Protein AF-A0A7V9AIC2-F1 (afdb_monomer_lite)

Radius of gyration: 67.37 Å; chains: 1; bounding box: 143×63×191 Å

Secondary structure (DSSP, 8-state):
--BTTB-HHHHHHHHHHHHHHHHHHHHHHHHHHH--SS-EEETTEEEEPPPHHHHHHHHHHHHHHHHIIIIIS-HHHHHHHHTSHHHHHHHHHHHHHHHHHHHHSEEEEHHHHS-HHHHHHHHHHHHHHHHHHHHHHHHHHTSHHHHHHHHHHHHHHHHHTTTSBGGGTS-HHHHHHHHHHHHHHHHHHHT-HHHHHHHHHHHHHHHHHHHH--SBGGGTS-HHHHHHHHHHHHHHHHHHHHHHHHHHTSHHHHHHHHHHHHHHHHHHHHSTTSGGGTGGGS---HHHHHHHHHHHHHHHHHHHHHHHH-HHHHHHHHHHHHHHHHHHHHSBHHHHH-S--HHHHHHHHHHHHHHHHHHHHSHHHHHHHHHHHHHHHHHHHTSBHHHHHHHT-HHHHHHHHHHHHHHHHHHHHSHHHHHHHHHHHTTHHHHHHHSEEEEGGGTS-TTHHHHHHHHHHHHHHHHHHHHHHHHHHTS-HHHHHHHHHHTS-HHHHHHHHHHHHHHHHHHHHHHHHHHHHHHHHHHHHHH-HHHHHHHHHHHHHHHHHHHHTT-

Foldseek 3Di:
DADQNHDPCLLVVLLVCLLCCLLVVLVVVLVLQQDDLCFDDDPPDTDHHGHVCSVCLLVVLLVVLCCCDPPVDALVVVLVVLPDPVVLVVLLVVVLVVLVCQLQDFFFFLPVVDDPVVLVVVLVVLLVVLVVVLVVVLVLLPDPVNLVVLLVVLVVCLVVQQFPFCCVVCDPVNLVVVLVVLLVVLVVLLPDPVVLVVLLVVLVVVLVCQLPFQAFLLVVDPPVVLVVVLVCLVPCLLVVLLVVLVQLPPPVNVVVVLVVVVVVVVVVVVPDDPVVVVCPPPPDPPVNVVVVNVVCNVCVSVVVSVLSNPPVNSVVVSVVVSVVVVVNRRGRSNVVCDPQDPVNSVVVSVVVSVVVSVVSPDPVVSCVVSVVVSVVSVVRSRDGNNVVLVVVPPVSSVCSSVVSSVVVSCVCSDPVVSVVSCVVSSPCSVVSSRDGPTRSNVVDDPCVSVVCSVPPSVVVSVCCSPVVSVVVNPDSSSVVSSVVSVPDDSVVNVVVVCVVCVVVSVVSSVVSSLVSSQVSLCVVCVVPVVSSVVSNVVSVVVVVVVVVVVD

Structure (mmCIF, N/CA/C/O backbone):
data_AF-A0A7V9AIC2-F1
#
_entry.id   AF-A0A7V9AIC2-F1
#
loop_
_atom_site.group_PDB
_atom_site.id
_atom_site.type_symbol
_atom_site.label_atom_id
_atom_site.label_alt_id
_atom_site.label_comp_id
_atom_site.label_asym_id
_atom_site.label_entity_id
_atom_site.label_seq_id
_atom_site.pdbx_PDB_ins_code
_atom_site.Cartn_x
_atom_site.Cartn_y
_atom_site.Cartn_z
_atom_site.occupancy
_atom_site.B_iso_or_equiv
_atom_site.auth_seq_id
_atom_site.auth_comp_id
_atom_site.auth_asym_id
_atom_site.auth_atom_id
_atom_site.pdbx_PDB_model_num
ATOM 1 N N . MET A 1 1 ? -81.807 -30.010 77.841 1.00 53.38 1 MET A N 1
ATOM 2 C CA . MET A 1 1 ? -80.937 -31.155 78.174 1.00 53.38 1 MET A CA 1
ATOM 3 C C . MET A 1 1 ? -79.631 -30.578 78.680 1.00 53.38 1 MET A C 1
ATOM 5 O O . MET A 1 1 ? -78.949 -29.919 77.906 1.00 53.38 1 MET A O 1
ATOM 9 N N . GLU A 1 2 ? -79.351 -30.728 79.970 1.00 59.41 2 GLU A N 1
ATOM 10 C CA . GLU A 1 2 ? -78.064 -30.356 80.567 1.00 59.41 2 GLU A CA 1
ATOM 11 C C . GLU A 1 2 ? -77.112 -31.546 80.431 1.00 59.41 2 GLU A C 1
ATOM 13 O O . GLU A 1 2 ? -77.493 -32.683 80.714 1.00 59.41 2 GLU A O 1
ATOM 18 N N . PHE A 1 3 ? -75.891 -31.301 79.962 1.00 62.97 3 PHE A N 1
ATOM 19 C CA . PHE A 1 3 ? -74.851 -32.321 79.841 1.00 62.97 3 PHE A CA 1
ATOM 20 C C . PHE A 1 3 ? -73.756 -31.992 80.855 1.00 62.97 3 PHE A C 1
ATOM 22 O O . PHE A 1 3 ? -73.145 -30.925 80.787 1.00 62.97 3 PHE A O 1
ATOM 29 N N . LEU A 1 4 ? -73.547 -32.892 81.826 1.00 68.19 4 LEU A N 1
ATOM 30 C CA . LEU A 1 4 ? -72.635 -32.697 82.966 1.00 68.19 4 LEU A CA 1
ATOM 31 C C . LEU A 1 4 ? -72.935 -31.429 83.799 1.00 68.19 4 LEU A C 1
ATOM 33 O O . LEU A 1 4 ? -72.017 -30.756 84.264 1.00 68.19 4 LEU A O 1
ATOM 37 N N . GLY A 1 5 ? -74.223 -31.113 83.992 1.00 67.69 5 GLY A N 1
ATOM 38 C CA . GLY A 1 5 ? -74.679 -29.994 84.832 1.00 67.69 5 GLY A CA 1
ATOM 39 C C . GLY A 1 5 ? -74.531 -28.608 84.201 1.00 67.69 5 GLY A C 1
ATOM 40 O O . GLY A 1 5 ? -74.652 -27.615 84.907 1.00 67.69 5 GLY A O 1
ATOM 41 N N . LEU A 1 6 ? -74.256 -28.544 82.895 1.00 74.62 6 LEU A N 1
ATOM 42 C CA . LEU A 1 6 ? -74.146 -27.306 82.129 1.00 74.62 6 LEU A CA 1
ATOM 43 C C . LEU A 1 6 ? -75.031 -27.365 80.877 1.00 74.62 6 LEU A C 1
ATOM 45 O O . LEU A 1 6 ? -75.223 -28.417 80.251 1.00 74.62 6 LEU A O 1
ATOM 49 N N . THR A 1 7 ? -75.553 -26.212 80.486 1.00 83.75 7 THR A N 1
ATOM 50 C CA . THR A 1 7 ? -76.258 -25.991 79.224 1.00 83.75 7 THR A CA 1
ATOM 51 C C . THR A 1 7 ? -75.273 -25.958 78.044 1.00 83.75 7 THR A C 1
ATOM 53 O O . THR A 1 7 ? -74.095 -25.641 78.222 1.00 83.75 7 THR A O 1
ATOM 56 N N . PRO A 1 8 ? -75.718 -26.224 76.799 1.00 79.69 8 PRO A N 1
ATOM 57 C CA . PRO A 1 8 ? -74.849 -26.140 75.617 1.00 79.69 8 PRO A CA 1
ATOM 58 C C . PRO A 1 8 ? -74.135 -24.787 75.463 1.00 79.69 8 PRO A C 1
ATOM 60 O O . PRO A 1 8 ? -73.030 -24.720 74.929 1.00 79.69 8 PRO A O 1
ATOM 63 N N . TRP A 1 9 ? -74.754 -23.708 75.948 1.00 81.19 9 TRP A N 1
ATOM 64 C CA . TRP A 1 9 ? -74.192 -22.361 75.896 1.00 81.19 9 TRP A CA 1
ATOM 65 C C . TRP A 1 9 ? -73.057 -22.162 76.905 1.00 81.19 9 TRP A C 1
ATOM 67 O O . TRP A 1 9 ? -72.049 -21.551 76.566 1.00 81.19 9 TRP A O 1
ATOM 77 N N . GLU A 1 10 ? -73.167 -22.744 78.099 1.00 82.69 10 GLU A N 1
ATOM 78 C CA . GLU A 1 10 ? -72.119 -22.696 79.130 1.00 82.69 10 GLU A CA 1
ATOM 79 C C . GLU A 1 10 ? -70.863 -23.483 78.735 1.00 82.69 10 GLU A C 1
ATOM 81 O O . GLU A 1 10 ? -69.764 -23.122 79.145 1.00 82.69 10 GLU A O 1
ATOM 86 N N . TRP A 1 11 ? -70.998 -24.502 77.880 1.00 80.75 11 TRP A N 1
ATOM 87 C CA . TRP A 1 11 ? -69.864 -25.215 77.279 1.00 80.75 11 TRP A CA 1
ATOM 88 C C . TRP A 1 11 ? -69.168 -24.416 76.174 1.00 80.75 11 TRP A C 1
ATOM 90 O O . TRP A 1 11 ? -67.940 -24.370 76.101 1.00 80.75 11 TRP A O 1
ATOM 100 N N . LEU A 1 12 ? -69.951 -23.811 75.279 1.00 83.50 12 LEU A N 1
ATOM 101 C CA . LEU A 1 12 ? -69.424 -23.167 74.077 1.00 83.50 12 LEU A CA 1
ATOM 102 C C . LEU A 1 12 ? -68.879 -21.764 74.346 1.00 83.50 12 LEU A C 1
ATOM 104 O O . LEU A 1 12 ? -67.887 -21.377 73.731 1.00 83.50 12 LEU A O 1
ATOM 108 N N . LEU A 1 13 ? -69.493 -21.012 75.263 1.00 87.38 13 LEU A N 1
ATOM 109 C CA . LEU A 1 13 ? -69.124 -19.625 75.545 1.00 87.38 13 LEU A CA 1
ATOM 110 C C . LEU A 1 13 ? -67.642 -19.465 75.911 1.00 87.38 13 LEU A C 1
ATOM 112 O O . LEU A 1 13 ? -66.967 -18.706 75.218 1.00 87.38 13 LEU A O 1
ATOM 116 N N . PRO A 1 14 ? -67.086 -20.156 76.928 1.00 86.31 14 PRO A N 1
ATOM 117 C CA . PRO A 1 14 ? -65.698 -19.933 77.334 1.00 86.31 14 PRO A CA 1
ATOM 118 C C . PRO A 1 14 ? -64.695 -20.344 76.253 1.00 86.31 14 PRO A C 1
ATOM 120 O O . PRO A 1 14 ? -63.669 -19.690 76.081 1.00 86.31 14 PRO A O 1
ATOM 123 N N . LEU A 1 15 ? -65.007 -21.393 75.485 1.00 85.50 15 LEU A N 1
ATOM 124 C CA . LEU A 1 15 ? -64.161 -21.873 74.395 1.00 85.50 15 LEU A CA 1
ATOM 125 C C . LEU A 1 15 ? -64.154 -20.898 73.212 1.00 85.50 15 LEU A C 1
ATOM 127 O O . LEU A 1 15 ? -63.088 -20.546 72.709 1.00 85.50 15 LEU A O 1
ATOM 131 N N . ILE A 1 16 ? -65.331 -20.429 72.789 1.00 88.94 16 ILE A N 1
ATOM 132 C CA . ILE A 1 16 ? -65.465 -19.452 71.703 1.00 88.94 16 ILE A CA 1
ATOM 133 C C . 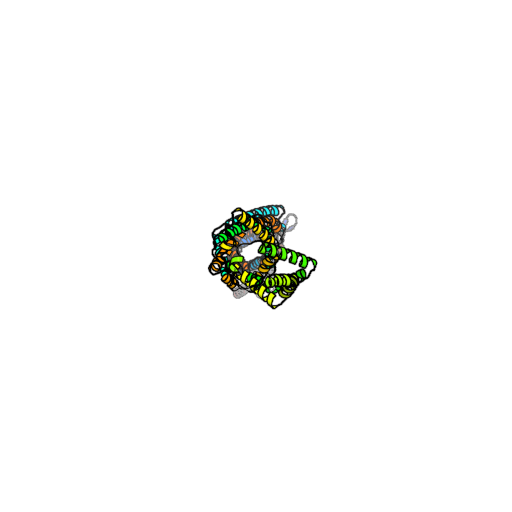ILE A 1 16 ? -64.842 -18.123 72.120 1.00 88.94 16 ILE A C 1
ATOM 135 O O . ILE A 1 16 ? -64.067 -17.558 71.353 1.00 88.94 16 ILE A O 1
ATOM 139 N N . ILE A 1 17 ? -65.121 -17.644 73.336 1.00 89.88 17 ILE A N 1
ATOM 140 C CA . ILE A 1 17 ? -64.520 -16.417 73.872 1.00 89.88 17 ILE A CA 1
ATOM 141 C C . ILE A 1 17 ? -63.000 -16.564 73.919 1.00 89.88 17 ILE A C 1
ATOM 143 O O . ILE A 1 17 ? -62.303 -15.665 73.461 1.00 89.88 17 ILE A O 1
ATOM 147 N N . GLY A 1 18 ? -62.482 -17.699 74.394 1.00 88.62 18 GLY A N 1
ATOM 148 C CA . GLY A 1 18 ? -61.050 -17.985 74.420 1.00 88.62 18 GLY A CA 1
ATOM 149 C C . GLY A 1 18 ? -60.415 -17.957 73.029 1.00 88.62 18 GLY A C 1
ATOM 150 O O . GLY A 1 18 ? -59.428 -17.254 72.822 1.00 88.62 18 GLY A O 1
ATOM 151 N N . ILE A 1 19 ? -61.000 -18.655 72.050 1.00 90.31 19 ILE A N 1
ATOM 152 C CA . ILE A 1 19 ? -60.512 -18.688 70.659 1.00 90.31 19 ILE A CA 1
ATOM 153 C C . ILE A 1 19 ? -60.572 -17.302 70.014 1.00 90.31 19 ILE A C 1
ATOM 155 O O . ILE A 1 19 ? -59.593 -16.869 69.410 1.00 90.31 19 ILE A O 1
ATOM 159 N N . VAL A 1 20 ? -61.700 -16.598 70.135 1.00 93.19 20 VAL A N 1
ATOM 160 C CA . VAL A 1 20 ? -61.897 -15.268 69.537 1.00 93.19 20 VAL A CA 1
ATOM 161 C C . VAL A 1 20 ? -60.973 -14.246 70.190 1.00 93.19 20 VAL A C 1
ATOM 163 O O . VAL A 1 20 ? -60.347 -13.462 69.478 1.00 93.19 20 VAL A O 1
ATOM 166 N N . ALA A 1 21 ? -60.819 -14.282 71.515 1.00 90.62 21 ALA A N 1
ATOM 167 C CA . ALA A 1 21 ? -59.861 -13.440 72.221 1.00 90.62 21 ALA A CA 1
ATOM 168 C C . ALA A 1 21 ? -58.423 -13.764 71.795 1.00 90.62 21 ALA A C 1
ATOM 170 O O . ALA A 1 21 ? -57.652 -12.843 71.536 1.00 90.62 21 ALA A O 1
ATOM 171 N N . GLY A 1 22 ? -58.067 -15.043 71.653 1.00 88.75 22 GLY A N 1
ATOM 172 C CA . GLY A 1 22 ? -56.741 -15.482 71.214 1.00 88.75 22 GLY A CA 1
ATOM 173 C C . GLY A 1 22 ? -56.404 -15.069 69.778 1.00 88.75 22 GLY A C 1
ATOM 174 O O . GLY A 1 22 ? -55.356 -14.468 69.537 1.00 88.75 22 GLY A O 1
ATOM 175 N N . LEU A 1 23 ? -57.308 -15.328 68.827 1.00 91.75 23 LEU A N 1
ATOM 176 C CA . LEU A 1 23 ? -57.158 -14.924 67.423 1.00 91.75 23 LEU A CA 1
ATOM 177 C C . LEU A 1 23 ? -57.168 -13.400 67.279 1.00 91.75 23 LEU A C 1
ATOM 179 O O . LEU A 1 23 ? -56.310 -12.845 66.597 1.00 91.75 23 LEU A O 1
ATOM 183 N N . GLY A 1 24 ? -58.113 -12.723 67.935 1.00 93.69 24 GLY A N 1
ATOM 184 C CA . GLY A 1 24 ? -58.273 -11.273 67.869 1.00 93.69 24 GLY A CA 1
ATOM 185 C C . GLY A 1 24 ? -57.082 -10.532 68.469 1.00 93.69 24 GLY A C 1
ATOM 186 O O . GLY A 1 24 ? -56.522 -9.651 67.821 1.00 93.69 24 GLY A O 1
ATOM 187 N N . THR A 1 25 ? -56.638 -10.928 69.665 1.00 91.38 25 THR A N 1
ATOM 188 C CA . THR A 1 25 ? -55.510 -10.272 70.345 1.00 91.38 25 THR A CA 1
ATOM 189 C C . THR A 1 25 ? -54.209 -10.462 69.569 1.00 91.38 25 THR A C 1
ATOM 191 O O . THR A 1 25 ? -53.485 -9.488 69.367 1.00 91.38 25 THR A O 1
ATOM 194 N N . ASN A 1 26 ? -53.926 -11.668 69.053 1.00 93.12 26 ASN A N 1
ATOM 195 C CA . ASN A 1 26 ? -52.730 -11.875 68.229 1.00 93.12 26 ASN A CA 1
ATOM 196 C C . ASN A 1 26 ? -52.828 -11.200 66.856 1.00 93.12 26 ASN A C 1
ATOM 198 O O . ASN A 1 26 ? -51.820 -10.691 66.374 1.00 93.12 26 ASN A O 1
ATOM 202 N N . ALA A 1 27 ? -54.006 -11.142 66.229 1.00 91.75 27 ALA A N 1
ATOM 203 C CA . ALA A 1 27 ? -54.175 -10.409 64.974 1.00 91.75 27 ALA A CA 1
ATOM 204 C C . ALA A 1 27 ? -53.899 -8.909 65.160 1.00 91.75 27 ALA A C 1
ATOM 206 O O . ALA A 1 27 ? -53.188 -8.313 64.351 1.00 91.75 27 ALA A O 1
ATOM 207 N N . VAL A 1 28 ? -54.386 -8.320 66.258 1.00 91.12 28 VAL A N 1
ATOM 208 C CA . VAL A 1 28 ? -54.081 -6.928 66.623 1.00 91.12 28 VAL A CA 1
ATOM 209 C C . VAL A 1 28 ? -52.595 -6.758 66.929 1.00 91.12 28 VAL A C 1
ATOM 211 O O . VAL A 1 28 ? -51.990 -5.812 66.436 1.00 91.12 28 VAL A O 1
ATOM 214 N N . ALA A 1 29 ? -51.975 -7.683 67.667 1.00 90.88 29 ALA A N 1
ATOM 215 C CA . ALA A 1 29 ? -50.543 -7.624 67.962 1.00 90.88 29 ALA A CA 1
ATOM 216 C C . ALA A 1 29 ? -49.686 -7.642 66.685 1.00 90.88 29 ALA A C 1
ATOM 218 O O . ALA A 1 29 ? -48.734 -6.873 66.571 1.00 90.88 29 ALA A O 1
ATOM 219 N N . ILE A 1 30 ? -50.047 -8.469 65.699 1.00 91.38 30 ILE A N 1
ATOM 220 C CA . ILE A 1 30 ? -49.354 -8.510 64.408 1.00 91.38 30 ILE A CA 1
ATOM 221 C C . ILE A 1 30 ? -49.624 -7.251 63.598 1.00 91.38 30 ILE A C 1
ATOM 223 O O . ILE A 1 30 ? -48.686 -6.687 63.041 1.00 91.38 30 ILE A O 1
ATOM 227 N N . TRP A 1 31 ? -50.862 -6.761 63.571 1.00 90.69 31 TRP A N 1
ATOM 228 C CA . TRP A 1 31 ? -51.173 -5.478 62.941 1.00 90.69 31 TRP A CA 1
ATOM 229 C C . TRP A 1 31 ? -50.332 -4.342 63.548 1.00 90.69 31 TRP A C 1
ATOM 231 O O . TRP A 1 31 ? -49.753 -3.540 62.813 1.00 90.69 31 TRP A O 1
ATOM 241 N N . MET A 1 32 ? -50.153 -4.349 64.873 1.00 90.88 32 MET A N 1
ATOM 242 C CA . MET A 1 32 ? -49.327 -3.392 65.614 1.00 90.88 32 MET A CA 1
ATOM 243 C C . MET A 1 32 ? -47.818 -3.498 65.331 1.00 90.88 32 MET A C 1
ATOM 245 O O . MET A 1 32 ? -47.067 -2.578 65.653 1.00 90.88 32 MET A O 1
ATOM 249 N N . LEU A 1 33 ? -47.327 -4.592 64.737 1.00 90.44 33 LEU A N 1
ATOM 250 C CA . LEU A 1 33 ? -45.930 -4.658 64.290 1.00 90.44 33 LEU A CA 1
ATOM 251 C C . LEU A 1 33 ? -45.689 -3.740 63.090 1.00 90.44 33 LEU A C 1
ATOM 253 O O . LEU A 1 33 ? -44.608 -3.163 62.974 1.00 90.44 33 LEU A O 1
ATOM 257 N N . PHE A 1 34 ? -46.688 -3.589 62.223 1.00 90.75 34 PHE A N 1
ATOM 258 C CA . PHE A 1 34 ? -46.579 -2.832 60.979 1.00 90.75 34 PHE A CA 1
ATOM 259 C C . PHE A 1 34 ? -47.186 -1.431 61.077 1.00 90.75 34 PHE A C 1
ATOM 261 O O . PHE A 1 34 ? -46.678 -0.493 60.472 1.00 90.75 34 PHE A O 1
ATOM 268 N N . HIS A 1 35 ? -48.233 -1.271 61.880 1.00 88.75 35 HIS A N 1
ATOM 269 C CA . HIS A 1 35 ? -48.974 -0.026 62.046 1.00 88.75 35 HIS A CA 1
ATOM 270 C C . HIS A 1 35 ? -48.985 0.401 63.522 1.00 88.75 35 HIS A C 1
ATOM 272 O O . HIS A 1 35 ? -48.878 -0.445 64.403 1.00 88.75 35 HIS A O 1
ATOM 278 N N . PRO A 1 36 ? -49.156 1.693 63.846 1.00 88.12 36 PRO A N 1
ATOM 279 C CA . PRO A 1 36 ? -49.188 2.850 62.954 1.00 88.12 36 PRO A CA 1
ATOM 280 C C . PRO A 1 36 ? -47.778 3.295 62.517 1.00 88.12 36 PRO A C 1
ATOM 282 O O . PRO A 1 36 ? -46.812 3.189 63.275 1.00 88.12 36 PRO A O 1
ATOM 285 N N . TYR A 1 37 ? -47.664 3.863 61.309 1.00 84.88 37 TYR A N 1
ATOM 286 C CA . TYR A 1 37 ? -46.400 4.381 60.748 1.00 84.88 37 TYR A CA 1
ATOM 287 C C . TYR A 1 37 ? -45.809 5.559 61.517 1.00 84.88 37 TYR A C 1
ATOM 289 O O . TYR A 1 37 ? -44.623 5.857 61.411 1.00 84.88 37 TYR A O 1
ATOM 297 N N . ARG A 1 38 ? -46.645 6.268 62.274 1.00 84.94 38 ARG A N 1
ATOM 298 C CA . ARG A 1 38 ? -46.235 7.346 63.165 1.00 84.94 38 ARG A CA 1
ATOM 299 C C . ARG A 1 38 ? -46.880 7.123 64.527 1.00 84.94 38 ARG A C 1
ATOM 301 O O . ARG A 1 38 ? -48.008 6.636 64.587 1.00 84.94 38 ARG A O 1
ATOM 308 N N . PRO A 1 39 ? -46.185 7.475 65.618 1.00 86.38 39 PRO A N 1
ATOM 309 C CA . PRO A 1 39 ? -46.757 7.385 66.954 1.00 86.38 39 PRO A CA 1
ATOM 310 C C . PRO A 1 39 ? -48.025 8.239 67.056 1.00 86.38 39 PRO A C 1
ATOM 312 O O . PRO A 1 39 ? -48.027 9.397 66.634 1.00 86.38 39 PRO A O 1
ATOM 315 N N . VAL A 1 40 ? -49.085 7.673 67.634 1.00 88.31 40 VAL A N 1
ATOM 316 C CA . VAL A 1 40 ? -50.375 8.356 67.801 1.00 88.31 40 VAL A CA 1
ATOM 317 C C . VAL A 1 40 ? -50.467 8.920 69.218 1.00 88.31 40 VAL A C 1
ATOM 319 O O . VAL A 1 40 ? -50.231 8.212 70.204 1.00 88.31 40 VAL A O 1
ATOM 322 N N . TYR A 1 41 ? -50.811 10.202 69.318 1.00 87.25 41 TYR A N 1
ATOM 323 C CA . TYR A 1 41 ? -50.930 10.945 70.573 1.00 87.25 41 TYR A CA 1
ATOM 324 C C . TYR A 1 41 ? -52.387 11.334 70.824 1.00 87.25 41 TYR A C 1
ATOM 326 O O . TYR A 1 41 ? -53.090 11.720 69.892 1.00 87.25 41 TYR A O 1
ATOM 334 N N . ALA A 1 42 ? -52.818 11.275 72.083 1.00 83.50 42 ALA A N 1
ATOM 335 C CA . ALA A 1 42 ? -54.072 11.868 72.538 1.00 83.50 42 ALA A CA 1
ATOM 336 C C . ALA A 1 42 ? -53.738 12.886 73.634 1.00 83.50 42 ALA A C 1
ATOM 338 O O . ALA A 1 42 ? -53.484 12.533 74.787 1.00 83.50 42 ALA A O 1
ATOM 339 N N . GLY A 1 43 ? -53.660 14.163 73.250 1.00 83.19 43 GLY A N 1
ATOM 340 C CA . GLY A 1 43 ? -53.151 15.219 74.128 1.00 83.19 43 GLY A CA 1
ATOM 341 C C . GLY A 1 43 ? -51.661 15.015 74.470 1.00 83.19 43 GLY A C 1
ATOM 342 O O . GLY A 1 43 ? -50.887 14.674 73.574 1.00 83.19 43 GLY A O 1
ATOM 343 N N . PRO A 1 44 ? -51.224 15.204 75.733 1.00 85.19 44 PRO A N 1
ATOM 344 C CA . PRO A 1 44 ? -49.821 15.028 76.124 1.00 85.19 44 PRO A CA 1
ATOM 345 C C . PRO A 1 44 ? -49.395 13.554 76.246 1.00 85.19 44 PRO A C 1
ATOM 347 O O . PRO A 1 44 ? -48.211 13.271 76.424 1.00 85.19 44 PRO A O 1
ATOM 350 N N . VAL A 1 45 ? -50.336 12.605 76.165 1.00 82.94 45 VAL A N 1
ATOM 351 C CA . VAL A 1 45 ? -50.072 11.177 76.379 1.00 82.94 45 VAL A CA 1
ATOM 352 C C . VAL A 1 45 ? -49.990 10.440 75.041 1.00 82.94 45 VAL A C 1
ATOM 354 O O . VAL A 1 45 ? -50.848 10.573 74.165 1.00 82.94 45 VAL A O 1
ATOM 357 N N . ARG A 1 46 ? -48.938 9.633 74.876 1.00 84.50 46 ARG A N 1
ATOM 358 C CA . ARG A 1 46 ? -48.767 8.736 73.726 1.00 84.50 46 ARG A CA 1
ATOM 359 C C . ARG A 1 46 ? -49.649 7.498 73.917 1.00 84.50 46 ARG A C 1
ATOM 361 O O . ARG A 1 46 ? -49.413 6.740 74.852 1.00 84.50 46 ARG A O 1
ATOM 368 N N . VAL A 1 47 ? -50.621 7.289 73.025 1.00 85.38 47 VAL A N 1
ATOM 369 C CA . VAL A 1 47 ? -51.606 6.191 73.129 1.00 85.38 47 VAL A CA 1
ATOM 370 C C . VAL A 1 47 ? -51.130 4.938 72.407 1.00 85.38 47 VAL A C 1
ATOM 372 O O . VAL A 1 47 ? -51.220 3.844 72.952 1.00 85.38 47 VAL A O 1
ATOM 375 N N . LEU A 1 48 ? -50.583 5.094 71.199 1.00 85.25 48 LEU A N 1
ATOM 376 C CA . LEU A 1 48 ? -50.026 3.984 70.429 1.00 85.25 48 LEU A CA 1
ATOM 377 C C . LEU A 1 48 ? -48.581 4.304 70.037 1.00 85.25 48 LEU A C 1
ATOM 379 O O . LEU A 1 48 ? -48.332 5.327 69.381 1.00 85.25 48 LEU A O 1
ATOM 383 N N . PRO A 1 49 ? -47.606 3.466 70.436 1.00 85.31 49 PRO A N 1
ATOM 384 C CA . PRO A 1 49 ? -46.260 3.569 69.904 1.00 85.31 49 PRO A CA 1
ATOM 385 C C . PRO A 1 49 ? -46.275 3.270 68.399 1.00 85.31 49 PRO A C 1
ATOM 387 O O . PRO A 1 49 ? -47.180 2.624 67.882 1.00 85.31 49 PRO A O 1
ATOM 390 N N . MET A 1 50 ? -45.256 3.761 67.697 1.00 86.88 50 MET A N 1
ATOM 391 C CA . MET A 1 50 ? -45.016 3.391 66.303 1.00 86.88 50 MET A CA 1
ATOM 392 C C . MET A 1 50 ? -44.831 1.877 66.187 1.00 86.88 50 MET A C 1
ATOM 394 O O . MET A 1 50 ? -44.223 1.274 67.080 1.00 86.88 50 MET A O 1
ATOM 398 N N . GLY A 1 51 ? -45.311 1.297 65.087 1.00 89.44 51 GLY A N 1
ATOM 399 C CA . GLY A 1 51 ? -45.124 -0.122 64.812 1.00 89.44 51 GLY A CA 1
ATOM 400 C C . GLY A 1 51 ? -43.648 -0.527 64.875 1.00 89.44 51 GLY A C 1
ATOM 401 O O . GLY A 1 51 ? -42.753 0.247 64.517 1.00 89.44 51 GLY A O 1
ATOM 402 N N . ALA A 1 52 ? -43.384 -1.741 65.358 1.00 89.06 52 ALA A N 1
ATOM 403 C CA . ALA A 1 52 ? -42.024 -2.228 65.583 1.00 89.06 52 ALA A CA 1
ATOM 404 C C . ALA A 1 52 ? -41.187 -2.297 64.293 1.00 89.06 52 ALA A C 1
ATOM 406 O O . ALA A 1 52 ? -39.997 -1.990 64.324 1.00 89.06 52 ALA A O 1
ATOM 407 N N . ILE A 1 53 ? -41.801 -2.663 63.162 1.00 89.38 53 ILE A N 1
ATOM 408 C CA . ILE A 1 53 ? -41.113 -2.806 61.875 1.00 89.38 53 ILE A CA 1
ATOM 409 C C . ILE A 1 53 ? -40.760 -1.448 61.268 1.00 89.38 53 ILE A C 1
ATOM 411 O O . ILE A 1 53 ? -39.569 -1.241 61.037 1.00 89.38 53 ILE A O 1
ATOM 415 N N . PRO A 1 54 ? -41.699 -0.492 61.092 1.00 87.12 54 PRO A N 1
ATOM 416 C CA . PRO A 1 54 ? -41.365 0.858 60.639 1.00 87.12 54 PRO A CA 1
ATOM 417 C C . PRO A 1 54 ? -40.241 1.512 61.448 1.00 87.12 54 PRO A C 1
ATOM 419 O O . PRO A 1 54 ? -39.398 2.208 60.889 1.00 87.12 54 PRO A O 1
ATOM 422 N N . LYS A 1 55 ? -40.215 1.278 62.767 1.00 88.50 55 LYS A N 1
ATOM 423 C CA . LYS A 1 55 ? -39.206 1.837 63.674 1.00 88.50 55 LYS A CA 1
ATOM 424 C C . LYS A 1 55 ? -37.796 1.280 63.430 1.00 88.50 55 LYS A C 1
ATOM 426 O O . LYS A 1 55 ? -36.824 1.997 63.643 1.00 88.50 55 LYS A O 1
ATOM 431 N N . GLU A 1 56 ? -37.673 0.025 63.003 1.00 89.94 56 GLU A N 1
ATOM 432 C CA . GLU A 1 56 ? -36.385 -0.663 62.818 1.00 89.94 56 GLU A CA 1
ATOM 433 C C . GLU A 1 56 ? -35.954 -0.764 61.341 1.00 89.94 56 GLU A C 1
ATOM 435 O O . GLU A 1 56 ? -34.954 -1.424 61.055 1.00 89.94 56 GLU A O 1
ATOM 440 N N . ILE A 1 57 ? -36.651 -0.106 60.400 1.00 87.25 57 ILE A N 1
ATOM 441 C CA . ILE A 1 57 ? -36.343 -0.162 58.954 1.00 87.25 57 ILE A CA 1
ATOM 442 C C . ILE A 1 57 ? -34.869 0.134 58.670 1.00 87.25 57 ILE A C 1
ATOM 444 O O . ILE A 1 57 ? -34.242 -0.616 57.928 1.00 87.25 57 ILE A O 1
ATOM 448 N N . ASP A 1 58 ? -34.282 1.158 59.292 1.00 88.44 58 ASP A N 1
ATOM 449 C CA . ASP A 1 58 ? -32.870 1.505 59.078 1.00 88.44 58 ASP A CA 1
ATOM 450 C C . ASP A 1 58 ? -31.922 0.370 59.472 1.00 88.44 58 ASP A C 1
ATOM 452 O O . ASP A 1 58 ? -30.942 0.073 58.784 1.00 88.44 58 ASP A O 1
ATOM 456 N N . ARG A 1 59 ? -32.224 -0.296 60.588 1.00 90.06 59 ARG A N 1
ATOM 457 C CA . ARG A 1 59 ? -31.428 -1.415 61.089 1.00 90.06 59 ARG A CA 1
ATOM 458 C C . ARG A 1 59 ? -31.609 -2.652 60.218 1.00 90.06 59 ARG A C 1
ATOM 460 O O . ARG A 1 59 ? -30.637 -3.371 59.985 1.00 90.06 59 ARG A O 1
ATOM 467 N N . ILE A 1 60 ? -32.829 -2.894 59.744 1.00 90.12 60 ILE A N 1
ATOM 468 C CA . ILE A 1 60 ? -33.146 -3.969 58.801 1.00 90.12 60 ILE A CA 1
ATOM 469 C C . ILE A 1 60 ? -32.406 -3.725 57.482 1.00 90.12 60 ILE A C 1
ATOM 471 O O . ILE A 1 60 ? -31.710 -4.620 57.015 1.00 90.12 60 ILE A O 1
ATOM 475 N N . ALA A 1 61 ? -32.463 -2.508 56.937 1.00 89.56 61 ALA A N 1
ATOM 476 C CA . ALA A 1 61 ? -31.767 -2.114 55.715 1.00 89.56 61 ALA A CA 1
ATOM 477 C C . ALA A 1 61 ? -30.253 -2.318 55.828 1.00 89.56 61 ALA A C 1
ATOM 479 O O . ALA A 1 61 ? -29.648 -2.915 54.939 1.00 89.56 61 ALA A O 1
ATOM 480 N N . LYS A 1 62 ? -29.653 -1.909 56.952 1.00 91.75 62 LYS A N 1
ATOM 481 C CA . LYS A 1 62 ? -28.231 -2.138 57.228 1.00 91.75 62 LYS A CA 1
ATOM 482 C C . LYS A 1 62 ? -27.884 -3.627 57.279 1.00 91.75 62 LYS A C 1
ATOM 484 O O . LYS A 1 62 ? -26.923 -4.048 56.646 1.00 91.75 62 LYS A O 1
ATOM 489 N N . ARG A 1 63 ? -28.666 -4.436 58.005 1.00 90.62 63 ARG A N 1
ATOM 490 C CA . ARG A 1 63 ? -28.424 -5.886 58.118 1.00 90.62 63 ARG A CA 1
ATOM 491 C C . ARG A 1 63 ? -28.584 -6.601 56.783 1.00 90.62 63 ARG A C 1
ATOM 493 O O . ARG A 1 63 ? -27.725 -7.395 56.429 1.00 90.62 63 ARG A O 1
ATOM 500 N N . ILE A 1 64 ? -29.638 -6.289 56.031 1.00 89.06 64 ILE A N 1
ATOM 501 C CA . ILE A 1 64 ? -29.847 -6.833 54.685 1.00 89.06 64 ILE A CA 1
ATOM 502 C C . ILE A 1 64 ? -28.688 -6.424 53.774 1.00 89.06 64 ILE A C 1
ATOM 504 O O . ILE A 1 64 ? -28.148 -7.274 53.075 1.00 89.06 64 ILE A O 1
ATOM 508 N N . GLY A 1 65 ? -28.260 -5.160 53.814 1.00 88.94 65 GLY A N 1
ATOM 509 C CA . GLY A 1 65 ? -27.103 -4.689 53.056 1.00 88.94 65 GLY A CA 1
ATOM 510 C C . GLY A 1 65 ? -25.823 -5.446 53.407 1.00 88.94 65 GLY A C 1
ATOM 511 O O . GLY A 1 65 ? -25.130 -5.927 52.513 1.00 88.94 65 GLY A O 1
ATOM 512 N N . GLU A 1 66 ? -25.526 -5.617 54.696 1.00 89.12 66 GLU A N 1
ATOM 513 C CA . GLU A 1 66 ? -24.371 -6.390 55.165 1.00 89.12 66 GLU A CA 1
ATOM 514 C C . GLU A 1 66 ? -24.429 -7.854 54.709 1.00 89.12 66 GLU A C 1
ATOM 516 O O . GLU A 1 66 ? -23.430 -8.350 54.194 1.00 89.12 66 GLU A O 1
ATOM 521 N N . THR A 1 67 ? -25.577 -8.527 54.835 1.00 89.94 67 THR A N 1
ATOM 522 C CA . THR A 1 67 ? -25.750 -9.919 54.387 1.00 89.94 67 THR A CA 1
ATOM 523 C C . THR A 1 67 ? -25.624 -10.041 52.868 1.00 89.94 67 THR A C 1
ATOM 525 O O . THR A 1 67 ? -24.880 -10.885 52.382 1.00 89.94 67 THR A O 1
ATOM 528 N N . VAL A 1 68 ? -26.273 -9.169 52.089 1.00 87.31 68 VAL A N 1
ATOM 529 C CA . VAL A 1 68 ? -26.180 -9.197 50.619 1.00 87.31 68 VAL A CA 1
ATOM 530 C C . VAL A 1 68 ? -24.748 -8.923 50.156 1.00 87.31 68 VAL A C 1
ATOM 532 O O . VAL A 1 68 ? -24.225 -9.638 49.306 1.00 87.31 68 VAL A O 1
ATOM 535 N N . GLY A 1 69 ? -24.099 -7.910 50.732 1.00 82.38 69 GLY A N 1
ATOM 536 C CA . GLY A 1 69 ? -22.753 -7.500 50.340 1.00 82.38 69 GLY A CA 1
ATOM 537 C C . GLY A 1 69 ? -21.641 -8.444 50.801 1.00 82.38 69 GLY A C 1
ATOM 538 O O . GLY A 1 69 ? -20.590 -8.460 50.171 1.00 82.38 69 GLY A O 1
ATOM 539 N N . LYS A 1 70 ? -21.838 -9.209 51.885 1.00 82.06 70 LYS A N 1
ATOM 540 C CA . LYS A 1 70 ? -20.821 -10.140 52.410 1.00 82.06 70 LYS A CA 1
ATOM 541 C C . LYS A 1 70 ? -21.065 -11.600 52.056 1.00 82.06 70 LYS A C 1
ATOM 543 O O . LYS A 1 70 ? -20.095 -12.342 51.984 1.00 82.06 70 LYS A O 1
ATOM 548 N N . GLU A 1 71 ? -22.316 -12.019 51.888 1.00 82.88 71 GLU A N 1
ATOM 549 C CA . GLU A 1 71 ? -22.660 -13.440 51.741 1.00 82.88 71 GLU A CA 1
ATOM 550 C C . GLU A 1 71 ? -23.267 -13.790 50.379 1.00 82.88 71 GLU A C 1
ATOM 552 O O . GLU A 1 71 ? -23.153 -14.937 49.962 1.00 82.88 71 GLU A O 1
ATOM 557 N N . LEU A 1 72 ? -23.899 -12.841 49.672 1.00 83.62 72 LEU A N 1
ATOM 558 C CA . LEU A 1 72 ? -24.589 -13.131 48.401 1.00 83.62 72 LEU A CA 1
ATOM 559 C C . LEU A 1 72 ? -23.856 -12.621 47.155 1.00 83.62 72 LEU A C 1
ATOM 561 O O . LEU A 1 72 ? -24.028 -13.182 46.075 1.00 83.62 72 LEU A O 1
ATOM 565 N N . LEU A 1 73 ? -23.078 -11.545 47.275 1.00 82.06 73 LEU A N 1
ATOM 566 C CA . LEU A 1 73 ? -22.331 -10.939 46.169 1.00 82.06 73 LEU A CA 1
ATOM 567 C C . LEU A 1 73 ? -20.867 -10.748 46.561 1.00 82.06 73 LEU A C 1
ATOM 569 O O . LEU A 1 73 ? -20.388 -9.622 46.704 1.00 82.06 73 LEU A O 1
ATOM 573 N N . THR A 1 74 ? -20.163 -11.862 46.754 1.00 81.38 74 THR A N 1
ATOM 574 C CA . THR A 1 74 ? -18.740 -11.831 47.097 1.00 81.38 74 THR A CA 1
ATOM 575 C C . THR A 1 74 ? -17.869 -11.559 45.862 1.00 81.38 74 THR A C 1
ATOM 577 O O . THR A 1 74 ? -18.242 -11.924 44.738 1.00 81.38 74 THR A O 1
ATOM 580 N N . PRO A 1 75 ? -16.686 -10.939 46.027 1.00 80.69 75 PRO A N 1
ATOM 581 C CA . PRO A 1 75 ? -15.707 -10.816 44.948 1.00 80.69 75 PRO A CA 1
ATOM 582 C C . PRO A 1 75 ? -15.361 -12.161 44.294 1.00 80.69 75 PRO A C 1
ATOM 584 O O . PRO A 1 75 ? -15.153 -12.226 43.081 1.00 80.69 75 PRO A O 1
ATOM 587 N N . GLU A 1 76 ? -15.339 -13.239 45.079 1.00 83.38 76 GLU A N 1
ATOM 588 C CA . GLU A 1 76 ? -15.051 -14.600 44.637 1.00 83.38 76 GLU A CA 1
ATOM 589 C C . GLU A 1 76 ? -16.145 -15.151 43.714 1.00 83.38 76 GLU A C 1
ATOM 591 O O . GLU A 1 76 ? -15.829 -15.759 42.686 1.00 83.38 76 GLU A O 1
ATOM 596 N N . ASP A 1 77 ? -17.422 -14.913 44.029 1.00 84.94 77 ASP A N 1
ATOM 597 C CA . ASP A 1 77 ? -18.551 -15.340 43.192 1.00 84.94 77 ASP A CA 1
ATOM 598 C C . ASP A 1 77 ? -18.567 -14.598 41.849 1.00 84.94 77 ASP A C 1
ATOM 600 O O . ASP A 1 77 ? -18.826 -15.189 40.792 1.00 84.94 77 ASP A O 1
ATOM 604 N N . ILE A 1 78 ? -18.208 -13.312 41.866 1.00 84.81 78 ILE A N 1
ATOM 605 C CA . ILE A 1 78 ? -18.083 -12.486 40.659 1.00 84.81 78 ILE A CA 1
ATOM 606 C C . ILE A 1 78 ? -16.897 -12.956 39.816 1.00 84.81 78 ILE A C 1
ATOM 608 O O . ILE A 1 78 ? -17.051 -13.173 38.614 1.00 84.81 78 ILE A O 1
ATOM 612 N N . ALA A 1 79 ? -15.737 -13.202 40.432 1.00 85.06 79 ALA A N 1
ATOM 613 C CA . ALA A 1 79 ? -14.567 -13.748 39.745 1.00 85.06 79 ALA A CA 1
ATOM 614 C C . ALA A 1 79 ? -14.861 -15.114 39.107 1.00 85.06 79 ALA A C 1
ATOM 616 O O . ALA A 1 79 ? -14.486 -15.360 37.957 1.00 85.06 79 ALA A O 1
ATOM 617 N N . ARG A 1 80 ? -15.578 -15.990 39.822 1.00 87.38 80 ARG A N 1
ATOM 618 C CA . ARG A 1 80 ? -15.986 -17.311 39.327 1.00 87.38 80 ARG A CA 1
ATOM 619 C C . ARG A 1 80 ? -16.932 -17.194 38.136 1.00 87.38 80 ARG A C 1
ATOM 621 O O . ARG A 1 80 ? -16.747 -17.892 37.141 1.00 87.38 80 ARG A O 1
ATOM 628 N N . THR A 1 81 ? -17.898 -16.280 38.207 1.00 87.56 81 THR A N 1
ATOM 629 C CA . THR A 1 81 ? -18.848 -16.021 37.115 1.00 87.56 81 THR A CA 1
ATOM 630 C C . THR A 1 81 ? -18.142 -15.466 35.876 1.00 87.56 81 THR A C 1
ATOM 632 O O . THR A 1 81 ? -18.356 -15.971 34.772 1.00 87.56 81 THR A O 1
ATOM 635 N N . LEU A 1 82 ? -17.236 -14.498 36.053 1.00 86.62 82 LEU A N 1
ATOM 636 C CA . LEU A 1 82 ? -16.407 -13.934 34.978 1.00 86.62 82 LEU A CA 1
ATOM 637 C C . LEU A 1 82 ? -15.414 -14.950 34.397 1.00 86.62 82 LEU A C 1
ATOM 639 O O . LEU A 1 82 ? -14.991 -14.810 33.257 1.00 86.62 82 LEU A O 1
ATOM 643 N N . SER A 1 83 ? -15.056 -15.988 35.152 1.00 85.06 83 SER A N 1
ATOM 644 C CA . SER A 1 83 ? -14.189 -17.077 34.683 1.00 85.06 83 SER A CA 1
ATOM 645 C C . SER A 1 83 ? -14.947 -18.222 34.005 1.00 85.06 83 SER A C 1
ATOM 647 O O . SER A 1 83 ? -14.325 -19.171 33.531 1.00 85.06 83 SER A O 1
ATOM 649 N N . SER A 1 84 ? -16.280 -18.158 33.942 1.00 89.69 84 SER A N 1
ATOM 650 C CA . SER A 1 84 ? -17.087 -19.200 33.307 1.00 89.69 84 SER A CA 1
ATOM 651 C C . SER A 1 84 ? -16.921 -19.208 31.782 1.00 89.69 84 SER A C 1
ATOM 653 O O . SER A 1 84 ? -16.874 -18.160 31.134 1.00 89.69 84 SER A O 1
ATOM 655 N N . ALA A 1 85 ? -16.911 -20.405 31.186 1.00 88.56 85 ALA A N 1
ATOM 656 C CA . ALA A 1 85 ? -16.838 -20.565 29.731 1.00 88.56 85 ALA A CA 1
ATOM 657 C C . ALA A 1 85 ? -18.017 -19.887 29.008 1.00 88.56 85 ALA A C 1
ATOM 659 O O . ALA A 1 85 ? -17.847 -19.314 27.935 1.00 88.56 85 ALA A O 1
ATOM 660 N N . SER A 1 86 ? -19.203 -19.881 29.625 1.00 89.88 86 SER A N 1
ATOM 661 C CA . SER A 1 86 ? -20.383 -19.189 29.098 1.00 89.88 86 SER A CA 1
ATOM 662 C C . SER A 1 86 ? -20.221 -17.670 29.039 1.00 89.88 86 SER A C 1
ATOM 664 O O . SER A 1 86 ? -20.721 -17.045 28.106 1.00 89.88 86 SER A O 1
ATOM 666 N N . PHE A 1 87 ? -19.548 -17.059 30.024 1.00 90.62 87 PHE A N 1
ATOM 667 C CA . PHE A 1 87 ? -19.291 -15.618 30.001 1.00 90.62 87 PHE A CA 1
ATOM 668 C C . PHE A 1 87 ? -18.247 -15.275 28.936 1.00 90.62 87 PHE A C 1
ATOM 670 O O . PHE A 1 87 ? -18.442 -14.313 28.198 1.00 90.62 87 PHE A O 1
ATOM 677 N N . ARG A 1 88 ? -17.213 -16.117 28.791 1.00 90.81 88 ARG A N 1
ATOM 678 C CA . ARG A 1 88 ? -16.205 -15.979 27.732 1.00 90.81 88 ARG A CA 1
ATOM 679 C C . ARG A 1 88 ? -16.829 -15.999 26.342 1.00 90.81 88 ARG A C 1
ATOM 681 O O . ARG A 1 88 ? -16.610 -15.074 25.578 1.00 90.81 88 ARG A O 1
ATOM 688 N N . GLY A 1 89 ? -17.678 -16.987 26.053 1.00 91.00 89 GLY A N 1
ATOM 689 C CA . GLY A 1 89 ? -18.339 -17.080 24.747 1.00 91.00 89 GLY A CA 1
ATOM 690 C C . GLY A 1 89 ? -19.163 -15.834 24.399 1.00 91.00 89 GLY A C 1
ATOM 691 O O . GLY A 1 89 ? -19.062 -15.324 23.289 1.00 91.00 89 GLY A O 1
ATOM 692 N N . ARG A 1 90 ? -19.920 -15.288 25.365 1.00 92.25 90 ARG A N 1
ATOM 693 C CA . ARG A 1 90 ? -20.675 -14.034 25.169 1.00 92.25 90 ARG A CA 1
ATOM 694 C C . ARG A 1 90 ? -19.764 -12.822 24.990 1.00 92.25 90 ARG A C 1
ATOM 696 O O . ARG A 1 90 ? -20.084 -11.930 24.215 1.00 92.25 90 ARG A O 1
ATOM 703 N N . PHE A 1 91 ? -18.661 -12.767 25.731 1.00 92.25 91 PHE A N 1
ATOM 704 C CA . PHE A 1 91 ? -17.676 -11.700 25.605 1.00 92.25 91 PHE A CA 1
ATOM 705 C C . PHE A 1 91 ? -17.035 -11.694 24.213 1.00 92.25 91 PHE A C 1
ATOM 707 O O . PHE A 1 91 ? -17.009 -10.649 23.564 1.00 92.25 91 PHE A O 1
ATOM 714 N N . ASP A 1 92 ? -16.603 -12.863 23.739 1.00 92.25 92 ASP A N 1
ATOM 715 C CA . ASP A 1 92 ? -16.000 -13.034 22.417 1.00 92.25 92 ASP A CA 1
ATOM 716 C C . ASP A 1 92 ? -17.001 -12.666 21.305 1.00 92.25 92 ASP A C 1
ATOM 718 O O . ASP A 1 92 ? -16.639 -11.991 20.346 1.00 92.25 92 ASP A O 1
ATOM 722 N N . GLU A 1 93 ? -18.282 -13.025 21.449 1.00 91.94 93 GLU A N 1
ATOM 723 C CA . GLU A 1 93 ? -19.341 -12.654 20.497 1.00 91.94 93 GLU A CA 1
ATOM 724 C C . GLU A 1 93 ? -19.566 -11.133 20.428 1.00 91.94 93 GLU A C 1
ATOM 726 O O . GLU A 1 93 ? -19.644 -10.559 19.338 1.00 91.94 93 GLU A O 1
ATOM 731 N N . VAL A 1 94 ? -19.606 -10.457 21.583 1.00 92.19 94 VAL A N 1
ATOM 732 C CA . VAL A 1 94 ? -19.726 -8.990 21.650 1.00 92.19 94 VAL A CA 1
ATOM 733 C C . VAL A 1 94 ? -18.502 -8.313 21.033 1.00 92.19 94 VAL A C 1
ATOM 735 O O . VAL A 1 94 ? -18.657 -7.362 20.262 1.00 92.19 94 VAL A O 1
ATOM 738 N N . LEU A 1 95 ? -17.293 -8.797 21.333 1.00 91.50 95 LEU A N 1
ATOM 739 C CA . LEU A 1 95 ? -16.068 -8.259 20.745 1.00 91.50 95 LEU A CA 1
ATOM 740 C C . LEU A 1 95 ? -16.004 -8.487 19.238 1.00 91.50 95 LEU A C 1
ATOM 742 O O . LEU A 1 95 ? -15.606 -7.572 18.522 1.00 91.50 95 LEU A O 1
ATOM 746 N N . ARG A 1 96 ? -16.425 -9.655 18.747 1.00 92.31 96 ARG A N 1
ATOM 747 C CA . ARG A 1 96 ? -16.493 -9.945 17.310 1.00 92.31 96 ARG A CA 1
ATOM 748 C C . ARG A 1 96 ? -17.423 -8.972 16.607 1.00 92.31 96 ARG A C 1
ATOM 750 O O . ARG A 1 96 ? -17.016 -8.351 15.631 1.00 92.31 96 ARG A O 1
ATOM 757 N N . GLY A 1 97 ? -18.625 -8.762 17.142 1.00 88.44 97 GLY A N 1
ATOM 758 C CA . GLY A 1 97 ? -19.556 -7.767 16.607 1.00 88.44 97 GLY A CA 1
ATOM 759 C C . GLY A 1 97 ? -18.973 -6.349 16.609 1.00 88.44 97 GLY A C 1
ATOM 760 O O . GLY A 1 97 ? -19.090 -5.634 15.615 1.00 88.44 97 GLY A O 1
ATOM 761 N N . ALA A 1 98 ? -18.298 -5.951 17.692 1.00 86.38 98 ALA A N 1
ATOM 762 C CA . ALA A 1 98 ? -17.657 -4.640 17.796 1.00 86.38 98 ALA A CA 1
ATOM 763 C C . ALA A 1 98 ? -16.477 -4.474 16.823 1.00 86.38 98 ALA A C 1
ATOM 765 O O . ALA A 1 98 ? -16.339 -3.416 16.210 1.00 86.38 98 ALA A O 1
ATOM 766 N N . LEU A 1 99 ? -15.651 -5.510 16.657 1.00 87.69 99 LEU A N 1
ATOM 767 C CA . LEU A 1 99 ? -14.531 -5.535 15.719 1.00 87.69 99 LEU A CA 1
ATOM 768 C C . LEU A 1 99 ? -15.036 -5.444 14.277 1.00 87.69 99 LEU A C 1
ATOM 770 O O . LEU A 1 99 ? -14.557 -4.605 13.520 1.00 87.69 99 LEU A O 1
ATOM 774 N N . GLN A 1 100 ? -16.050 -6.236 13.925 1.00 85.19 100 GLN A N 1
ATOM 775 C CA . GLN A 1 100 ? -16.686 -6.203 12.608 1.00 85.19 100 GLN A CA 1
ATOM 776 C C . GLN A 1 100 ? -17.265 -4.812 12.314 1.00 85.19 100 GLN A C 1
ATOM 778 O O . GLN A 1 100 ? -16.947 -4.201 11.298 1.00 85.19 100 GLN A O 1
ATOM 783 N N . ALA A 1 101 ? -18.031 -4.257 13.258 1.00 84.62 101 ALA A N 1
ATOM 784 C CA . ALA A 1 101 ? -18.606 -2.924 13.129 1.00 84.62 101 ALA A CA 1
ATOM 785 C C . ALA A 1 101 ? -17.533 -1.828 13.014 1.00 84.62 101 ALA A C 1
ATOM 787 O O . ALA A 1 101 ? -17.734 -0.852 12.296 1.00 84.62 101 ALA A O 1
ATOM 788 N N . ALA A 1 102 ? -16.394 -1.972 13.698 1.00 80.19 102 ALA A N 1
ATOM 789 C CA . ALA A 1 102 ? -15.273 -1.042 13.586 1.00 80.19 102 ALA A CA 1
ATOM 790 C C . ALA A 1 102 ? -14.567 -1.135 12.223 1.00 80.19 102 ALA A C 1
ATOM 792 O O . ALA A 1 102 ? -14.161 -0.107 11.684 1.00 80.19 102 ALA A O 1
ATOM 793 N N . ILE A 1 103 ? -14.449 -2.340 11.659 1.00 81.81 103 ILE A N 1
ATOM 794 C CA . ILE A 1 103 ? -13.867 -2.582 10.331 1.00 81.81 103 ILE A CA 1
ATOM 795 C C . ILE A 1 103 ? -14.774 -2.026 9.220 1.00 81.81 103 ILE A C 1
ATOM 797 O O . ILE A 1 103 ? -14.283 -1.419 8.263 1.00 81.81 103 ILE A O 1
ATOM 801 N N . ASP A 1 104 ? -16.088 -2.197 9.366 1.00 80.31 104 ASP A N 1
ATOM 802 C CA . ASP A 1 104 ? -17.087 -1.783 8.374 1.00 80.31 104 ASP A CA 1
ATOM 803 C C . ASP A 1 104 ? -17.453 -0.294 8.460 1.00 80.31 104 ASP A C 1
ATOM 805 O O . ASP A 1 104 ? -18.083 0.252 7.548 1.00 80.31 104 ASP A O 1
ATOM 809 N N . ARG A 1 105 ? -17.053 0.386 9.541 1.00 78.06 105 ARG A N 1
ATOM 810 C CA . ARG A 1 105 ? -17.324 1.808 9.742 1.00 78.06 105 ARG A CA 1
ATOM 811 C C . ARG A 1 105 ? -16.543 2.659 8.744 1.00 78.06 105 ARG A C 1
ATOM 813 O O . ARG A 1 105 ? -15.328 2.542 8.611 1.00 78.06 105 ARG A O 1
ATOM 820 N N . GLU A 1 106 ? -17.250 3.587 8.108 1.00 70.88 106 GLU A N 1
ATOM 821 C CA . GLU A 1 106 ? -16.635 4.662 7.333 1.00 70.88 106 GLU A CA 1
ATOM 822 C C . GLU A 1 106 ? -16.052 5.703 8.289 1.00 70.88 106 GLU A C 1
ATOM 824 O O . GLU A 1 106 ? -16.773 6.366 9.044 1.00 70.88 106 GLU A O 1
ATOM 829 N N . LEU A 1 107 ? -14.724 5.798 8.300 1.00 69.75 107 LEU A N 1
ATOM 830 C CA . LEU A 1 107 ? -14.007 6.792 9.079 1.00 69.75 107 LEU A CA 1
ATOM 831 C C . LEU A 1 107 ? -13.834 8.076 8.247 1.00 69.75 107 LEU A C 1
ATOM 833 O O . LEU A 1 107 ? -13.358 8.006 7.106 1.00 69.75 107 LEU A O 1
ATOM 837 N N . PRO A 1 108 ? -14.208 9.248 8.799 1.00 69.12 108 PRO A N 1
ATOM 838 C CA . PRO A 1 108 ? -13.987 10.532 8.145 1.00 69.12 108 PRO A CA 1
ATOM 839 C C . PRO A 1 108 ? -12.490 10.876 8.108 1.00 69.12 108 PRO A C 1
ATOM 841 O O . PRO A 1 108 ? -11.640 10.116 8.581 1.00 69.12 108 PRO A O 1
ATOM 844 N N . ALA A 1 109 ? -12.149 12.012 7.504 1.00 71.94 109 ALA A N 1
ATOM 845 C CA . ALA A 1 109 ? -10.760 12.448 7.398 1.00 71.94 109 ALA A CA 1
ATOM 846 C C . ALA A 1 109 ? -10.133 12.654 8.786 1.00 71.94 109 ALA A C 1
ATOM 848 O O . ALA A 1 109 ? -10.812 13.077 9.723 1.00 71.94 109 ALA A O 1
ATOM 849 N N . LEU A 1 110 ? -8.825 12.399 8.917 1.00 67.94 110 LEU A N 1
ATOM 850 C CA . LEU A 1 110 ? -8.110 12.530 10.195 1.00 67.94 110 LEU A CA 1
ATOM 851 C C . LEU A 1 110 ? -8.313 13.908 10.834 1.00 67.94 110 LEU A C 1
ATOM 853 O O . LEU A 1 110 ? -8.511 13.976 12.044 1.00 67.94 110 LEU A O 1
ATOM 857 N N . ARG A 1 111 ? -8.369 14.984 10.034 1.00 69.38 111 ARG A N 1
ATOM 858 C CA . ARG A 1 111 ? -8.632 16.350 10.527 1.00 69.38 111 ARG A CA 1
ATOM 859 C C . ARG A 1 111 ? -9.992 16.524 11.214 1.00 69.38 111 ARG A C 1
ATOM 861 O O . ARG A 1 111 ? -10.167 17.474 11.962 1.00 69.38 111 ARG A O 1
ATOM 868 N N . GLU A 1 112 ? -10.968 15.675 10.899 1.00 73.12 112 GLU A N 1
ATOM 869 C CA . GLU A 1 112 ? -12.341 15.757 11.420 1.00 73.12 112 GLU A CA 1
ATOM 870 C C . GLU A 1 112 ? -12.503 14.941 12.709 1.00 73.12 112 GLU A C 1
ATOM 872 O O . GLU A 1 112 ? -13.491 15.093 13.423 1.00 73.12 112 GLU A O 1
ATOM 877 N N . LEU A 1 113 ? -11.517 14.093 13.020 1.00 73.00 113 LEU A N 1
ATOM 878 C CA . LEU A 1 113 ? -11.475 13.254 14.217 1.00 73.00 113 LEU A CA 1
ATOM 879 C C . LEU A 1 113 ? -10.706 13.897 15.379 1.00 73.00 113 LEU A C 1
ATOM 881 O O . LEU A 1 113 ? -10.745 13.375 16.493 1.00 73.00 113 LEU A O 1
ATOM 885 N N . VAL A 1 114 ? -10.006 15.007 15.137 1.00 74.69 114 VAL A N 1
ATOM 886 C CA . VAL A 1 114 ? -9.147 15.678 16.121 1.00 74.69 114 VAL A CA 1
ATOM 887 C C . VAL A 1 114 ? -9.396 17.185 16.137 1.00 74.69 114 VAL A C 1
ATOM 889 O O . VAL A 1 114 ? -9.899 17.759 15.173 1.00 74.69 114 VAL A O 1
ATOM 892 N N . THR A 1 115 ? -9.052 17.853 17.239 1.00 80.56 115 THR A N 1
ATOM 893 C CA . THR A 1 115 ? -9.139 19.321 17.306 1.00 80.56 115 THR A CA 1
ATOM 894 C C . THR A 1 115 ? -8.085 19.981 16.402 1.00 80.56 115 THR A C 1
ATOM 896 O O . THR A 1 115 ? -7.079 19.346 16.084 1.00 80.56 115 THR A O 1
ATOM 899 N N . PRO A 1 116 ? -8.247 21.260 16.005 1.00 76.19 116 PRO A N 1
ATOM 900 C CA . PRO A 1 116 ? -7.272 21.954 15.155 1.00 76.19 116 PRO A CA 1
ATOM 901 C C . PRO A 1 116 ? -5.837 21.937 15.710 1.00 76.19 116 PRO A C 1
ATOM 903 O O . PRO A 1 116 ? -4.890 21.708 14.960 1.00 76.19 116 PRO A O 1
ATOM 906 N N . ASP A 1 117 ? -5.680 22.087 17.030 1.00 76.25 117 ASP A N 1
ATOM 907 C CA . ASP A 1 117 ? -4.373 22.015 17.701 1.00 76.25 117 ASP A CA 1
ATOM 908 C C . ASP A 1 117 ? -3.767 20.605 17.636 1.00 76.25 117 ASP A C 1
ATOM 910 O O . ASP A 1 117 ? -2.568 20.439 17.408 1.00 76.25 117 ASP A O 1
ATOM 914 N N . GLN A 1 118 ? -4.596 19.571 17.799 1.00 76.00 118 GLN A N 1
ATOM 915 C CA . GLN A 1 118 ? -4.169 18.177 17.680 1.00 76.00 118 GLN A CA 1
ATOM 916 C C . GLN A 1 118 ? -3.847 17.802 16.230 1.00 76.00 118 GLN A C 1
ATOM 918 O O . GLN A 1 118 ? -2.915 17.036 16.002 1.00 76.00 118 GLN A O 1
ATOM 923 N N . ALA A 1 119 ? -4.566 18.358 15.250 1.00 71.19 119 ALA A N 1
ATOM 924 C CA . ALA A 1 119 ? -4.277 18.168 13.831 1.00 71.19 119 ALA A CA 1
ATOM 925 C C . ALA A 1 119 ? -2.890 18.717 13.477 1.00 71.19 119 ALA A C 1
ATOM 927 O O . ALA A 1 119 ? -2.109 18.018 12.837 1.00 71.19 119 ALA A O 1
ATOM 928 N N . ALA A 1 120 ? -2.550 19.920 13.950 1.00 75.69 120 ALA A N 1
ATOM 929 C CA . ALA A 1 120 ? -1.234 20.515 13.724 1.00 75.69 120 ALA A CA 1
ATOM 930 C C . ALA A 1 120 ? -0.104 19.663 14.333 1.00 75.69 120 ALA A C 1
ATOM 932 O O . ALA A 1 120 ? 0.888 19.374 13.666 1.00 75.69 120 ALA A O 1
ATOM 933 N N . GLN A 1 121 ? -0.286 19.183 15.569 1.00 76.75 121 GLN A N 1
ATOM 934 C CA . GLN A 1 121 ? 0.683 18.296 16.227 1.00 76.75 121 GLN A CA 1
ATOM 935 C C . GLN A 1 121 ? 0.827 16.951 15.506 1.00 76.75 121 GLN A C 1
ATOM 937 O O . GLN A 1 121 ? 1.938 16.452 15.322 1.00 76.75 121 GLN A O 1
ATOM 942 N N . LEU A 1 122 ? -0.290 16.355 15.085 1.00 72.50 122 LEU A N 1
ATOM 943 C CA . LEU A 1 122 ? -0.292 15.089 14.360 1.00 72.50 122 LEU A CA 1
ATOM 944 C C . LEU A 1 122 ? 0.394 15.243 12.996 1.00 72.50 122 LEU A C 1
ATOM 946 O O . LEU A 1 122 ? 1.143 14.359 12.591 1.00 72.50 122 LEU A O 1
ATOM 950 N N . GLN A 1 123 ? 0.197 16.378 12.323 1.00 74.56 123 GLN A N 1
ATOM 951 C CA . GLN A 1 123 ? 0.845 16.688 11.050 1.00 74.56 123 GLN A CA 1
ATOM 952 C C . GLN A 1 123 ? 2.361 16.783 11.215 1.00 74.56 123 GLN A C 1
ATOM 954 O O . GLN A 1 123 ? 3.084 16.115 10.486 1.00 74.56 123 GLN A O 1
ATOM 959 N N . GLU A 1 124 ? 2.839 17.471 12.252 1.00 78.75 124 GLU A N 1
ATOM 960 C CA . GLU A 1 124 ? 4.271 17.564 12.563 1.00 78.75 124 GLU A CA 1
ATOM 961 C C . GLU A 1 124 ? 4.893 16.192 12.906 1.00 78.75 124 GLU A C 1
ATOM 963 O O . GLU A 1 124 ? 6.053 15.903 12.599 1.00 78.75 124 GLU A O 1
ATOM 968 N N . VAL A 1 125 ? 4.141 15.308 13.570 1.00 75.81 125 VAL A N 1
ATOM 969 C CA . VAL A 1 125 ? 4.581 13.924 13.823 1.00 75.81 125 VAL A CA 1
ATOM 970 C C . VAL A 1 125 ? 4.642 13.118 12.523 1.00 75.81 125 VAL A C 1
ATOM 972 O O . VAL A 1 125 ? 5.612 12.384 12.317 1.00 75.81 125 VAL A O 1
ATOM 975 N N . LEU A 1 126 ? 3.650 13.263 11.643 1.00 71.00 126 LEU A N 1
ATOM 976 C CA . LEU A 1 126 ? 3.615 12.600 10.339 1.00 71.00 126 LEU A CA 1
ATOM 977 C C . LEU A 1 126 ? 4.739 13.085 9.418 1.00 71.00 126 LEU A C 1
ATOM 979 O O . LEU A 1 126 ? 5.399 12.247 8.806 1.00 71.00 126 LEU A O 1
ATOM 983 N N . ASP A 1 127 ? 5.010 14.391 9.380 1.00 74.88 127 ASP A N 1
ATOM 984 C CA . ASP A 1 127 ? 6.121 14.978 8.622 1.00 74.88 127 ASP A CA 1
ATOM 985 C C . ASP A 1 127 ? 7.451 14.341 9.057 1.00 74.88 127 ASP A C 1
ATOM 987 O O . ASP A 1 127 ? 8.187 13.782 8.241 1.00 74.88 127 ASP A O 1
ATOM 991 N N . ARG A 1 128 ? 7.707 14.291 10.373 1.00 75.25 128 ARG A N 1
ATOM 992 C CA . ARG A 1 128 ? 8.917 13.662 10.937 1.00 75.25 128 ARG A CA 1
ATOM 993 C C . ARG A 1 128 ? 9.018 12.164 10.648 1.00 75.25 128 ARG A C 1
ATOM 995 O O . ARG A 1 128 ? 10.121 11.639 10.475 1.00 75.25 128 ARG A O 1
ATOM 1002 N N . LEU A 1 129 ? 7.894 11.446 10.640 1.00 71.81 129 LEU A N 1
ATOM 1003 C CA . LEU A 1 129 ? 7.867 10.022 10.299 1.00 71.81 129 LEU A CA 1
ATOM 1004 C C . LEU A 1 129 ? 8.175 9.799 8.818 1.00 71.81 129 LEU A C 1
ATOM 1006 O O . LEU A 1 129 ? 8.976 8.919 8.501 1.00 71.81 129 LEU A O 1
ATOM 1010 N N . LEU A 1 130 ? 7.589 10.598 7.925 1.00 71.00 130 LEU A N 1
ATOM 1011 C CA . LEU A 1 130 ? 7.847 10.516 6.488 1.00 71.00 130 LEU A CA 1
ATOM 1012 C C . LEU A 1 130 ? 9.297 10.865 6.152 1.00 71.00 130 LEU A C 1
ATOM 1014 O O . LEU A 1 130 ? 9.909 10.153 5.359 1.00 71.00 130 LEU A O 1
ATOM 1018 N N . GLU A 1 131 ? 9.883 11.872 6.800 1.00 75.12 131 GLU A N 1
ATOM 1019 C CA . GLU A 1 131 ? 11.310 12.186 6.658 1.00 75.12 131 GLU A CA 1
ATOM 1020 C C . GLU A 1 131 ? 12.203 11.011 7.080 1.00 75.12 131 GLU A C 1
ATOM 1022 O O . GLU A 1 131 ? 13.118 10.623 6.347 1.00 75.12 131 GLU A O 1
ATOM 1027 N N . LYS A 1 132 ? 11.916 10.381 8.228 1.00 73.19 132 LYS A N 1
ATOM 1028 C CA . LYS A 1 132 ? 12.656 9.189 8.679 1.00 73.19 132 LYS A CA 1
ATOM 1029 C C . LYS A 1 132 ? 12.475 7.996 7.744 1.00 73.19 132 LYS A C 1
ATOM 1031 O O . LYS A 1 132 ? 13.438 7.269 7.498 1.00 73.19 132 LYS A O 1
ATOM 1036 N N . LEU A 1 133 ? 11.271 7.784 7.216 1.00 70.12 133 LEU A N 1
ATOM 1037 C CA . LEU A 1 133 ? 10.996 6.724 6.244 1.00 70.12 133 LEU A CA 1
ATOM 1038 C C . LEU A 1 133 ? 11.744 6.967 4.933 1.00 70.12 133 LEU A C 1
ATOM 1040 O O . LEU A 1 133 ? 12.385 6.052 4.426 1.00 70.12 133 LEU A O 1
ATOM 1044 N N . LEU A 1 134 ? 11.733 8.198 4.425 1.00 71.56 134 LEU A N 1
ATOM 1045 C CA . LEU A 1 134 ? 12.504 8.618 3.254 1.00 71.56 134 LEU A CA 1
ATOM 1046 C C . LEU A 1 134 ? 13.999 8.372 3.438 1.00 71.56 134 LEU A C 1
ATOM 1048 O O . LEU A 1 134 ? 14.662 7.821 2.556 1.00 71.56 134 LEU A O 1
ATOM 1052 N N . GLN A 1 135 ? 14.529 8.744 4.601 1.00 78.06 135 GLN A N 1
ATOM 1053 C CA . GLN A 1 135 ? 15.919 8.491 4.948 1.00 78.06 135 GLN A CA 1
ATOM 1054 C C . GLN A 1 135 ? 16.215 6.985 4.997 1.00 78.06 135 GLN A C 1
ATOM 1056 O O . GLN A 1 135 ? 17.211 6.537 4.428 1.00 78.06 135 GLN A O 1
ATOM 1061 N N . GLY A 1 136 ? 15.330 6.193 5.606 1.00 73.69 136 GLY A N 1
ATOM 1062 C CA . GLY A 1 136 ? 15.436 4.734 5.643 1.00 73.69 136 GLY A CA 1
ATOM 1063 C C . GLY A 1 136 ? 15.409 4.099 4.251 1.00 73.69 136 GLY A C 1
ATOM 1064 O O . GLY A 1 136 ? 16.245 3.249 3.949 1.00 73.69 136 GLY A O 1
ATOM 1065 N N . ILE A 1 137 ? 14.512 4.559 3.373 1.00 74.38 137 ILE A N 1
ATOM 1066 C CA . ILE A 1 137 ? 14.429 4.121 1.975 1.00 74.38 137 ILE A CA 1
ATOM 1067 C C . ILE A 1 137 ? 15.730 4.449 1.245 1.00 74.38 137 ILE A C 1
ATOM 1069 O O . ILE A 1 137 ? 16.266 3.584 0.564 1.00 74.38 137 ILE A O 1
ATOM 1073 N N . ARG A 1 138 ? 16.296 5.647 1.421 1.00 77.25 138 ARG A N 1
ATOM 1074 C CA . ARG A 1 138 ? 17.583 6.014 0.806 1.00 77.25 138 ARG A CA 1
ATOM 1075 C C . ARG A 1 138 ? 18.731 5.126 1.261 1.00 77.25 138 ARG A C 1
ATOM 1077 O O . ARG A 1 138 ? 19.506 4.663 0.426 1.00 77.25 138 ARG A O 1
ATOM 1084 N N . ILE A 1 139 ? 18.819 4.869 2.565 1.00 80.56 139 ILE A N 1
ATOM 1085 C CA . ILE A 1 139 ? 19.829 3.971 3.138 1.00 80.56 139 ILE A CA 1
ATOM 1086 C C . ILE A 1 139 ? 19.661 2.562 2.560 1.00 80.56 139 ILE A C 1
ATOM 1088 O O . ILE A 1 139 ? 20.641 1.946 2.150 1.00 80.56 139 IL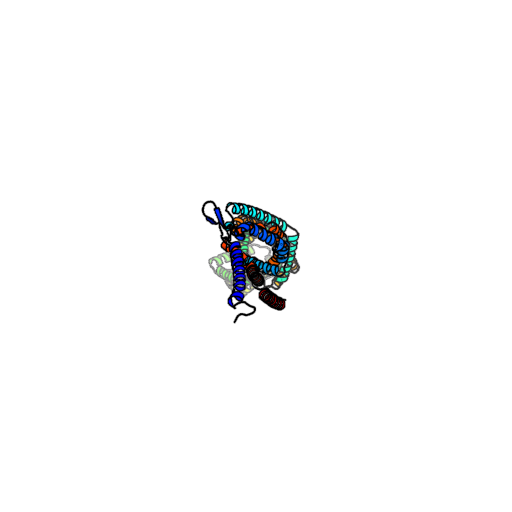E A O 1
ATOM 1092 N N . TYR A 1 140 ? 18.422 2.077 2.463 1.00 77.94 140 TYR A N 1
ATOM 1093 C CA . TYR A 1 140 ? 18.119 0.772 1.884 1.00 77.94 140 TYR A CA 1
ATOM 1094 C C . TYR A 1 140 ? 18.443 0.700 0.385 1.00 77.94 140 TYR A C 1
ATOM 1096 O O . TYR A 1 140 ? 19.099 -0.237 -0.052 1.00 77.94 140 TYR A O 1
ATOM 1104 N N . LEU A 1 141 ? 18.060 1.700 -0.412 1.00 80.62 141 LEU A N 1
ATOM 1105 C CA . LEU A 1 141 ? 18.368 1.765 -1.847 1.00 80.62 141 LEU A CA 1
ATOM 1106 C C . LEU A 1 141 ? 19.882 1.817 -2.106 1.00 80.62 141 LEU A C 1
ATOM 1108 O O . LEU A 1 141 ? 20.368 1.254 -3.091 1.00 80.62 141 LEU A O 1
ATOM 1112 N N . ALA A 1 142 ? 20.646 2.458 -1.221 1.00 81.62 142 ALA A N 1
ATOM 1113 C CA . ALA A 1 142 ? 22.107 2.474 -1.269 1.00 81.62 142 ALA A CA 1
ATOM 1114 C C . ALA A 1 142 ? 22.748 1.154 -0.801 1.00 81.62 142 ALA A C 1
ATOM 1116 O O . ALA A 1 142 ? 23.941 0.948 -1.023 1.00 81.62 142 ALA A O 1
ATOM 1117 N N . SER A 1 143 ? 21.984 0.254 -0.181 1.00 82.69 143 SER A N 1
ATOM 1118 C CA . SER A 1 143 ? 22.531 -0.935 0.460 1.00 82.69 143 SER A CA 1
ATOM 1119 C C . SER A 1 143 ? 22.916 -2.036 -0.548 1.00 82.69 143 SER A C 1
ATOM 1121 O O . SER A 1 143 ? 22.300 -2.162 -1.619 1.00 82.69 143 SER A O 1
ATOM 1123 N N . PRO A 1 144 ? 23.920 -2.874 -0.224 1.00 86.06 144 PRO A N 1
ATOM 1124 C CA . PRO A 1 144 ? 24.277 -4.040 -1.036 1.00 86.06 144 PRO A CA 1
ATOM 1125 C C . PRO A 1 144 ? 23.146 -5.076 -1.136 1.00 86.06 144 PRO A C 1
ATOM 1127 O O . PRO A 1 144 ? 22.993 -5.749 -2.158 1.00 86.06 144 PRO A O 1
ATOM 1130 N N . GLU A 1 145 ? 22.327 -5.211 -0.091 1.00 83.06 145 GLU A N 1
ATOM 1131 C CA . GLU A 1 145 ? 21.218 -6.169 -0.028 1.00 83.06 145 GLU A CA 1
ATOM 1132 C C . GLU A 1 145 ? 20.112 -5.828 -1.028 1.00 83.06 145 GLU A C 1
ATOM 1134 O O . GLU A 1 145 ? 19.536 -6.732 -1.644 1.00 83.06 145 GLU A O 1
ATOM 1139 N N . PHE A 1 146 ? 19.822 -4.537 -1.208 1.00 82.50 146 PHE A N 1
ATOM 1140 C CA . PHE A 1 146 ? 18.886 -4.073 -2.225 1.00 82.50 146 PHE A CA 1
ATOM 1141 C C . PHE A 1 146 ? 19.372 -4.449 -3.626 1.00 82.50 146 PHE A C 1
ATOM 1143 O O . PHE A 1 146 ? 18.634 -5.071 -4.390 1.00 82.50 146 PHE A O 1
ATOM 1150 N N . GLU A 1 147 ? 20.637 -4.170 -3.940 1.00 84.31 147 GLU A N 1
ATOM 1151 C CA . GLU A 1 147 ? 21.226 -4.520 -5.233 1.00 84.31 147 GLU A CA 1
ATOM 1152 C C . GLU A 1 147 ? 21.186 -6.036 -5.496 1.00 84.31 147 GLU A C 1
ATOM 1154 O O . GLU A 1 147 ? 20.788 -6.476 -6.578 1.00 84.31 147 GLU A O 1
ATOM 1159 N N . LEU A 1 148 ? 21.515 -6.857 -4.495 1.00 85.44 148 LEU A N 1
ATOM 1160 C CA . LEU A 1 148 ? 21.404 -8.317 -4.579 1.00 85.44 148 LEU A CA 1
ATOM 1161 C C . LEU A 1 148 ? 19.962 -8.780 -4.839 1.00 85.44 148 LEU A C 1
ATOM 1163 O O . LEU A 1 148 ? 19.742 -9.714 -5.620 1.00 85.44 148 LEU A O 1
ATOM 1167 N N . ARG A 1 149 ? 18.975 -8.129 -4.210 1.00 83.81 149 ARG A N 1
ATOM 1168 C CA . ARG A 1 149 ? 17.548 -8.420 -4.401 1.00 83.81 149 ARG A CA 1
ATOM 1169 C C . ARG A 1 149 ? 17.080 -8.031 -5.801 1.00 83.81 149 ARG A C 1
ATOM 1171 O O . ARG A 1 149 ? 16.445 -8.858 -6.453 1.00 83.81 149 ARG A O 1
ATOM 1178 N N . VAL A 1 150 ? 17.461 -6.854 -6.303 1.00 80.69 150 VAL A N 1
ATOM 1179 C CA . VAL A 1 150 ? 17.157 -6.427 -7.680 1.00 80.69 150 VAL A CA 1
ATOM 1180 C C . VAL A 1 150 ? 17.816 -7.356 -8.696 1.00 80.69 150 VAL A C 1
ATOM 1182 O O . VAL A 1 150 ? 17.157 -7.797 -9.629 1.00 80.69 150 VAL A O 1
ATOM 1185 N N . ARG A 1 151 ? 19.074 -7.764 -8.491 1.00 85.12 151 ARG A N 1
ATOM 1186 C CA . ARG A 1 151 ? 19.753 -8.742 -9.366 1.00 85.12 151 ARG A CA 1
ATOM 1187 C C . ARG A 1 151 ? 19.079 -10.115 -9.370 1.00 85.12 151 ARG A C 1
ATOM 1189 O O . ARG A 1 151 ? 19.159 -10.840 -10.362 1.00 85.12 151 ARG A O 1
ATOM 1196 N N . ARG A 1 152 ? 18.454 -10.527 -8.265 1.00 84.31 152 ARG A N 1
ATOM 1197 C CA . ARG A 1 152 ? 17.661 -11.767 -8.207 1.00 84.31 152 ARG A CA 1
ATOM 1198 C C . ARG A 1 152 ? 16.338 -11.601 -8.949 1.00 84.31 152 ARG A C 1
ATOM 1200 O O . ARG A 1 152 ? 15.999 -12.466 -9.748 1.00 84.31 152 ARG A O 1
ATOM 1207 N N . LEU A 1 153 ? 15.650 -10.484 -8.726 1.00 75.69 153 LEU A N 1
ATOM 1208 C CA . LEU A 1 153 ? 14.395 -10.155 -9.394 1.00 75.69 153 LEU A CA 1
ATOM 1209 C C . LEU A 1 153 ? 14.583 -10.036 -10.911 1.00 75.69 153 LEU A C 1
ATOM 1211 O O . LEU A 1 153 ? 13.871 -10.688 -11.658 1.00 75.69 153 LEU A O 1
ATOM 1215 N N . ALA A 1 154 ? 15.589 -9.289 -11.363 1.00 77.44 154 ALA A N 1
ATOM 1216 C CA . ALA A 1 154 ? 15.918 -9.126 -12.776 1.00 77.44 154 ALA A CA 1
ATOM 1217 C C . ALA A 1 154 ? 16.257 -10.462 -13.448 1.00 77.44 154 ALA A C 1
ATOM 1219 O O . ALA A 1 154 ? 15.887 -10.672 -14.596 1.00 77.44 154 ALA A O 1
ATOM 1220 N N . ARG A 1 155 ? 16.912 -11.392 -12.736 1.00 81.56 155 ARG A N 1
ATOM 1221 C CA . ARG A 1 155 ? 17.112 -12.764 -13.229 1.00 81.56 155 ARG A CA 1
ATOM 1222 C C . ARG A 1 155 ? 15.803 -13.540 -13.333 1.00 81.56 155 ARG A C 1
ATOM 1224 O O . ARG A 1 155 ? 15.623 -14.216 -14.336 1.00 81.56 155 ARG A O 1
ATOM 1231 N N . GLY A 1 156 ? 14.914 -13.433 -12.345 1.00 78.56 156 GLY A N 1
ATOM 1232 C CA . GLY A 1 156 ? 13.578 -14.040 -12.396 1.00 78.56 156 GLY A CA 1
ATOM 1233 C C . GLY A 1 156 ? 12.771 -13.521 -13.585 1.00 78.56 156 GLY A C 1
ATOM 1234 O O . GLY A 1 156 ? 12.444 -14.289 -14.478 1.00 78.56 156 GLY A O 1
ATOM 1235 N N . ILE A 1 157 ? 12.609 -12.199 -13.680 1.00 70.94 157 ILE A N 1
ATOM 1236 C CA . ILE A 1 157 ? 11.918 -11.524 -14.789 1.00 70.94 157 ILE A CA 1
ATOM 1237 C C . ILE A 1 157 ? 12.536 -11.915 -16.137 1.00 70.94 157 ILE A C 1
ATOM 1239 O O . ILE A 1 157 ? 11.824 -12.313 -17.049 1.00 70.94 157 ILE A O 1
ATOM 1243 N N . ALA A 1 158 ? 13.863 -11.875 -16.271 1.00 71.38 158 ALA A N 1
ATOM 1244 C CA . ALA A 1 158 ? 14.535 -12.244 -17.517 1.00 71.38 158 ALA A CA 1
ATOM 1245 C C . ALA A 1 158 ? 14.479 -13.748 -17.843 1.00 71.38 158 ALA A C 1
ATOM 1247 O O . ALA A 1 158 ? 14.939 -14.136 -18.914 1.00 71.38 158 ALA A O 1
ATOM 1248 N N . THR A 1 159 ? 13.992 -14.593 -16.934 1.00 72.88 159 THR A N 1
ATOM 1249 C CA . THR A 1 159 ? 13.726 -16.018 -17.185 1.00 72.88 159 THR A CA 1
ATOM 1250 C C . THR A 1 159 ? 12.253 -16.216 -17.538 1.00 72.88 159 THR A C 1
ATOM 1252 O O . THR A 1 159 ? 11.954 -16.847 -18.546 1.00 72.88 159 THR A O 1
ATOM 1255 N N . ASP A 1 160 ? 11.355 -15.585 -16.781 1.00 72.00 160 ASP A N 1
ATOM 1256 C CA . ASP A 1 160 ? 9.901 -15.686 -16.943 1.00 72.00 160 ASP A CA 1
ATOM 1257 C C . ASP A 1 160 ? 9.401 -15.010 -18.232 1.00 72.00 160 ASP A C 1
ATOM 1259 O O . ASP A 1 160 ? 8.415 -15.443 -18.821 1.00 72.00 160 ASP A O 1
ATOM 1263 N N . PHE A 1 161 ? 10.097 -13.971 -18.708 1.00 67.69 161 PHE A N 1
ATOM 1264 C CA . PHE A 1 161 ? 9.725 -13.226 -19.916 1.00 67.69 161 PHE A CA 1
ATOM 1265 C C . PHE A 1 161 ? 10.430 -13.689 -21.198 1.00 67.69 161 PHE A C 1
ATOM 1267 O O . PHE A 1 161 ? 10.161 -13.116 -22.251 1.00 67.69 161 PHE A O 1
ATOM 1274 N N . ARG A 1 162 ? 11.296 -14.716 -21.160 1.00 67.44 162 ARG A N 1
ATOM 1275 C CA . ARG A 1 162 ? 12.022 -15.182 -22.366 1.00 67.44 162 ARG A CA 1
ATOM 1276 C C . ARG A 1 162 ? 11.089 -15.576 -23.506 1.00 67.44 162 ARG A C 1
ATOM 1278 O O . ARG A 1 162 ? 11.320 -15.168 -24.639 1.00 67.44 162 ARG A O 1
ATOM 1285 N N . GLY A 1 163 ? 10.025 -16.308 -23.177 1.00 68.56 163 GLY A N 1
ATOM 1286 C CA . GLY A 1 163 ? 9.047 -16.800 -24.148 1.00 68.56 163 GLY A CA 1
ATOM 1287 C C . GLY A 1 163 ? 7.956 -15.798 -24.528 1.00 68.56 163 GLY A C 1
ATOM 1288 O O . GLY A 1 163 ? 7.114 -16.120 -25.359 1.00 68.56 163 GLY A O 1
ATOM 1289 N N . ASN A 1 164 ? 7.936 -14.601 -23.930 1.00 76.44 164 ASN A N 1
ATOM 1290 C CA . ASN A 1 164 ? 6.907 -13.604 -24.218 1.00 76.44 164 ASN A CA 1
ATOM 1291 C C . ASN A 1 164 ? 7.296 -12.756 -25.436 1.00 76.44 164 ASN A C 1
ATOM 1293 O O . ASN A 1 164 ? 8.470 -12.428 -25.633 1.00 76.44 164 ASN A O 1
ATOM 1297 N N . HIS A 1 165 ? 6.296 -12.368 -26.230 1.00 75.94 165 HIS A N 1
ATOM 1298 C CA . HIS A 1 165 ? 6.483 -11.431 -27.336 1.00 75.94 165 HIS A CA 1
ATOM 1299 C C . HIS A 1 165 ? 6.866 -10.047 -26.813 1.00 75.94 165 HIS A C 1
ATOM 1301 O O . HIS A 1 165 ? 6.294 -9.541 -25.841 1.00 75.94 165 HIS A O 1
ATOM 1307 N N . VAL A 1 166 ? 7.825 -9.421 -27.487 1.00 74.88 166 VAL A N 1
ATOM 1308 C CA . VAL A 1 166 ? 8.384 -8.121 -27.100 1.00 74.88 166 VAL A CA 1
ATOM 1309 C C . VAL A 1 166 ? 7.345 -7.011 -27.241 1.00 74.88 166 VAL A C 1
ATOM 1311 O O . VAL A 1 166 ? 7.394 -6.060 -26.464 1.00 74.88 166 VAL A O 1
ATOM 1314 N N . GLY A 1 167 ? 6.336 -7.179 -28.105 1.00 66.56 167 GLY A N 1
ATOM 1315 C CA . GLY A 1 167 ? 5.179 -6.279 -28.209 1.00 66.56 167 GLY A CA 1
ATOM 1316 C C . GLY A 1 167 ? 4.358 -6.110 -26.918 1.00 66.56 167 GLY A C 1
ATOM 1317 O O . GLY A 1 167 ? 3.638 -5.129 -26.780 1.00 66.56 167 GLY A O 1
ATOM 1318 N N . MET A 1 168 ? 4.499 -6.997 -25.922 1.00 67.75 168 MET A N 1
ATOM 1319 C CA . MET A 1 168 ? 3.895 -6.795 -24.590 1.00 67.75 168 MET A CA 1
ATOM 1320 C C . MET A 1 168 ? 4.581 -5.682 -23.782 1.00 67.75 168 MET A C 1
ATOM 1322 O O . MET A 1 168 ? 3.980 -5.120 -22.869 1.00 67.75 168 MET A O 1
ATOM 1326 N N . VAL A 1 169 ? 5.852 -5.399 -24.081 1.00 67.06 169 VAL A N 1
ATOM 1327 C CA . VAL A 1 169 ? 6.668 -4.372 -23.412 1.00 67.06 169 VAL A CA 1
ATOM 1328 C C . VAL A 1 169 ? 6.845 -3.155 -24.318 1.00 67.06 169 VAL A C 1
ATOM 1330 O O . VAL A 1 169 ? 6.795 -2.024 -23.842 1.00 67.06 169 VAL A O 1
ATOM 1333 N N . LEU A 1 170 ? 7.022 -3.378 -25.622 1.00 73.31 170 LEU A N 1
ATOM 1334 C CA . LEU A 1 170 ? 7.081 -2.345 -26.650 1.00 73.31 170 LEU A CA 1
ATOM 1335 C C . LEU A 1 170 ? 5.659 -1.919 -27.042 1.00 73.31 170 LEU A C 1
ATOM 1337 O O . LEU A 1 170 ? 5.191 -2.208 -28.138 1.00 73.31 170 LEU A O 1
ATOM 1341 N N . THR A 1 171 ? 4.941 -1.283 -26.112 1.00 78.88 171 THR A N 1
ATOM 1342 C CA . THR A 1 171 ? 3.587 -0.791 -26.396 1.00 78.88 171 THR A CA 1
ATOM 1343 C C . THR A 1 171 ? 3.622 0.278 -27.497 1.00 78.88 171 THR A C 1
ATOM 1345 O O . THR A 1 171 ? 4.664 0.920 -27.684 1.00 78.88 171 THR A O 1
ATOM 1348 N N . PRO A 1 172 ? 2.503 0.532 -28.202 1.00 78.75 172 PRO A N 1
ATOM 1349 C CA . PRO A 1 172 ? 2.446 1.570 -29.233 1.00 78.75 172 PRO A CA 1
ATOM 1350 C C . PRO A 1 172 ? 2.915 2.948 -28.733 1.00 78.75 172 PRO A C 1
ATOM 1352 O O . PRO A 1 172 ? 3.550 3.702 -29.471 1.00 78.75 172 PRO A O 1
ATOM 1355 N N . GLU A 1 173 ? 2.659 3.265 -27.460 1.00 75.25 173 GLU A N 1
ATOM 1356 C CA . GLU A 1 173 ? 3.108 4.502 -26.817 1.00 75.25 173 GLU A CA 1
ATOM 1357 C C . GLU A 1 173 ? 4.629 4.524 -26.624 1.00 75.25 173 GLU A C 1
ATOM 1359 O O . GLU A 1 173 ? 5.277 5.511 -26.976 1.00 75.25 173 GLU A O 1
ATOM 1364 N N . LEU A 1 174 ? 5.216 3.428 -26.124 1.00 72.88 174 LEU A N 1
ATOM 1365 C CA . LEU A 1 174 ? 6.665 3.329 -25.933 1.00 72.88 174 LEU A CA 1
ATOM 1366 C C . LEU A 1 174 ? 7.411 3.341 -27.275 1.00 72.88 174 LEU A C 1
ATOM 1368 O O . LEU A 1 174 ? 8.455 3.982 -27.384 1.00 72.88 174 LEU A O 1
ATOM 1372 N N . HIS A 1 175 ? 6.873 2.679 -28.302 1.00 82.94 175 HIS A N 1
ATOM 1373 C CA . HIS A 1 175 ? 7.417 2.718 -29.660 1.00 82.94 175 HIS A CA 1
ATOM 1374 C C . HIS A 1 175 ? 7.461 4.170 -30.174 1.00 82.94 175 HIS A C 1
ATOM 1376 O O . HIS A 1 175 ? 8.524 4.664 -30.569 1.00 82.94 175 HIS A O 1
ATOM 1382 N N . ALA A 1 176 ? 6.346 4.900 -30.083 1.00 82.25 176 ALA A N 1
ATOM 1383 C CA . ALA A 1 176 ? 6.289 6.301 -30.497 1.00 82.25 176 ALA A CA 1
ATOM 1384 C C . ALA A 1 176 ? 7.272 7.197 -29.714 1.00 82.25 176 ALA A C 1
ATOM 1386 O O . ALA A 1 176 ? 7.897 8.088 -30.300 1.00 82.25 176 ALA A O 1
ATOM 1387 N N . ASP A 1 177 ? 7.443 6.955 -28.413 1.00 75.06 177 ASP A N 1
ATOM 1388 C CA . ASP A 1 177 ? 8.382 7.701 -27.572 1.00 75.06 177 ASP A CA 1
ATOM 1389 C C . ASP A 1 177 ? 9.852 7.399 -27.913 1.00 75.06 177 ASP A C 1
ATOM 1391 O O . ASP A 1 177 ? 10.666 8.324 -27.948 1.00 75.06 177 ASP A O 1
ATOM 1395 N N . ILE A 1 178 ? 10.200 6.149 -28.250 1.00 76.38 178 ILE A N 1
ATOM 1396 C CA . ILE A 1 178 ? 11.550 5.785 -28.722 1.00 76.38 178 ILE A CA 1
ATOM 1397 C C . ILE A 1 178 ? 11.870 6.506 -30.034 1.00 76.38 178 ILE A C 1
ATOM 1399 O O . ILE A 1 178 ? 12.960 7.063 -30.174 1.00 76.38 178 ILE A O 1
ATOM 1403 N N . LEU A 1 179 ? 10.934 6.538 -30.988 1.00 85.62 179 LEU A N 1
ATOM 1404 C CA . LEU A 1 179 ? 11.139 7.245 -32.257 1.00 85.62 179 LEU A CA 1
ATOM 1405 C C . LEU A 1 179 ? 11.272 8.757 -32.055 1.00 85.62 179 LEU A C 1
ATOM 1407 O O . LEU A 1 179 ? 12.088 9.392 -32.726 1.00 85.62 179 LEU A O 1
ATOM 1411 N N . ARG A 1 180 ? 10.519 9.337 -31.112 1.00 84.12 180 ARG A N 1
ATOM 1412 C CA . ARG A 1 180 ? 10.653 10.754 -30.744 1.00 84.12 180 ARG A CA 1
ATOM 1413 C C . ARG A 1 180 ? 12.030 11.037 -30.144 1.00 84.12 180 ARG A C 1
ATOM 1415 O O . ARG A 1 180 ? 12.728 11.916 -30.640 1.00 84.12 180 ARG A O 1
ATOM 1422 N N . ALA A 1 181 ? 12.458 10.236 -29.169 1.00 75.12 181 ALA A N 1
ATOM 1423 C CA . ALA A 1 181 ? 13.777 10.357 -28.552 1.00 75.12 181 ALA A CA 1
ATOM 1424 C C . ALA A 1 181 ? 14.917 10.152 -29.566 1.00 75.12 181 ALA A C 1
ATOM 1426 O O . ALA A 1 181 ? 15.934 10.838 -29.501 1.00 75.12 181 ALA A O 1
ATOM 1427 N N . ALA A 1 182 ? 14.755 9.243 -30.531 1.00 78.75 182 ALA A N 1
ATOM 1428 C CA . ALA A 1 182 ? 15.735 9.024 -31.592 1.00 78.75 182 ALA A CA 1
ATOM 1429 C C . ALA A 1 182 ? 15.861 10.232 -32.533 1.00 78.75 182 ALA A C 1
ATOM 1431 O O . ALA A 1 182 ? 16.978 10.573 -32.924 1.00 78.75 182 ALA A O 1
ATOM 1432 N N . ARG A 1 183 ? 14.747 10.901 -32.864 1.00 85.50 183 ARG A N 1
ATOM 1433 C CA . ARG A 1 183 ? 14.762 12.154 -33.640 1.00 85.50 183 ARG A CA 1
ATOM 1434 C C . ARG A 1 183 ? 15.427 13.287 -32.867 1.00 85.50 183 ARG A C 1
ATOM 1436 O O . ARG A 1 183 ? 16.309 13.944 -33.407 1.00 85.50 183 ARG A O 1
ATOM 1443 N N . GLU A 1 184 ? 15.072 13.462 -31.596 1.00 82.19 184 GLU A N 1
ATOM 1444 C CA . GLU A 1 184 ? 15.691 14.466 -30.717 1.00 82.19 184 GLU A CA 1
ATOM 1445 C C . GLU A 1 184 ? 17.201 14.226 -30.559 1.00 82.19 184 GLU A C 1
ATOM 1447 O O . GLU A 1 184 ? 18.005 15.156 -30.640 1.00 82.19 184 GLU A O 1
ATOM 1452 N N . LEU A 1 185 ? 17.615 12.964 -30.395 1.00 78.75 185 LEU A N 1
ATOM 1453 C CA . LEU A 1 185 ? 19.025 12.596 -30.320 1.00 78.75 185 LEU A CA 1
ATOM 1454 C C . LEU A 1 185 ? 19.737 12.868 -31.648 1.00 78.75 185 LEU A C 1
ATOM 1456 O O . LEU A 1 185 ? 20.819 13.452 -31.635 1.00 78.75 185 LEU A O 1
ATOM 1460 N N . TRP A 1 186 ? 19.134 12.504 -32.784 1.00 81.06 186 TRP A N 1
ATOM 1461 C CA . TRP A 1 186 ? 19.672 12.811 -34.111 1.00 81.06 186 TRP A CA 1
ATOM 1462 C C . TRP A 1 186 ? 19.861 14.315 -34.315 1.00 81.06 186 TRP A C 1
ATOM 1464 O O . TRP A 1 186 ? 20.920 14.744 -34.767 1.00 81.06 186 TRP A O 1
ATOM 1474 N N . GLU A 1 187 ? 18.880 15.119 -33.914 1.00 82.25 187 GLU A N 1
ATOM 1475 C CA . GLU A 1 187 ? 18.949 16.575 -33.968 1.00 82.25 187 GLU A CA 1
ATOM 1476 C C . GLU A 1 187 ? 20.060 17.139 -33.072 1.00 82.25 187 GLU A C 1
ATOM 1478 O O . GLU A 1 187 ? 20.862 17.957 -33.521 1.00 82.25 187 GLU A O 1
ATOM 1483 N N . SER A 1 188 ? 20.198 16.633 -31.845 1.00 77.12 188 SER A N 1
ATOM 1484 C CA . SER A 1 188 ? 21.285 17.055 -30.952 1.00 77.12 188 SER A CA 1
ATOM 1485 C C . SER A 1 188 ? 22.675 16.689 -31.490 1.00 77.12 188 SER A C 1
ATOM 1487 O O . SER A 1 188 ? 23.647 17.417 -31.291 1.00 77.12 188 SER A O 1
ATOM 1489 N N . VAL A 1 189 ? 22.778 15.559 -32.195 1.00 77.00 189 VAL A N 1
ATOM 1490 C CA . VAL A 1 189 ? 24.044 15.027 -32.695 1.00 77.00 189 VAL A CA 1
ATOM 1491 C C . VAL A 1 189 ? 24.424 15.674 -34.029 1.00 77.00 189 VAL A C 1
ATOM 1493 O O . VAL A 1 189 ? 25.607 15.969 -34.225 1.00 77.00 189 VAL A O 1
ATOM 1496 N N . ARG A 1 190 ? 23.458 15.946 -34.925 1.00 75.88 190 ARG A N 1
ATOM 1497 C CA . ARG A 1 190 ? 23.709 16.541 -36.255 1.00 75.88 190 ARG A CA 1
ATOM 1498 C C . ARG A 1 190 ? 24.302 17.948 -36.172 1.00 75.88 190 ARG A C 1
ATOM 1500 O O . ARG A 1 190 ? 25.031 18.346 -37.077 1.00 75.88 190 ARG A O 1
ATOM 1507 N N . GLU A 1 191 ? 23.996 18.682 -35.104 1.00 71.81 191 GLU A N 1
ATOM 1508 C CA . GLU A 1 191 ? 24.485 20.049 -34.870 1.00 71.81 191 GLU A CA 1
ATOM 1509 C C . GLU A 1 191 ? 25.713 20.101 -33.945 1.00 71.81 191 GLU A C 1
ATOM 1511 O O . GLU A 1 191 ? 26.244 21.177 -33.681 1.00 71.81 191 GLU A O 1
ATOM 1516 N N . SER A 1 192 ? 26.196 18.953 -33.456 1.00 77.50 192 SER A N 1
ATOM 1517 C CA . SER A 1 192 ? 27.299 18.919 -32.494 1.00 77.50 192 SER A CA 1
ATOM 1518 C C . SER A 1 192 ? 28.677 19.077 -33.151 1.00 77.50 192 SER A C 1
ATOM 1520 O O . SER A 1 192 ? 29.040 18.356 -34.087 1.00 77.50 192 SER A O 1
ATOM 1522 N N . ASP A 1 193 ? 29.507 19.956 -32.582 1.00 80.00 193 ASP A N 1
ATOM 1523 C CA . ASP A 1 193 ? 30.924 20.089 -32.957 1.00 80.00 193 ASP A CA 1
ATOM 1524 C C . ASP A 1 193 ? 31.714 18.789 -32.718 1.00 80.00 193 ASP A C 1
ATOM 1526 O O . ASP A 1 193 ? 32.704 18.508 -33.399 1.00 80.00 193 ASP A O 1
ATOM 1530 N N . GLU A 1 194 ? 31.261 17.966 -31.773 1.00 78.62 194 GLU A N 1
ATOM 1531 C CA . GLU A 1 194 ? 31.890 16.691 -31.438 1.00 78.62 194 GLU A CA 1
ATOM 1532 C C . GLU A 1 194 ? 31.714 15.654 -32.558 1.00 78.62 194 GLU A C 1
ATOM 1534 O O . GLU A 1 194 ? 32.672 14.972 -32.922 1.00 78.62 194 GLU A O 1
ATOM 1539 N N . MET A 1 195 ? 30.538 15.586 -33.196 1.00 75.81 195 MET A N 1
ATOM 1540 C CA . MET A 1 195 ? 30.318 14.709 -34.354 1.00 75.81 195 MET A CA 1
ATOM 1541 C C . MET A 1 195 ? 31.253 15.072 -35.516 1.00 75.81 195 MET A C 1
ATOM 1543 O O . MET A 1 195 ? 31.850 14.191 -36.141 1.00 75.81 195 MET A O 1
ATOM 1547 N N . ARG A 1 196 ? 31.459 16.372 -35.766 1.00 78.50 196 ARG A N 1
ATOM 1548 C CA . ARG A 1 196 ? 32.426 16.848 -36.766 1.00 78.50 196 ARG A CA 1
ATOM 1549 C C . ARG A 1 196 ? 33.844 16.366 -36.464 1.00 78.50 196 ARG A C 1
ATOM 1551 O O . ARG A 1 196 ? 34.524 15.914 -37.385 1.00 78.50 196 ARG A O 1
ATOM 1558 N N . ARG A 1 197 ? 34.281 16.413 -35.200 1.00 82.44 197 ARG A N 1
ATOM 1559 C CA . ARG A 1 197 ? 35.595 15.884 -34.781 1.00 82.44 197 ARG A CA 1
ATOM 1560 C C . ARG A 1 197 ? 35.701 14.381 -35.015 1.00 82.44 197 ARG A C 1
ATOM 1562 O O . ARG A 1 197 ? 36.658 13.943 -35.649 1.00 82.44 197 ARG A O 1
ATOM 1569 N N . VAL A 1 198 ? 34.696 13.613 -34.594 1.00 81.25 198 VAL A N 1
ATOM 1570 C CA . VAL A 1 198 ? 34.669 12.149 -34.753 1.00 81.25 198 VAL A CA 1
ATOM 1571 C C . VAL A 1 198 ? 34.743 11.741 -36.227 1.00 81.25 198 VAL A C 1
ATOM 1573 O O . VAL A 1 198 ? 35.515 10.847 -36.579 1.00 81.25 198 VAL A O 1
ATOM 1576 N N . ILE A 1 199 ? 33.988 12.409 -37.105 1.00 81.94 199 ILE A N 1
ATOM 1577 C CA . ILE A 1 199 ? 34.028 12.162 -38.556 1.00 81.94 199 ILE A CA 1
ATOM 1578 C C . ILE A 1 199 ? 35.410 12.491 -39.118 1.00 81.94 199 ILE A C 1
ATOM 1580 O O . ILE A 1 199 ? 35.953 11.718 -39.907 1.00 81.94 199 ILE A O 1
ATOM 1584 N N . ALA A 1 200 ? 35.989 13.615 -38.702 1.00 78.44 200 ALA A N 1
ATOM 1585 C CA . ALA A 1 200 ? 37.289 14.050 -39.182 1.00 78.44 200 ALA A CA 1
ATOM 1586 C C . ALA A 1 200 ? 38.404 13.068 -38.771 1.00 78.44 200 ALA A C 1
ATOM 1588 O O . ALA A 1 200 ? 39.174 12.640 -39.627 1.00 78.44 200 ALA A O 1
ATOM 1589 N N . GLU A 1 201 ? 38.413 12.599 -37.520 1.00 84.38 201 GLU A N 1
ATOM 1590 C CA . GLU A 1 201 ? 39.347 11.568 -37.036 1.00 84.38 201 GLU A CA 1
ATOM 1591 C C . GLU A 1 201 ? 39.124 10.189 -37.680 1.00 84.38 201 GLU A C 1
ATOM 1593 O O . GLU A 1 201 ? 40.062 9.413 -37.895 1.00 84.38 201 GLU A O 1
ATOM 1598 N N . ALA A 1 202 ? 37.870 9.826 -37.962 1.00 76.50 202 ALA A N 1
ATOM 1599 C CA . ALA A 1 202 ? 37.556 8.591 -38.675 1.00 76.50 202 ALA A CA 1
ATOM 1600 C C . ALA A 1 202 ? 38.079 8.639 -40.117 1.00 76.50 202 ALA A C 1
ATOM 1602 O O . ALA A 1 202 ? 38.695 7.674 -40.576 1.00 76.50 202 ALA A O 1
ATOM 1603 N N . LEU A 1 203 ? 37.889 9.770 -40.803 1.00 80.69 203 LEU A N 1
ATOM 1604 C CA . LEU A 1 203 ? 38.401 9.991 -42.152 1.00 80.69 203 LEU A CA 1
ATOM 1605 C C . LEU A 1 203 ? 39.927 10.079 -42.181 1.00 80.69 203 LEU A C 1
ATOM 1607 O O . LEU A 1 203 ? 40.519 9.524 -43.101 1.00 80.69 203 LEU A O 1
ATOM 1611 N N . ASP A 1 204 ? 40.568 10.657 -41.163 1.00 79.31 204 ASP A N 1
ATOM 1612 C CA . ASP A 1 204 ? 42.032 10.644 -41.026 1.00 79.31 204 ASP A CA 1
ATOM 1613 C C . ASP A 1 204 ? 42.582 9.225 -40.996 1.00 79.31 204 ASP A C 1
ATOM 1615 O O . ASP A 1 204 ? 43.457 8.859 -41.784 1.00 79.31 204 ASP A O 1
ATOM 1619 N N . ARG A 1 205 ? 42.012 8.385 -40.127 1.00 82.44 205 ARG A N 1
ATOM 1620 C CA . ARG A 1 205 ? 42.392 6.971 -40.037 1.00 82.44 205 ARG A CA 1
ATOM 1621 C C . ARG A 1 205 ? 42.108 6.229 -41.338 1.00 82.44 205 ARG A C 1
ATOM 1623 O O . ARG A 1 205 ? 42.914 5.404 -41.761 1.00 82.44 205 ARG A O 1
ATOM 1630 N N . PHE A 1 206 ? 40.979 6.512 -41.982 1.00 78.56 206 PHE A N 1
ATOM 1631 C CA . PHE A 1 206 ? 40.612 5.876 -43.242 1.00 78.56 206 PHE A CA 1
ATOM 1632 C C . PHE A 1 206 ? 41.571 6.254 -44.377 1.00 78.56 206 PHE A C 1
ATOM 1634 O O . PHE A 1 206 ? 42.094 5.363 -45.042 1.00 78.56 206 PHE A O 1
ATOM 1641 N N . ILE A 1 207 ? 41.863 7.544 -44.562 1.00 77.31 207 ILE A N 1
ATOM 1642 C CA . ILE A 1 207 ? 42.789 8.044 -45.588 1.00 77.31 207 ILE A CA 1
ATOM 1643 C C . ILE A 1 207 ? 44.201 7.507 -45.333 1.00 77.31 207 ILE A C 1
ATOM 1645 O O . ILE A 1 207 ? 44.822 6.991 -46.262 1.00 77.31 207 ILE A O 1
ATOM 1649 N N . ALA A 1 208 ? 44.679 7.529 -44.084 1.00 76.62 208 ALA A N 1
ATOM 1650 C CA . ALA A 1 208 ? 45.976 6.956 -43.720 1.00 76.62 208 ALA A CA 1
ATOM 1651 C C . ALA A 1 208 ? 46.068 5.462 -44.084 1.00 76.62 208 ALA A C 1
ATOM 1653 O O . ALA A 1 208 ? 47.062 5.019 -44.663 1.00 76.62 208 ALA A O 1
ATOM 1654 N N . ASN A 1 209 ? 45.003 4.697 -43.827 1.00 78.81 209 ASN A N 1
ATOM 1655 C CA . ASN A 1 209 ? 44.931 3.284 -44.203 1.00 78.81 209 ASN A CA 1
ATOM 1656 C C . ASN A 1 209 ? 44.852 3.077 -45.724 1.00 78.81 209 ASN A C 1
ATOM 1658 O O . ASN A 1 209 ? 45.429 2.118 -46.237 1.00 78.81 209 ASN A O 1
ATOM 1662 N N . LEU A 1 210 ? 44.161 3.952 -46.460 1.00 74.81 210 LEU A N 1
ATOM 1663 C CA . LEU A 1 210 ? 44.063 3.870 -47.921 1.00 74.81 210 LEU A CA 1
ATOM 1664 C C . LEU A 1 210 ? 45.393 4.168 -48.620 1.00 74.81 210 LEU A C 1
ATOM 1666 O O . LEU A 1 210 ? 45.703 3.512 -49.613 1.00 74.81 210 LEU A O 1
ATOM 1670 N N . ILE A 1 211 ? 46.188 5.106 -48.096 1.00 73.69 211 ILE A N 1
ATOM 1671 C CA . ILE A 1 211 ? 47.505 5.467 -48.649 1.00 73.69 211 ILE A CA 1
ATOM 1672 C C . ILE A 1 211 ? 48.461 4.262 -48.636 1.00 73.69 211 ILE A C 1
ATOM 1674 O O . ILE A 1 211 ? 49.244 4.075 -49.569 1.00 73.69 211 ILE A O 1
ATOM 1678 N N . VAL A 1 212 ? 48.373 3.420 -47.604 1.00 74.69 212 VAL A N 1
ATOM 1679 C CA . VAL A 1 212 ? 49.247 2.246 -47.423 1.00 74.69 212 VAL A CA 1
ATOM 1680 C C . VAL A 1 212 ? 48.626 0.962 -47.998 1.00 74.69 212 VAL A C 1
ATOM 1682 O O . VAL A 1 212 ? 49.312 -0.047 -48.144 1.00 74.69 212 VAL A O 1
ATOM 1685 N N . SER A 1 213 ? 47.343 0.975 -48.367 1.00 76.62 213 SER A N 1
ATOM 1686 C CA . SER A 1 213 ? 46.647 -0.232 -48.811 1.00 76.62 213 SER A CA 1
ATOM 1687 C C . SER A 1 213 ? 47.052 -0.693 -50.212 1.00 76.62 213 SER A C 1
ATOM 1689 O O . SER A 1 213 ? 46.930 0.030 -51.205 1.00 76.62 213 SER A O 1
ATOM 1691 N N . GLU A 1 214 ? 47.444 -1.963 -50.300 1.00 79.19 214 GLU A N 1
ATOM 1692 C CA 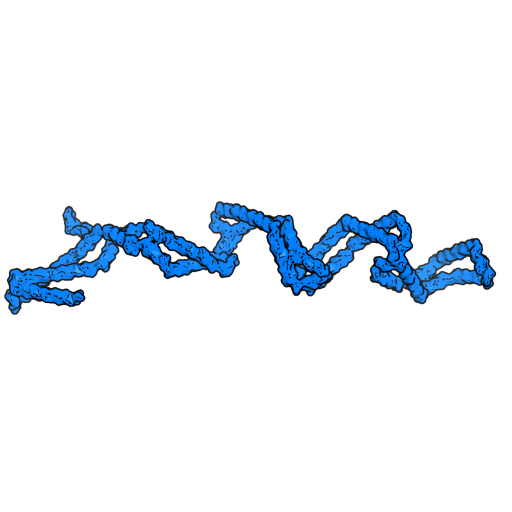. GLU A 1 214 ? 47.685 -2.668 -51.563 1.00 79.19 214 GLU A CA 1
ATOM 1693 C C . GLU A 1 214 ? 46.420 -3.312 -52.146 1.00 79.19 214 GLU A C 1
ATOM 1695 O O . GLU A 1 214 ? 46.455 -3.886 -53.235 1.00 79.19 214 GLU A O 1
ATOM 1700 N N . LYS A 1 215 ? 45.284 -3.221 -51.445 1.00 84.50 215 LYS A N 1
ATOM 1701 C CA . LYS A 1 215 ? 44.035 -3.811 -51.925 1.00 84.50 215 LYS A CA 1
ATOM 1702 C C . LYS A 1 215 ? 43.489 -3.027 -53.130 1.00 84.50 215 LYS A C 1
ATOM 1704 O O . LYS A 1 215 ? 43.634 -1.800 -53.181 1.00 84.50 215 LYS A O 1
ATOM 1709 N N . PRO A 1 216 ? 42.837 -3.709 -54.090 1.00 84.19 216 PRO A N 1
ATOM 1710 C CA . PRO A 1 216 ? 42.192 -3.051 -55.221 1.00 84.19 216 PRO A CA 1
ATOM 1711 C C . PRO A 1 216 ? 41.068 -2.123 -54.747 1.00 84.19 216 PRO A C 1
ATOM 1713 O O . PRO A 1 216 ? 40.399 -2.420 -53.749 1.00 84.19 216 PRO A O 1
ATOM 1716 N N . LEU A 1 217 ? 40.825 -1.027 -55.471 1.00 83.06 217 LEU A N 1
ATOM 1717 C CA . LEU A 1 217 ? 39.766 -0.059 -55.152 1.00 83.06 217 LEU A CA 1
ATOM 1718 C C . LEU A 1 217 ? 38.385 -0.724 -55.008 1.00 83.06 217 LEU A C 1
ATOM 1720 O O . LEU A 1 217 ? 37.615 -0.354 -54.122 1.00 83.06 217 LEU A O 1
ATOM 1724 N N . ARG A 1 218 ? 38.117 -1.783 -55.781 1.00 82.38 218 ARG A N 1
ATOM 1725 C CA . ARG A 1 218 ? 36.898 -2.606 -55.715 1.00 82.38 218 ARG A CA 1
ATOM 1726 C C . ARG A 1 218 ? 36.610 -3.174 -54.323 1.00 82.38 218 ARG A C 1
ATOM 1728 O O . ARG A 1 218 ? 35.456 -3.398 -53.994 1.00 82.38 218 ARG A O 1
ATOM 1735 N N . SER A 1 219 ? 37.631 -3.388 -53.492 1.00 82.81 219 SER A N 1
ATOM 1736 C CA . SER A 1 219 ? 37.447 -3.890 -52.120 1.00 82.81 219 SER A CA 1
ATOM 1737 C C . SER A 1 219 ? 36.884 -2.847 -51.145 1.00 82.81 219 SER A C 1
ATOM 1739 O O . SER A 1 219 ? 36.406 -3.210 -50.073 1.00 82.81 219 SER A O 1
ATOM 1741 N N . TYR A 1 220 ? 36.932 -1.566 -51.519 1.00 75.88 220 TYR A N 1
ATOM 1742 C CA . TYR A 1 220 ? 36.440 -0.440 -50.723 1.00 75.88 220 TYR A CA 1
ATOM 1743 C C . TYR A 1 220 ? 35.111 0.125 -51.234 1.00 75.88 220 TYR A C 1
ATOM 1745 O O . TYR A 1 220 ? 34.459 0.885 -50.522 1.00 75.88 220 TYR A O 1
ATOM 1753 N N . VAL A 1 221 ? 34.704 -0.235 -52.453 1.00 74.75 221 VAL A N 1
ATOM 1754 C CA . VAL A 1 221 ? 33.456 0.221 -53.071 1.00 74.75 221 VAL A CA 1
ATOM 1755 C C . VAL A 1 221 ? 32.386 -0.864 -52.893 1.00 74.75 221 VAL A C 1
ATOM 1757 O O . VAL A 1 221 ? 32.610 -2.002 -53.305 1.00 74.75 221 VAL A O 1
ATOM 1760 N N . PRO A 1 222 ? 31.213 -0.554 -52.307 1.00 76.19 222 PRO A N 1
ATOM 1761 C CA . PRO A 1 222 ? 30.124 -1.520 -52.192 1.00 76.19 222 PRO A CA 1
ATOM 1762 C C . PRO A 1 222 ? 29.689 -2.044 -53.564 1.00 76.19 222 PRO A C 1
ATOM 1764 O O . PRO A 1 222 ? 29.550 -1.269 -54.510 1.00 76.19 222 PRO A O 1
ATOM 1767 N N . THR A 1 223 ? 29.388 -3.340 -53.668 1.00 74.69 223 THR A N 1
ATOM 1768 C CA . THR A 1 223 ? 28.991 -3.993 -54.931 1.00 74.69 223 THR A CA 1
ATOM 1769 C C . THR A 1 223 ? 27.800 -3.299 -55.598 1.00 74.69 223 THR A C 1
ATOM 1771 O O . THR A 1 223 ? 27.768 -3.156 -56.814 1.00 74.69 223 THR A O 1
ATOM 1774 N N . GLY A 1 224 ? 26.859 -2.779 -54.803 1.00 70.56 224 GLY A N 1
ATOM 1775 C CA . GLY A 1 224 ? 25.727 -2.006 -55.316 1.00 70.56 224 GLY A CA 1
ATOM 1776 C C . GLY A 1 224 ? 26.131 -0.715 -56.035 1.00 70.56 224 GLY A C 1
ATOM 1777 O O . GLY A 1 224 ? 25.496 -0.359 -57.019 1.00 70.56 224 GLY A O 1
ATOM 1778 N N . ALA A 1 225 ? 27.198 -0.037 -55.600 1.00 71.88 225 ALA A N 1
ATOM 1779 C CA . ALA A 1 225 ? 27.684 1.181 -56.249 1.00 71.88 225 ALA A CA 1
ATOM 1780 C C . ALA A 1 225 ? 28.395 0.884 -57.579 1.00 71.88 225 ALA A C 1
ATOM 1782 O O . ALA A 1 225 ? 28.260 1.663 -58.518 1.00 71.88 225 ALA A O 1
ATOM 1783 N N . VAL A 1 226 ? 29.098 -0.253 -57.674 1.00 75.38 226 VAL A N 1
ATOM 1784 C CA . VAL A 1 226 ? 29.689 -0.733 -58.936 1.00 75.38 226 VAL A CA 1
ATOM 1785 C C . VAL A 1 226 ? 28.579 -1.015 -59.947 1.00 75.38 226 VAL A C 1
ATOM 1787 O O . VAL A 1 226 ? 28.569 -0.407 -61.010 1.00 75.38 226 VAL A O 1
ATOM 1790 N N . ASN A 1 227 ? 27.575 -1.808 -59.560 1.00 75.75 227 ASN A N 1
ATOM 1791 C CA . ASN A 1 227 ? 26.436 -2.136 -60.422 1.00 75.75 227 ASN A CA 1
ATOM 1792 C C . ASN A 1 227 ? 25.656 -0.886 -60.867 1.00 75.75 227 ASN A C 1
ATOM 1794 O O . ASN A 1 227 ? 25.166 -0.818 -61.990 1.00 75.75 227 ASN A O 1
ATOM 1798 N N . LEU A 1 228 ? 25.532 0.117 -59.989 1.00 74.38 228 LEU A N 1
ATOM 1799 C CA . LEU A 1 228 ? 24.874 1.383 -60.313 1.00 74.38 228 LEU A CA 1
ATOM 1800 C C . LEU A 1 228 ? 25.709 2.199 -61.310 1.00 74.38 228 LEU A C 1
ATOM 1802 O O . LEU A 1 228 ? 25.147 2.776 -62.234 1.00 74.38 228 LEU A O 1
ATOM 1806 N N . GLY A 1 229 ? 27.038 2.202 -61.175 1.00 77.19 229 GLY A N 1
ATOM 1807 C CA . GLY A 1 229 ? 27.950 2.798 -62.153 1.00 77.19 229 GLY A CA 1
ATOM 1808 C C . GLY A 1 229 ? 27.857 2.134 -63.528 1.00 77.19 229 GLY A C 1
ATOM 1809 O O . GLY A 1 229 ? 27.702 2.834 -64.526 1.00 77.19 229 GLY A O 1
ATOM 1810 N N . GLU A 1 230 ? 27.866 0.802 -63.573 1.00 81.38 230 GLU A N 1
ATOM 1811 C CA . GLU A 1 230 ? 27.690 0.018 -64.806 1.00 81.38 230 GLU A CA 1
ATOM 1812 C C . GLU A 1 230 ? 26.334 0.316 -65.464 1.00 81.38 230 GLU A C 1
ATOM 1814 O O . GLU A 1 230 ? 26.265 0.601 -66.661 1.00 81.38 230 GLU A O 1
ATOM 1819 N N . ALA A 1 231 ? 25.254 0.348 -64.674 1.00 77.81 231 ALA A N 1
ATOM 1820 C CA . ALA A 1 231 ? 23.918 0.697 -65.155 1.00 77.81 231 ALA A CA 1
ATOM 1821 C C . ALA A 1 231 ? 23.850 2.139 -65.682 1.00 77.81 231 ALA A C 1
ATOM 1823 O O . ALA A 1 231 ? 23.231 2.390 -66.717 1.00 77.81 231 ALA A O 1
ATOM 1824 N N . VAL A 1 232 ? 24.513 3.088 -65.012 1.00 77.81 232 VAL A N 1
ATOM 1825 C CA . VAL A 1 232 ? 24.578 4.484 -65.459 1.00 77.81 232 VAL A CA 1
ATOM 1826 C C . VAL A 1 232 ? 25.349 4.602 -66.773 1.00 77.81 232 VAL A C 1
ATOM 1828 O O . VAL A 1 232 ? 24.884 5.289 -67.679 1.00 77.81 232 VAL A O 1
ATOM 1831 N N . VAL A 1 233 ? 26.487 3.921 -66.923 1.00 82.06 233 VAL A N 1
ATOM 1832 C CA . VAL A 1 233 ? 27.242 3.908 -68.186 1.00 82.06 233 VAL A CA 1
ATOM 1833 C C . VAL A 1 233 ? 26.397 3.288 -69.299 1.00 82.06 233 VAL A C 1
ATOM 1835 O O . VAL A 1 233 ? 26.259 3.890 -70.361 1.00 82.06 233 VAL A O 1
ATOM 1838 N N . ALA A 1 234 ? 25.752 2.149 -69.046 1.00 79.94 234 ALA A N 1
ATOM 1839 C CA . ALA A 1 234 ? 24.911 1.478 -70.035 1.00 79.94 234 ALA A CA 1
ATOM 1840 C C . ALA A 1 234 ? 23.695 2.320 -70.462 1.00 79.94 234 ALA A C 1
ATOM 1842 O O . ALA A 1 234 ? 23.333 2.325 -71.638 1.00 79.94 234 ALA A O 1
ATOM 1843 N N . GLN A 1 235 ? 23.070 3.045 -69.529 1.00 80.62 235 GLN A N 1
ATOM 1844 C CA . GLN A 1 235 ? 21.834 3.788 -69.788 1.00 80.62 235 GLN A CA 1
ATOM 1845 C C . GLN A 1 235 ? 22.073 5.218 -70.291 1.00 80.62 235 GLN A C 1
ATOM 1847 O O . GLN A 1 235 ? 21.336 5.695 -71.154 1.00 80.62 235 GLN A O 1
ATOM 1852 N N . TYR A 1 236 ? 23.078 5.921 -69.765 1.00 82.62 236 TYR A N 1
ATOM 1853 C CA . TYR A 1 236 ? 23.289 7.343 -70.052 1.00 82.62 236 TYR A CA 1
ATOM 1854 C C . TYR A 1 236 ? 24.361 7.603 -71.108 1.00 82.62 236 TYR A C 1
ATOM 1856 O O . TYR A 1 236 ? 24.270 8.616 -71.803 1.00 82.62 236 TYR A O 1
ATOM 1864 N N . LEU A 1 237 ? 25.358 6.725 -71.279 1.00 83.19 237 LEU A N 1
ATOM 1865 C CA . LEU A 1 237 ? 26.406 6.945 -72.280 1.00 83.19 237 LEU A CA 1
ATOM 1866 C C . LEU A 1 237 ? 25.864 7.005 -73.718 1.00 83.19 237 LEU A C 1
ATOM 1868 O O . LEU A 1 237 ? 26.285 7.909 -74.439 1.00 83.19 237 LEU A O 1
ATOM 1872 N N . PRO A 1 238 ? 24.895 6.163 -74.137 1.00 82.25 238 PRO A N 1
ATOM 1873 C CA . PRO A 1 238 ? 24.270 6.301 -75.453 1.00 82.25 238 PRO A CA 1
ATOM 1874 C C . PRO A 1 238 ? 23.630 7.682 -75.654 1.00 82.25 238 PRO A C 1
ATOM 1876 O O . PRO A 1 238 ? 23.866 8.333 -76.668 1.00 82.25 238 PRO A O 1
ATOM 1879 N N . ILE A 1 239 ? 22.915 8.184 -74.637 1.00 84.62 239 ILE A N 1
ATOM 1880 C CA . ILE A 1 239 ? 22.260 9.504 -74.656 1.00 84.62 239 ILE A CA 1
ATOM 1881 C C . ILE A 1 239 ? 23.300 10.627 -74.784 1.00 84.62 239 ILE A C 1
ATOM 1883 O O . ILE A 1 239 ? 23.091 11.607 -75.503 1.00 84.62 239 ILE A O 1
ATOM 1887 N N . LEU A 1 240 ? 24.433 10.505 -74.088 1.00 83.94 240 LEU A N 1
ATOM 1888 C CA . LEU A 1 240 ? 25.523 11.478 -74.162 1.00 83.94 240 LEU A CA 1
ATOM 1889 C C . LEU A 1 240 ? 26.214 11.459 -75.529 1.00 83.94 240 LEU A C 1
ATOM 1891 O O . LEU A 1 240 ? 26.467 12.528 -76.079 1.00 83.94 240 LEU A O 1
ATOM 1895 N N . LEU A 1 241 ? 26.489 10.279 -76.090 1.00 82.94 241 LEU A N 1
ATOM 1896 C CA . LEU A 1 241 ? 27.100 10.137 -77.417 1.00 82.94 241 LEU A CA 1
ATOM 1897 C C . LEU A 1 241 ? 26.174 10.648 -78.524 1.00 82.94 241 LEU A C 1
ATOM 1899 O O . LEU A 1 241 ? 26.635 11.315 -79.448 1.00 82.94 241 LEU A O 1
ATOM 1903 N N . GLU A 1 242 ? 24.867 10.425 -78.394 1.00 82.62 242 GLU A N 1
ATOM 1904 C CA . GLU A 1 242 ? 23.863 10.966 -79.309 1.00 82.62 242 GLU A CA 1
ATOM 1905 C C . GLU A 1 242 ? 23.820 12.499 -79.262 1.00 82.62 242 GLU A C 1
ATOM 1907 O O . GLU A 1 242 ? 23.894 13.151 -80.307 1.00 82.62 242 GLU A O 1
ATOM 1912 N N . ARG A 1 243 ? 23.785 13.090 -78.058 1.00 83.00 243 ARG A N 1
ATOM 1913 C CA . ARG A 1 243 ? 23.847 14.551 -77.877 1.00 83.00 243 ARG A CA 1
ATOM 1914 C C . ARG A 1 243 ? 25.164 15.143 -78.368 1.00 83.00 243 ARG A C 1
ATOM 1916 O O . ARG A 1 243 ? 25.153 16.213 -78.964 1.00 83.00 243 ARG A O 1
ATOM 1923 N N . LEU A 1 244 ? 26.289 14.465 -78.149 1.00 81.38 244 LEU A N 1
ATOM 1924 C CA . LEU A 1 244 ? 27.583 14.889 -78.686 1.00 81.38 244 LEU A CA 1
ATOM 1925 C C . LEU A 1 244 ? 27.581 14.846 -80.213 1.00 81.38 244 LEU A C 1
ATOM 1927 O O . LEU A 1 244 ? 28.001 15.816 -80.832 1.00 81.38 244 LEU A O 1
ATOM 1931 N N . GLY A 1 245 ? 27.023 13.799 -80.823 1.00 79.19 245 GLY A N 1
ATOM 1932 C CA . GLY A 1 245 ? 26.789 13.765 -82.267 1.00 79.19 245 GLY A CA 1
ATOM 1933 C C . GLY A 1 245 ? 25.903 14.928 -82.735 1.00 79.19 245 GLY A C 1
ATOM 1934 O O . GLY A 1 245 ? 26.173 15.548 -83.751 1.00 79.19 245 GLY A O 1
ATOM 1935 N N . GLN A 1 246 ? 24.845 15.288 -81.998 1.00 80.00 246 GLN A N 1
ATOM 1936 C CA . GLN A 1 246 ? 23.999 16.466 -82.298 1.00 80.00 246 GLN A CA 1
ATOM 1937 C C . GLN A 1 246 ? 24.751 17.790 -82.213 1.00 80.00 246 GLN A C 1
ATOM 1939 O O . GLN A 1 246 ? 24.578 18.646 -83.075 1.00 80.00 246 GLN A O 1
ATOM 1944 N N . VAL A 1 247 ? 25.625 17.945 -81.223 1.00 80.81 247 VAL A N 1
ATOM 1945 C CA . VAL A 1 247 ? 26.487 19.125 -81.103 1.00 80.81 247 VAL A CA 1
ATOM 1946 C C . VAL A 1 247 ? 27.526 19.175 -82.230 1.00 80.81 247 VAL A C 1
ATOM 1948 O O . VAL A 1 247 ? 27.873 20.258 -82.687 1.00 80.81 247 VAL A O 1
ATOM 1951 N N . LEU A 1 248 ? 28.004 18.027 -82.713 1.00 76.50 248 LEU A N 1
ATOM 1952 C CA . LEU A 1 248 ? 28.954 17.944 -83.828 1.00 76.50 248 LEU A CA 1
ATOM 1953 C C . LEU A 1 248 ? 28.322 18.202 -85.207 1.00 76.50 248 LEU A C 1
ATOM 1955 O O . LEU A 1 248 ? 29.045 18.568 -86.134 1.00 76.50 248 LEU A O 1
ATOM 1959 N N . ASP A 1 249 ? 26.998 18.077 -85.326 1.00 74.38 249 ASP A N 1
ATOM 1960 C CA . ASP A 1 249 ? 26.238 18.465 -86.523 1.00 74.38 249 ASP A CA 1
ATOM 1961 C C . ASP A 1 249 ? 26.009 19.982 -86.626 1.00 74.38 249 ASP A C 1
ATOM 1963 O O . ASP A 1 249 ? 25.666 20.480 -87.700 1.00 74.38 249 ASP A O 1
ATOM 1967 N N . ASP A 1 250 ? 26.201 20.736 -85.537 1.00 82.31 250 ASP A N 1
ATOM 1968 C CA . ASP A 1 250 ? 26.082 22.193 -85.565 1.00 82.31 250 ASP A CA 1
ATOM 1969 C C . ASP A 1 250 ? 27.145 22.802 -86.507 1.00 82.31 250 ASP A C 1
ATOM 1971 O O . ASP A 1 250 ? 28.347 22.582 -86.303 1.00 82.31 250 ASP A O 1
ATOM 1975 N N . PRO A 1 251 ? 26.753 23.607 -87.517 1.00 74.50 251 PRO A N 1
ATOM 1976 C CA . PRO A 1 251 ? 27.680 24.129 -88.520 1.00 74.50 251 PRO A CA 1
ATOM 1977 C C . PRO A 1 251 ? 28.845 24.930 -87.925 1.00 74.50 251 PRO A C 1
ATOM 1979 O O . PRO A 1 251 ? 29.975 24.837 -88.409 1.00 74.50 251 PRO A O 1
ATOM 1982 N N . ALA A 1 252 ? 28.597 25.700 -86.858 1.00 78.69 252 ALA A N 1
ATOM 1983 C CA . ALA A 1 252 ? 29.627 26.510 -86.212 1.00 78.69 252 ALA A CA 1
ATOM 1984 C C . ALA A 1 252 ? 30.627 25.642 -85.431 1.00 78.69 252 ALA A C 1
ATOM 1986 O O . ALA A 1 252 ? 31.836 25.896 -85.461 1.00 78.69 252 ALA A O 1
ATOM 1987 N N . THR A 1 253 ? 30.140 24.600 -84.757 1.00 78.50 253 THR A N 1
ATOM 1988 C CA . THR A 1 253 ? 30.972 23.642 -84.018 1.00 78.50 253 THR A CA 1
ATOM 1989 C C . THR A 1 253 ? 31.790 22.756 -84.959 1.00 78.50 253 THR A C 1
ATOM 1991 O O . THR A 1 253 ? 32.985 22.555 -84.720 1.00 78.50 253 THR A O 1
ATOM 1994 N N . ARG A 1 254 ? 31.198 22.310 -86.075 1.00 72.31 254 ARG A N 1
ATOM 1995 C CA . ARG A 1 254 ? 31.876 21.543 -87.131 1.00 72.31 254 ARG A CA 1
ATOM 1996 C C . ARG A 1 254 ? 33.063 22.302 -87.715 1.00 72.31 254 ARG A C 1
ATOM 1998 O O . ARG A 1 254 ? 34.157 21.743 -87.779 1.00 72.31 254 ARG A O 1
ATOM 2005 N N . LEU A 1 255 ? 32.878 23.577 -88.064 1.00 73.81 255 LEU A N 1
ATOM 2006 C CA . LEU A 1 255 ? 33.952 24.427 -88.596 1.00 73.81 255 LEU A CA 1
ATOM 2007 C C . LEU A 1 255 ? 35.102 24.588 -87.592 1.00 73.81 255 LEU A C 1
ATOM 2009 O O . LEU A 1 255 ? 36.265 24.387 -87.942 1.00 73.81 255 LEU A O 1
ATOM 2013 N N . ARG A 1 256 ? 34.790 24.860 -86.316 1.00 76.31 256 ARG A N 1
ATOM 2014 C CA . ARG A 1 256 ? 35.805 24.977 -85.251 1.00 76.31 256 ARG A CA 1
ATOM 2015 C C . ARG A 1 256 ? 36.581 23.680 -85.035 1.00 76.31 256 ARG A C 1
ATOM 2017 O O . ARG A 1 256 ? 37.792 23.714 -84.788 1.00 76.31 256 ARG A O 1
ATOM 2024 N N . LEU A 1 257 ? 35.898 22.536 -85.099 1.00 74.94 257 LEU A N 1
ATOM 2025 C CA . LEU A 1 257 ? 36.539 21.236 -84.944 1.00 74.94 257 LEU A CA 1
ATOM 2026 C C . LEU A 1 257 ? 37.428 20.912 -86.147 1.00 74.94 257 LEU A C 1
ATOM 2028 O O . LEU A 1 257 ? 38.565 20.492 -85.945 1.00 74.94 257 LEU A O 1
ATOM 2032 N N . GLN A 1 258 ? 36.963 21.179 -87.371 1.00 72.75 258 GLN A N 1
ATOM 2033 C CA . GLN A 1 258 ? 37.760 21.029 -88.593 1.00 72.75 258 GLN A CA 1
ATOM 2034 C C . GLN A 1 258 ? 39.017 21.903 -88.561 1.00 72.75 258 GLN A C 1
ATOM 2036 O O . GLN A 1 258 ? 40.107 21.401 -88.817 1.00 72.75 258 GLN A O 1
ATOM 2041 N N . GLU A 1 259 ? 38.915 23.174 -88.163 1.00 74.88 259 GLU A N 1
ATOM 2042 C CA . GLU A 1 259 ? 40.082 24.055 -88.004 1.00 74.88 259 GLU A CA 1
ATOM 2043 C C . GLU A 1 259 ? 41.053 23.565 -86.921 1.00 74.88 259 GLU A C 1
ATOM 2045 O O . GLU A 1 259 ? 42.268 23.741 -87.029 1.00 74.88 259 GLU A O 1
ATOM 2050 N N . THR A 1 260 ? 40.540 22.964 -85.847 1.00 77.56 260 THR A N 1
ATOM 2051 C CA . THR A 1 260 ? 41.372 22.417 -84.765 1.00 77.56 260 THR A CA 1
ATOM 2052 C C . THR A 1 260 ? 42.076 21.135 -85.196 1.00 77.56 260 THR A C 1
ATOM 2054 O O . THR A 1 260 ? 43.268 20.985 -84.926 1.00 77.56 260 THR A O 1
ATOM 2057 N N . LEU A 1 261 ? 41.374 20.252 -85.909 1.00 71.56 261 LEU A N 1
ATOM 2058 C CA . LEU A 1 261 ? 41.938 19.048 -86.516 1.00 71.56 261 LEU A CA 1
ATOM 2059 C C . LEU A 1 261 ? 42.980 19.403 -87.568 1.00 71.56 261 LEU A C 1
ATOM 2061 O O . LEU A 1 261 ? 44.072 18.850 -87.532 1.00 71.56 261 LEU A O 1
ATOM 2065 N N . ARG A 1 262 ? 42.696 20.380 -88.431 1.00 71.12 262 ARG A N 1
ATOM 2066 C CA . ARG A 1 262 ? 43.650 20.881 -89.419 1.00 71.12 262 ARG A CA 1
ATOM 2067 C C . ARG A 1 262 ? 44.908 21.417 -88.747 1.00 71.12 262 ARG A C 1
ATOM 2069 O O . ARG A 1 262 ? 45.988 20.923 -89.024 1.00 71.12 262 ARG A O 1
ATOM 2076 N N . ARG A 1 263 ? 44.780 22.297 -87.746 1.00 77.94 263 ARG A N 1
ATOM 2077 C CA . ARG A 1 263 ? 45.932 22.779 -86.953 1.00 77.94 263 ARG A CA 1
ATOM 2078 C C . ARG A 1 263 ? 46.676 21.673 -86.204 1.00 77.94 263 ARG A C 1
ATOM 2080 O O . ARG A 1 263 ? 47.843 21.848 -85.861 1.00 77.94 263 ARG A O 1
ATOM 2087 N N . PHE A 1 264 ? 46.005 20.586 -85.837 1.00 73.94 264 PHE A N 1
ATOM 2088 C CA . PHE A 1 264 ? 46.644 19.433 -85.208 1.00 73.94 264 PHE A CA 1
ATOM 2089 C C . PHE A 1 264 ? 47.425 18.613 -86.234 1.00 73.94 264 PHE A C 1
ATOM 2091 O O . PHE A 1 264 ? 48.590 18.324 -85.994 1.00 73.94 264 PHE A O 1
ATOM 2098 N N . VAL A 1 265 ? 46.811 18.292 -87.374 1.00 68.88 265 VAL A N 1
ATOM 2099 C CA . VAL A 1 265 ? 47.445 17.560 -88.475 1.00 68.88 265 VAL A CA 1
ATOM 2100 C C . VAL A 1 265 ? 48.609 18.363 -89.044 1.00 68.88 265 VAL A C 1
ATOM 2102 O O . VAL A 1 265 ? 49.687 17.806 -89.187 1.00 68.88 265 VAL A O 1
ATOM 2105 N N . ASP A 1 266 ? 48.441 19.666 -89.268 1.00 68.19 266 ASP A N 1
ATOM 2106 C CA . ASP A 1 266 ? 49.505 20.560 -89.730 1.00 68.19 266 ASP A CA 1
ATOM 2107 C C . ASP A 1 266 ? 50.683 20.551 -88.747 1.00 68.19 266 ASP A C 1
ATOM 2109 O O . ASP A 1 266 ? 51.808 20.283 -89.155 1.00 68.19 266 ASP A O 1
ATOM 2113 N N . ARG A 1 267 ? 50.434 20.707 -87.435 1.00 70.56 267 ARG A N 1
ATOM 2114 C CA . ARG A 1 267 ? 51.490 20.596 -86.409 1.00 70.56 267 ARG A CA 1
ATOM 2115 C C . ARG A 1 267 ? 52.143 19.216 -86.371 1.00 70.56 267 ARG A C 1
ATOM 2117 O O . ARG A 1 267 ? 53.354 19.116 -86.219 1.00 70.56 267 ARG A O 1
ATOM 2124 N N . PHE A 1 268 ? 51.353 18.159 -86.512 1.00 65.25 268 PHE A N 1
ATOM 2125 C CA . PHE A 1 268 ? 51.840 16.783 -86.510 1.00 65.25 268 PHE A CA 1
ATOM 2126 C C . PHE A 1 268 ? 52.693 16.470 -87.751 1.00 65.25 268 PHE A C 1
ATOM 2128 O O . PHE A 1 268 ? 53.666 15.724 -87.664 1.00 65.25 268 PHE A O 1
ATOM 2135 N N . LEU A 1 269 ? 52.353 17.050 -88.905 1.00 65.12 269 LEU A N 1
ATOM 2136 C CA . LEU A 1 269 ? 53.128 16.947 -90.142 1.00 65.12 269 LEU A CA 1
ATOM 2137 C C . LEU A 1 269 ? 54.373 17.852 -90.118 1.00 65.12 269 LEU A C 1
ATOM 2139 O O . LEU A 1 269 ? 55.400 17.491 -90.701 1.00 65.12 269 LEU A O 1
ATOM 2143 N N . GLU A 1 270 ? 54.306 18.999 -89.436 1.00 64.12 270 GLU A N 1
ATOM 2144 C CA . GLU A 1 270 ? 55.425 19.927 -89.229 1.00 64.12 270 GLU A CA 1
ATOM 2145 C C . GLU A 1 270 ? 56.450 19.432 -88.198 1.00 64.12 270 GLU A C 1
ATOM 2147 O O . GLU A 1 270 ? 57.632 19.755 -88.343 1.00 64.12 270 GLU A O 1
ATOM 2152 N N . GLU A 1 271 ? 56.064 18.594 -87.224 1.00 63.38 271 GLU A N 1
ATOM 2153 C CA . GLU A 1 271 ? 56.977 17.852 -86.333 1.00 63.38 271 GLU A CA 1
ATOM 2154 C C . GLU A 1 271 ? 57.747 16.749 -87.108 1.00 63.38 271 GLU A C 1
ATOM 2156 O O . GLU A 1 271 ? 57.642 15.538 -86.901 1.00 63.38 271 GLU A O 1
ATOM 2161 N N . GLN A 1 272 ? 58.557 17.198 -88.065 1.00 56.12 272 GLN A N 1
ATOM 2162 C CA . GLN A 1 272 ? 59.477 16.433 -88.896 1.00 56.12 272 GLN A CA 1
ATOM 2163 C C . GLN A 1 272 ? 60.599 15.815 -88.049 1.00 56.12 272 GLN A C 1
ATOM 2165 O O . GLN A 1 272 ? 61.336 16.544 -87.395 1.00 56.12 272 GLN A O 1
ATOM 2170 N N . GLN A 1 273 ? 60.764 14.484 -88.138 1.00 55.88 273 GLN A N 1
ATOM 2171 C CA . GLN A 1 273 ? 62.033 13.706 -88.208 1.00 55.88 273 GLN A CA 1
ATOM 2172 C C . GLN A 1 273 ? 61.804 12.207 -87.901 1.00 55.88 273 GLN A C 1
ATOM 2174 O O . GLN A 1 273 ? 62.599 11.357 -88.317 1.00 55.88 273 GLN A O 1
ATOM 2179 N N . THR A 1 274 ? 60.713 11.850 -87.215 1.00 55.19 274 THR A N 1
ATOM 2180 C CA . THR A 1 274 ? 60.484 10.469 -86.744 1.00 55.19 274 THR A CA 1
ATOM 2181 C C . THR A 1 274 ? 59.771 9.597 -87.784 1.00 55.19 274 THR A C 1
ATOM 2183 O O . THR A 1 274 ? 60.196 8.472 -88.043 1.00 55.19 274 THR A O 1
ATOM 2186 N N . TRP A 1 275 ? 58.742 10.119 -88.465 1.00 56.09 275 TRP A N 1
ATOM 2187 C CA . TRP A 1 275 ? 57.911 9.316 -89.378 1.00 56.09 275 TRP A CA 1
ATOM 2188 C C . TRP A 1 275 ? 58.516 9.078 -90.773 1.00 56.09 275 TRP A C 1
ATOM 2190 O O . TRP A 1 275 ? 58.285 8.018 -91.358 1.00 56.09 275 TRP A O 1
ATOM 2200 N N . LYS A 1 276 ? 59.383 9.972 -91.280 1.00 54.62 276 LYS A N 1
ATOM 2201 C CA . LYS A 1 276 ? 60.094 9.778 -92.567 1.00 54.62 276 LYS A CA 1
ATOM 2202 C C . LYS A 1 276 ? 60.908 8.472 -92.624 1.00 54.62 276 LYS A C 1
ATOM 2204 O O . LYS A 1 276 ? 61.111 7.935 -93.707 1.00 54.62 276 LYS A O 1
ATOM 2209 N N . ARG A 1 277 ? 61.334 7.927 -91.475 1.00 55.44 277 ARG A N 1
ATOM 2210 C CA . ARG A 1 277 ? 62.046 6.636 -91.387 1.00 55.44 277 ARG A CA 1
ATOM 2211 C C . ARG A 1 277 ? 61.135 5.410 -91.453 1.00 55.44 277 ARG A C 1
ATOM 2213 O O . ARG A 1 277 ? 61.584 4.362 -91.902 1.00 55.44 277 ARG A O 1
ATOM 2220 N N . ILE A 1 278 ? 59.882 5.525 -91.021 1.00 54.38 278 ILE A N 1
ATOM 2221 C CA . ILE A 1 278 ? 58.964 4.382 -90.937 1.00 54.38 278 ILE A CA 1
ATOM 2222 C C . ILE A 1 278 ? 58.146 4.245 -92.237 1.00 54.38 278 ILE A C 1
ATOM 2224 O O . ILE A 1 278 ? 57.904 3.127 -92.685 1.00 54.38 278 ILE A O 1
ATOM 2228 N N . VAL A 1 279 ? 57.795 5.350 -92.911 1.00 53.00 279 VAL A N 1
ATOM 2229 C CA . VAL A 1 279 ? 57.018 5.301 -94.176 1.00 53.00 279 VAL A CA 1
ATOM 2230 C C . VAL A 1 279 ? 57.880 4.958 -95.404 1.00 53.00 279 VAL A C 1
ATOM 2232 O O . VAL A 1 279 ? 57.345 4.574 -96.435 1.00 53.00 279 VAL A O 1
ATOM 2235 N N . GLY A 1 280 ? 59.215 4.969 -95.305 1.00 53.34 280 GLY A N 1
ATOM 2236 C CA . GLY A 1 280 ? 60.131 4.679 -96.426 1.00 53.34 280 GLY A CA 1
ATOM 2237 C C . GLY A 1 280 ? 60.039 3.273 -97.056 1.00 53.34 280 GLY A C 1
ATOM 2238 O O . GLY A 1 280 ? 60.756 2.993 -98.012 1.00 53.34 280 GLY A O 1
ATOM 2239 N N . ARG A 1 281 ? 59.177 2.380 -96.549 1.00 53.50 281 ARG A N 1
ATOM 2240 C CA . ARG A 1 281 ? 58.894 1.044 -97.117 1.00 53.50 281 ARG A CA 1
ATOM 2241 C C . ARG A 1 281 ? 57.467 0.859 -97.631 1.00 53.50 281 ARG A C 1
ATOM 2243 O O . ARG A 1 281 ? 57.162 -0.182 -98.203 1.00 53.50 281 ARG A O 1
ATOM 2250 N N . LEU A 1 282 ? 56.602 1.846 -97.442 1.00 53.44 282 LEU A N 1
ATOM 2251 C CA . LEU A 1 282 ? 55.228 1.825 -97.920 1.00 53.44 282 LEU A CA 1
ATOM 2252 C C . LEU A 1 282 ? 55.142 2.791 -99.097 1.00 53.44 282 LEU A C 1
ATOM 2254 O O . LEU A 1 282 ? 55.326 3.994 -98.933 1.00 53.44 282 LEU A O 1
ATOM 2258 N N . VAL A 1 283 ? 54.889 2.263 -100.297 1.00 51.75 283 VAL A N 1
ATOM 2259 C CA . VAL A 1 283 ? 54.612 3.077 -101.488 1.00 51.75 283 VAL A CA 1
ATOM 2260 C C . VAL A 1 283 ? 53.228 3.705 -101.311 1.00 51.75 283 VAL A C 1
ATOM 2262 O O . VAL A 1 283 ? 52.233 3.225 -101.842 1.00 51.75 283 VAL A O 1
ATOM 2265 N N . VAL A 1 284 ? 53.155 4.755 -100.499 1.00 56.91 284 VAL A N 1
ATOM 2266 C CA . VAL A 1 284 ? 51.992 5.632 -100.376 1.00 56.91 284 VAL A CA 1
ATOM 2267 C C . VAL A 1 284 ? 52.364 6.902 -101.120 1.00 56.91 284 VAL A C 1
ATOM 2269 O O . VAL A 1 284 ? 53.277 7.627 -100.732 1.00 56.91 284 VAL A O 1
ATOM 2272 N N . THR A 1 285 ? 51.712 7.140 -102.251 1.00 60.66 285 THR A N 1
ATOM 2273 C CA . THR A 1 285 ? 51.940 8.333 -103.068 1.00 60.66 285 THR A CA 1
ATOM 2274 C C . THR A 1 285 ? 51.524 9.571 -102.260 1.00 60.66 285 THR A C 1
ATOM 2276 O O . THR A 1 285 ? 50.513 9.522 -101.558 1.00 60.66 285 THR A O 1
ATOM 2279 N N . GLU A 1 286 ? 52.228 10.705 -102.370 1.00 58.06 286 GLU A N 1
ATOM 2280 C CA . GLU A 1 286 ? 51.784 11.976 -101.749 1.00 58.06 286 GLU A CA 1
ATOM 2281 C C . GLU A 1 286 ? 50.316 12.286 -102.086 1.00 58.06 286 GLU A C 1
ATOM 2283 O O . GLU A 1 286 ? 49.551 12.751 -101.247 1.00 58.06 286 GLU A O 1
ATOM 2288 N N . ARG A 1 287 ? 49.880 11.877 -103.284 1.00 57.62 287 ARG A N 1
ATOM 2289 C CA . ARG A 1 287 ? 48.497 11.976 -103.750 1.00 57.62 287 ARG A CA 1
ATOM 2290 C C . ARG A 1 287 ? 47.493 11.220 -102.870 1.00 57.62 287 ARG A C 1
ATOM 2292 O O . ARG A 1 287 ? 46.437 11.768 -102.591 1.00 57.62 287 ARG A O 1
ATOM 2299 N N . THR A 1 288 ? 47.818 10.018 -102.386 1.00 55.69 288 THR A N 1
ATOM 2300 C CA . THR A 1 288 ? 46.949 9.244 -101.478 1.00 55.69 288 THR A CA 1
ATOM 2301 C C . THR A 1 288 ? 46.881 9.846 -100.078 1.00 55.69 288 THR A C 1
ATOM 2303 O O . THR A 1 288 ? 45.817 9.816 -99.465 1.00 55.69 288 THR A O 1
ATOM 2306 N N . LEU A 1 289 ? 47.964 10.448 -99.579 1.00 58.59 289 LEU A N 1
ATOM 2307 C CA . LEU A 1 289 ? 47.953 11.093 -98.264 1.00 58.59 289 LEU A CA 1
ATOM 2308 C C . LEU A 1 289 ? 47.118 12.380 -98.304 1.00 58.59 289 LEU A C 1
ATOM 2310 O O . LEU A 1 289 ? 46.226 12.559 -97.482 1.00 58.59 289 LEU A O 1
ATOM 2314 N N . SER A 1 290 ? 47.325 13.216 -99.325 1.00 58.03 290 SER A N 1
ATOM 2315 C CA . SER A 1 290 ? 46.538 14.434 -99.529 1.00 58.03 290 SER A CA 1
ATOM 2316 C C . SER A 1 290 ? 45.075 14.140 -99.869 1.00 58.03 290 SER A C 1
ATOM 2318 O O . SER A 1 290 ? 44.206 14.866 -99.409 1.00 58.03 290 SER A O 1
ATOM 2320 N N . GLN A 1 291 ? 44.770 13.070 -100.617 1.00 59.19 291 GLN A N 1
ATOM 2321 C CA . GLN A 1 291 ? 43.384 12.647 -100.871 1.00 59.19 291 GLN A CA 1
ATOM 2322 C C . GLN A 1 291 ? 42.699 12.099 -99.617 1.00 59.19 291 GLN A C 1
ATOM 2324 O O . GLN A 1 291 ? 41.519 12.361 -99.428 1.00 59.19 291 GLN A O 1
ATOM 2329 N N . THR A 1 292 ? 43.416 11.382 -98.746 1.00 58.38 292 THR A N 1
ATOM 2330 C CA . THR A 1 292 ? 42.851 10.892 -97.475 1.00 58.38 292 THR A CA 1
ATOM 2331 C C . THR A 1 292 ? 42.608 12.048 -96.505 1.00 58.38 292 THR A C 1
ATOM 2333 O O . THR A 1 292 ? 41.559 12.108 -95.873 1.00 58.38 292 THR A O 1
ATOM 2336 N N . VAL A 1 293 ? 43.525 13.017 -96.442 1.00 60.22 293 VAL A N 1
ATOM 2337 C CA . VAL A 1 293 ? 43.335 14.247 -95.658 1.00 60.22 293 VAL A CA 1
ATOM 2338 C C . VAL A 1 293 ? 42.184 15.084 -96.229 1.00 60.22 293 VAL A C 1
ATOM 2340 O O . VAL A 1 293 ? 41.301 15.469 -95.474 1.00 60.22 293 VAL A O 1
ATOM 2343 N N . ALA A 1 294 ? 42.105 15.269 -97.550 1.00 62.03 294 ALA A N 1
ATOM 2344 C CA . ALA A 1 294 ? 41.010 15.997 -98.196 1.00 62.03 294 ALA A CA 1
ATOM 2345 C C . ALA A 1 294 ? 39.645 15.288 -98.060 1.00 62.03 294 ALA A C 1
ATOM 2347 O O . ALA A 1 294 ? 38.616 15.951 -97.941 1.00 62.03 294 ALA A O 1
ATOM 2348 N N . ALA A 1 295 ? 39.615 13.951 -98.039 1.00 59.44 295 ALA A N 1
ATOM 2349 C CA . ALA A 1 295 ? 38.404 13.170 -97.769 1.00 59.44 295 ALA A CA 1
ATOM 2350 C C . ALA A 1 295 ? 37.928 13.349 -96.315 1.00 59.44 295 ALA A C 1
ATOM 2352 O O . ALA A 1 295 ? 36.736 13.537 -96.068 1.00 59.44 295 ALA A O 1
ATOM 2353 N N . ILE A 1 296 ? 38.864 13.396 -95.360 1.00 58.91 296 ILE A N 1
ATOM 2354 C CA . ILE A 1 296 ? 38.583 13.738 -93.958 1.00 58.91 296 ILE A CA 1
ATOM 2355 C C . ILE A 1 296 ? 38.133 15.208 -93.829 1.00 58.91 296 ILE A C 1
ATOM 2357 O O . ILE A 1 296 ? 37.252 15.514 -93.026 1.00 58.91 296 ILE A O 1
ATOM 2361 N N . GLU A 1 297 ? 38.659 16.123 -94.646 1.00 58.84 297 GLU A N 1
ATOM 2362 C CA . GLU A 1 297 ? 38.251 17.535 -94.669 1.00 58.84 297 GLU A CA 1
ATOM 2363 C C . GLU A 1 297 ? 36.843 17.749 -95.251 1.00 58.84 297 GLU A C 1
ATOM 2365 O O . GLU A 1 297 ? 36.093 18.577 -94.730 1.00 58.84 297 GLU A O 1
ATOM 2370 N N . GLN A 1 298 ? 36.447 16.999 -96.287 1.00 58.50 298 GLN A N 1
ATOM 2371 C CA . GLN A 1 298 ? 35.147 17.177 -96.953 1.00 58.50 298 GLN A CA 1
ATOM 2372 C C . GLN A 1 298 ? 33.986 16.417 -96.289 1.00 58.50 298 GLN A C 1
ATOM 2374 O O . GLN A 1 298 ? 32.841 16.835 -96.445 1.00 58.50 298 GLN A O 1
ATOM 2379 N N . GLY A 1 299 ? 34.248 15.375 -95.488 1.00 61.41 299 GLY A N 1
ATOM 2380 C CA . GLY A 1 299 ? 33.186 14.587 -94.838 1.00 61.41 299 GLY A CA 1
ATOM 2381 C C . GLY A 1 299 ? 33.516 14.004 -93.462 1.00 61.41 299 GLY A C 1
ATOM 2382 O O . GLY A 1 299 ? 32.619 13.499 -92.795 1.00 61.41 299 GLY A O 1
ATOM 2383 N N . GLY A 1 300 ? 34.755 14.112 -92.976 1.00 65.81 300 GLY A N 1
ATOM 2384 C CA . GLY A 1 300 ? 35.214 13.358 -91.803 1.00 65.81 300 GLY A CA 1
ATOM 2385 C C . GLY A 1 300 ? 34.473 13.673 -90.502 1.00 65.81 300 GLY A C 1
ATOM 2386 O O . GLY A 1 300 ? 34.201 12.767 -89.727 1.00 65.81 300 GLY A O 1
ATOM 2387 N N . VAL A 1 301 ? 34.082 14.929 -90.256 1.00 66.94 301 VAL A N 1
ATOM 2388 C CA . VAL A 1 301 ? 33.308 15.280 -89.043 1.00 66.94 301 VAL A CA 1
ATOM 2389 C C . VAL A 1 301 ? 31.861 14.777 -89.117 1.00 66.94 301 VAL A C 1
ATOM 2391 O O . VAL A 1 301 ? 31.289 14.405 -88.098 1.00 66.94 301 VAL A O 1
ATOM 2394 N N . GLU A 1 302 ? 31.289 14.709 -90.318 1.00 68.69 302 GLU A N 1
ATOM 2395 C CA . GLU A 1 302 ? 29.933 14.200 -90.566 1.00 68.69 302 GLU A CA 1
ATOM 2396 C C . GLU A 1 302 ? 29.892 12.672 -90.451 1.00 68.69 302 GLU A C 1
ATOM 2398 O O . GLU A 1 302 ? 28.996 12.112 -89.823 1.00 68.69 302 GLU A O 1
ATOM 2403 N N . GLU A 1 303 ? 30.936 12.006 -90.945 1.00 70.00 303 GLU A N 1
ATOM 2404 C CA . GLU A 1 303 ? 31.155 10.574 -90.756 1.00 70.00 303 GLU A CA 1
ATOM 2405 C C . GLU A 1 303 ? 31.413 10.236 -89.276 1.00 70.00 303 GLU A C 1
ATOM 2407 O O . GLU A 1 303 ? 30.825 9.292 -88.757 1.00 70.00 303 GLU A O 1
ATOM 2412 N N . ILE A 1 304 ? 32.190 11.048 -88.543 1.00 71.88 304 ILE A N 1
ATOM 2413 C CA . ILE A 1 304 ? 32.387 10.896 -87.088 1.00 71.88 304 ILE A CA 1
ATOM 2414 C C . ILE A 1 304 ? 31.072 11.101 -86.320 1.00 71.88 304 ILE A C 1
ATOM 2416 O O . ILE A 1 304 ? 30.777 10.324 -85.414 1.00 71.88 304 ILE A O 1
ATOM 2420 N N . SER A 1 305 ? 30.264 12.104 -86.675 1.00 74.88 305 SER A N 1
ATOM 2421 C CA . SER A 1 305 ? 28.949 12.330 -86.057 1.00 74.88 305 SER A CA 1
ATOM 2422 C C . SER A 1 305 ? 28.002 11.145 -86.290 1.00 74.88 305 SER A C 1
ATOM 2424 O O . SER A 1 305 ? 27.397 10.631 -85.344 1.00 74.88 305 SER A O 1
ATOM 2426 N N . GLY A 1 306 ? 27.945 10.640 -87.529 1.00 75.38 306 GLY A N 1
ATOM 2427 C CA . GLY A 1 306 ? 27.179 9.446 -87.885 1.00 75.38 306 GLY A CA 1
ATOM 2428 C C . GLY A 1 306 ? 27.653 8.194 -87.141 1.00 75.38 306 GLY A C 1
ATOM 2429 O O . GLY A 1 306 ? 26.831 7.445 -86.611 1.00 75.38 306 GLY A O 1
ATOM 2430 N N . LEU A 1 307 ? 28.970 8.003 -87.017 1.00 76.25 307 LEU A N 1
ATOM 2431 C CA . LEU A 1 307 ? 29.562 6.895 -86.265 1.00 76.25 307 LEU A CA 1
ATOM 2432 C C . LEU A 1 307 ? 29.257 6.987 -84.765 1.00 76.25 307 LEU A C 1
ATOM 2434 O O . LEU A 1 307 ? 28.907 5.977 -84.172 1.00 76.25 307 LEU A O 1
ATOM 2438 N N . LEU A 1 308 ? 29.309 8.167 -84.141 1.00 79.69 308 LEU A N 1
ATOM 2439 C CA . LEU A 1 308 ? 28.971 8.340 -82.715 1.00 79.69 308 LEU A CA 1
ATOM 2440 C C . LEU A 1 308 ? 27.489 8.062 -82.403 1.00 79.69 308 LEU A C 1
ATOM 2442 O O . LEU A 1 308 ? 27.141 7.755 -81.259 1.00 79.69 308 LEU A O 1
ATOM 2446 N N . ARG A 1 309 ? 26.615 8.146 -83.412 1.00 78.19 309 ARG A N 1
ATOM 2447 C CA . ARG A 1 309 ? 25.191 7.786 -83.323 1.00 78.19 309 ARG A CA 1
ATOM 2448 C C . ARG A 1 309 ? 24.897 6.338 -83.695 1.00 78.19 309 ARG A C 1
ATOM 2450 O O . ARG A 1 309 ? 23.804 5.857 -83.407 1.00 78.19 309 ARG A O 1
ATOM 2457 N N . ALA A 1 310 ? 25.836 5.641 -84.330 1.00 85.75 310 ALA A N 1
ATOM 2458 C CA . ALA A 1 310 ? 25.646 4.250 -84.702 1.00 85.75 310 ALA A CA 1
ATOM 2459 C C . ALA A 1 310 ? 25.514 3.392 -83.426 1.00 85.75 310 ALA A C 1
ATOM 2461 O O . ALA A 1 310 ? 26.430 3.404 -82.594 1.00 85.75 310 ALA A O 1
ATOM 2462 N N . PRO A 1 311 ? 24.427 2.609 -83.263 1.00 80.44 311 PRO A N 1
ATOM 2463 C CA . PRO A 1 311 ? 24.203 1.797 -82.062 1.00 80.44 311 PRO A CA 1
ATOM 2464 C C . PRO A 1 311 ? 25.373 0.852 -81.748 1.00 80.44 311 PRO A C 1
ATOM 2466 O O . PRO A 1 311 ? 25.722 0.631 -80.592 1.00 80.44 311 PRO A O 1
ATOM 2469 N N . GLU A 1 312 ? 26.028 0.342 -82.792 1.00 82.19 312 GLU A N 1
ATOM 2470 C CA . GLU A 1 312 ? 27.191 -0.545 -82.703 1.00 82.19 312 GLU A CA 1
ATOM 2471 C C . GLU A 1 312 ? 28.422 0.152 -82.104 1.00 82.19 312 GLU A C 1
ATOM 2473 O O . GLU A 1 312 ? 29.153 -0.442 -81.309 1.00 82.19 312 GLU A O 1
ATOM 2478 N N . VAL A 1 313 ? 28.652 1.420 -82.455 1.00 82.88 313 VAL A N 1
ATOM 2479 C CA . VAL A 1 313 ? 29.762 2.222 -81.924 1.00 82.88 313 VAL A CA 1
ATOM 2480 C C . VAL A 1 313 ? 29.455 2.648 -80.494 1.00 82.88 313 VAL A C 1
ATOM 2482 O O . VAL A 1 313 ? 30.324 2.523 -79.636 1.00 82.88 313 VAL A O 1
ATOM 2485 N N . GLN A 1 314 ? 28.221 3.062 -80.198 1.00 82.31 314 GLN A N 1
ATOM 2486 C CA . GLN A 1 314 ? 27.803 3.404 -78.835 1.00 82.31 314 GLN A CA 1
ATOM 2487 C C . GLN A 1 314 ? 27.949 2.218 -77.878 1.00 82.31 314 GLN A C 1
ATOM 2489 O O . GLN A 1 314 ? 28.488 2.381 -76.785 1.00 82.31 314 GLN A O 1
ATOM 2494 N N . ALA A 1 315 ? 27.553 1.016 -78.309 1.00 82.12 315 ALA A N 1
ATOM 2495 C CA . ALA A 1 315 ? 27.730 -0.208 -77.532 1.00 82.12 315 ALA A CA 1
ATOM 2496 C C . ALA A 1 315 ? 29.214 -0.535 -77.293 1.00 82.12 315 ALA A C 1
ATOM 2498 O O . ALA A 1 315 ? 29.594 -0.897 -76.181 1.00 82.12 315 ALA A O 1
ATOM 2499 N N . ARG A 1 316 ? 30.077 -0.357 -78.304 1.00 83.50 316 ARG A N 1
ATOM 2500 C CA . ARG A 1 316 ? 31.531 -0.553 -78.152 1.00 83.50 316 ARG A CA 1
ATOM 2501 C C . ARG A 1 316 ? 32.176 0.484 -77.237 1.00 83.50 316 ARG A C 1
ATOM 2503 O O . ARG A 1 316 ? 33.050 0.126 -76.457 1.00 83.50 316 ARG A O 1
ATOM 2510 N N . VAL A 1 317 ? 31.756 1.746 -77.311 1.00 83.62 317 VAL A N 1
ATOM 2511 C CA . VAL A 1 317 ? 32.244 2.806 -76.418 1.00 83.62 317 VAL A CA 1
ATOM 2512 C C . VAL A 1 317 ? 31.752 2.561 -74.989 1.00 83.62 317 VAL A C 1
ATOM 2514 O O . VAL A 1 317 ? 32.534 2.714 -74.058 1.00 83.62 317 VAL A O 1
ATOM 2517 N N . ALA A 1 318 ? 30.513 2.098 -74.802 1.00 81.38 318 ALA A N 1
ATOM 2518 C CA . ALA A 1 318 ? 30.001 1.688 -73.494 1.00 81.38 318 ALA A CA 1
ATOM 2519 C C . ALA A 1 318 ? 30.789 0.518 -72.905 1.00 81.38 318 ALA A C 1
ATOM 2521 O O . ALA A 1 318 ? 31.201 0.601 -71.751 1.00 81.38 318 ALA A O 1
ATOM 2522 N N . ALA A 1 319 ? 31.074 -0.514 -73.703 1.00 82.69 319 ALA A N 1
ATOM 2523 C CA . ALA A 1 319 ? 31.927 -1.624 -73.287 1.00 82.69 319 ALA A CA 1
ATOM 2524 C C . ALA A 1 319 ? 33.340 -1.143 -72.919 1.00 82.69 319 ALA A C 1
ATOM 2526 O O . ALA A 1 319 ? 33.816 -1.439 -71.833 1.00 82.69 319 ALA A O 1
ATOM 2527 N N . ALA A 1 320 ? 33.970 -0.308 -73.751 1.00 82.94 320 ALA A N 1
ATOM 2528 C CA . ALA A 1 320 ? 35.305 0.224 -73.476 1.00 82.94 320 ALA A CA 1
ATOM 2529 C C . ALA A 1 320 ? 35.359 1.114 -72.218 1.00 82.94 320 ALA A C 1
ATOM 2531 O O . ALA A 1 320 ? 36.333 1.069 -71.468 1.00 82.94 320 ALA A O 1
ATOM 2532 N N . VAL A 1 321 ? 34.322 1.923 -71.965 1.00 84.56 321 VAL A N 1
ATOM 2533 C CA . VAL A 1 321 ? 34.206 2.711 -70.727 1.00 84.56 321 VAL A CA 1
ATOM 2534 C C . VAL A 1 321 ? 34.017 1.787 -69.528 1.00 84.56 321 VAL A C 1
ATOM 2536 O O . VAL A 1 321 ? 34.657 2.006 -68.504 1.00 84.56 321 VAL A O 1
ATOM 2539 N N . ASN A 1 322 ? 33.188 0.751 -69.654 1.00 83.31 322 ASN A N 1
ATOM 2540 C CA . ASN A 1 322 ? 32.961 -0.219 -68.590 1.00 83.31 322 ASN A CA 1
ATOM 2541 C C . ASN A 1 322 ? 34.236 -1.000 -68.245 1.00 83.31 322 ASN A C 1
ATOM 2543 O O . ASN A 1 322 ? 34.619 -1.058 -67.079 1.00 83.31 322 ASN A O 1
ATOM 2547 N N . ASP A 1 323 ? 34.943 -1.500 -69.258 1.00 84.38 323 ASP A N 1
ATOM 2548 C CA . ASP A 1 323 ? 36.228 -2.185 -69.115 1.00 84.38 323 ASP A CA 1
ATOM 2549 C C . ASP A 1 323 ? 37.279 -1.258 -68.485 1.00 84.38 323 ASP A C 1
ATOM 2551 O O . ASP A 1 323 ? 38.028 -1.664 -67.598 1.00 84.38 323 ASP A O 1
ATOM 2555 N N . GLY A 1 324 ? 37.304 0.021 -68.881 1.00 83.06 324 GLY A N 1
ATOM 2556 C CA . GLY A 1 324 ? 38.179 1.029 -68.279 1.00 83.06 324 GLY A CA 1
ATOM 2557 C C . GLY A 1 324 ? 37.845 1.316 -66.811 1.00 83.06 324 GLY A C 1
ATOM 2558 O O . GLY A 1 324 ? 38.748 1.451 -65.982 1.00 83.06 324 GLY A O 1
ATOM 2559 N N . VAL A 1 325 ? 36.556 1.375 -66.458 1.00 84.00 325 VAL A N 1
ATOM 2560 C CA . VAL A 1 325 ? 36.099 1.493 -65.064 1.00 84.00 325 VAL A CA 1
ATOM 2561 C C . VAL A 1 325 ? 36.511 0.255 -64.270 1.00 84.00 325 VAL A C 1
ATOM 2563 O O . VAL A 1 325 ? 37.047 0.392 -63.170 1.00 84.00 325 VAL A O 1
ATOM 2566 N N . GLU A 1 326 ? 36.334 -0.941 -64.825 1.00 83.62 326 GLU A N 1
ATOM 2567 C CA . GLU A 1 326 ? 36.731 -2.194 -64.189 1.00 83.62 326 GLU A CA 1
ATOM 2568 C C . GLU A 1 326 ? 38.250 -2.279 -63.984 1.00 83.62 326 GLU A C 1
ATOM 2570 O O . GLU A 1 326 ? 38.716 -2.656 -62.903 1.00 83.62 326 GLU A O 1
ATOM 2575 N N . GLU A 1 327 ? 39.040 -1.840 -64.963 1.00 84.25 327 GLU A N 1
ATOM 2576 C CA . GLU A 1 327 ? 40.491 -1.746 -64.837 1.00 84.25 327 GLU A CA 1
ATOM 2577 C C . GLU A 1 327 ? 40.893 -0.797 -63.699 1.00 84.25 327 GLU A C 1
ATOM 2579 O O . GLU A 1 327 ? 41.748 -1.139 -62.877 1.00 84.25 327 GLU A O 1
ATOM 2584 N N . VAL A 1 328 ? 40.257 0.375 -63.593 1.00 83.38 328 VAL A N 1
ATOM 2585 C CA . VAL A 1 328 ? 40.501 1.326 -62.495 1.00 83.38 328 VAL A CA 1
ATOM 2586 C C . VAL A 1 328 ? 40.091 0.738 -61.144 1.00 83.38 328 VAL A C 1
ATOM 2588 O O . VAL A 1 328 ? 40.847 0.855 -60.179 1.00 83.38 328 VAL A O 1
ATOM 2591 N N . LEU A 1 329 ? 38.945 0.060 -61.060 1.00 84.88 329 LEU A N 1
ATOM 2592 C CA . LEU A 1 329 ? 38.475 -0.583 -59.830 1.00 84.88 329 LEU A CA 1
ATOM 2593 C C . LEU A 1 329 ? 39.414 -1.707 -59.364 1.00 84.88 329 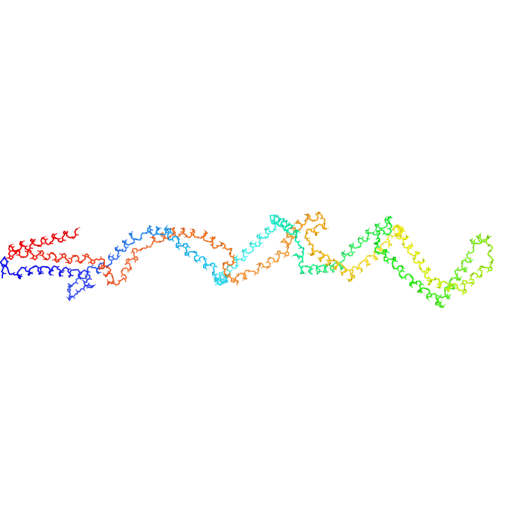LEU A C 1
ATOM 2595 O O . LEU A 1 329 ? 39.587 -1.908 -58.160 1.00 84.88 329 LEU A O 1
ATOM 2599 N N . ASN A 1 330 ? 40.057 -2.414 -60.291 1.00 87.62 330 ASN A N 1
ATOM 2600 C CA . ASN A 1 330 ? 40.986 -3.500 -59.977 1.00 87.62 330 ASN A CA 1
ATOM 2601 C C . ASN A 1 330 ? 42.415 -3.019 -59.661 1.00 87.62 330 ASN A C 1
ATOM 2603 O O . ASN A 1 330 ? 43.242 -3.807 -59.195 1.00 87.62 330 ASN A O 1
ATOM 2607 N N . ARG A 1 331 ? 42.731 -1.731 -59.848 1.00 86.12 331 ARG A N 1
ATOM 2608 C CA . ARG A 1 331 ? 44.037 -1.168 -59.470 1.00 86.12 331 ARG A CA 1
ATOM 2609 C C . ARG A 1 331 ? 44.140 -0.962 -57.947 1.00 86.12 331 ARG A C 1
ATOM 2611 O O . ARG A 1 331 ? 43.168 -0.536 -57.317 1.00 86.12 331 ARG A O 1
ATOM 2618 N N . PRO A 1 332 ? 45.319 -1.211 -57.336 1.00 83.25 332 PRO A N 1
ATOM 2619 C CA . PRO A 1 332 ? 45.561 -0.902 -55.927 1.00 83.25 332 PRO A CA 1
ATOM 2620 C C . PRO A 1 332 ? 45.346 0.579 -55.615 1.00 83.25 332 PRO A C 1
ATOM 2622 O O . PRO A 1 332 ? 45.836 1.443 -56.351 1.00 83.25 332 PRO A O 1
ATOM 2625 N N . VAL A 1 333 ? 44.684 0.876 -54.493 1.00 80.06 333 VAL A N 1
ATOM 2626 C CA . VAL A 1 333 ? 44.335 2.256 -54.105 1.00 80.06 333 VAL A CA 1
ATOM 2627 C C . VAL A 1 333 ? 45.571 3.155 -54.010 1.00 80.06 333 VAL A C 1
ATOM 2629 O O . VAL A 1 333 ? 45.555 4.270 -54.530 1.00 80.06 333 VAL A O 1
ATOM 2632 N N . ARG A 1 334 ? 46.685 2.647 -53.469 1.00 77.62 334 ARG A N 1
ATOM 2633 C CA . ARG A 1 334 ? 47.970 3.364 -53.418 1.00 77.62 334 ARG A CA 1
ATOM 2634 C C . ARG A 1 334 ? 48.449 3.872 -54.786 1.00 77.62 334 ARG A C 1
ATOM 2636 O O . ARG A 1 334 ? 48.998 4.965 -54.874 1.00 77.62 334 ARG A O 1
ATOM 2643 N N . ARG A 1 335 ? 48.252 3.103 -55.865 1.00 76.81 335 ARG A N 1
ATOM 2644 C CA . ARG A 1 335 ? 48.667 3.516 -57.221 1.00 76.81 335 ARG A CA 1
ATOM 2645 C C . ARG A 1 335 ? 47.740 4.567 -57.826 1.00 76.81 335 ARG A C 1
ATOM 2647 O O . ARG A 1 335 ? 48.197 5.359 -58.639 1.00 76.81 335 ARG A O 1
ATOM 2654 N N . LEU A 1 336 ? 46.464 4.562 -57.443 1.00 73.00 336 LEU A N 1
ATOM 2655 C CA . LEU A 1 336 ? 45.478 5.547 -57.894 1.00 73.00 336 LEU A CA 1
ATOM 2656 C C . LEU A 1 336 ? 45.634 6.882 -57.162 1.00 73.00 336 LEU A C 1
ATOM 2658 O O . LEU A 1 336 ? 45.459 7.936 -57.765 1.00 73.00 336 LEU A O 1
ATOM 2662 N N . LEU A 1 337 ? 45.981 6.832 -55.875 1.00 68.31 337 LEU A N 1
ATOM 2663 C CA . LEU A 1 337 ? 46.217 8.018 -55.055 1.00 68.31 337 LEU A CA 1
ATOM 2664 C C . LEU A 1 337 ? 47.613 8.633 -55.282 1.00 68.31 337 LEU A C 1
ATOM 2666 O O . LEU A 1 337 ? 47.775 9.837 -55.105 1.00 68.31 337 LEU A O 1
ATOM 2670 N N . GLY A 1 338 ? 48.597 7.853 -55.745 1.00 66.12 338 GLY A N 1
ATOM 2671 C CA . GLY A 1 338 ? 49.955 8.333 -56.031 1.00 66.12 338 GLY A CA 1
ATOM 2672 C C . GLY A 1 338 ? 50.712 8.794 -54.776 1.00 66.12 338 GLY A C 1
ATOM 2673 O O . GLY A 1 338 ? 50.336 8.465 -53.651 1.00 66.12 338 GLY A O 1
ATOM 2674 N N . GLU A 1 339 ? 51.785 9.573 -54.957 1.00 61.34 339 GLU A N 1
ATOM 2675 C CA . GLU A 1 339 ? 52.421 10.324 -53.863 1.00 61.34 339 GLU A CA 1
ATOM 2676 C C . GLU A 1 339 ? 51.513 11.502 -53.470 1.00 61.34 339 GLU A C 1
ATOM 2678 O O . GLU A 1 339 ? 51.669 12.634 -53.936 1.00 61.34 339 GLU A O 1
ATOM 2683 N N . LEU A 1 340 ? 50.496 11.233 -52.650 1.00 64.62 340 LEU A N 1
ATOM 2684 C CA . LEU A 1 340 ? 49.727 12.290 -52.001 1.00 64.62 340 LEU A CA 1
ATOM 2685 C C . LEU A 1 340 ? 50.676 13.081 -51.097 1.00 64.62 340 LEU A C 1
ATOM 2687 O O . LEU A 1 340 ? 51.087 12.591 -50.047 1.00 64.62 340 LEU A O 1
ATOM 2691 N N . THR A 1 341 ? 51.021 14.307 -51.494 1.00 71.12 341 THR A N 1
ATOM 2692 C CA . THR A 1 341 ? 51.694 15.228 -50.574 1.00 71.12 341 THR A CA 1
ATOM 2693 C C . THR A 1 341 ? 50.775 15.488 -49.371 1.00 71.12 341 THR A C 1
ATOM 2695 O O . THR A 1 341 ? 49.545 15.474 -49.546 1.00 71.12 341 THR A O 1
ATOM 2698 N N . PRO A 1 342 ? 51.320 15.733 -48.166 1.00 71.38 342 PRO A N 1
ATOM 2699 C CA . PRO A 1 342 ? 50.516 15.994 -46.970 1.00 71.38 342 PRO A CA 1
ATOM 2700 C C . PRO A 1 342 ? 49.423 17.052 -47.202 1.00 71.38 342 PRO A C 1
ATOM 2702 O O . PRO A 1 342 ? 48.270 16.860 -46.827 1.00 71.38 342 PRO A O 1
ATOM 2705 N N . GLU A 1 343 ? 49.723 18.097 -47.979 1.00 73.62 343 GLU A N 1
ATOM 2706 C CA . GLU A 1 343 ? 48.786 19.188 -48.274 1.00 73.62 343 GLU A CA 1
ATOM 2707 C C . GLU A 1 343 ? 47.610 18.755 -49.167 1.00 73.62 343 GLU A C 1
ATOM 2709 O O . GLU A 1 343 ? 46.522 19.333 -49.104 1.00 73.62 343 GLU A O 1
ATOM 2714 N N . ARG A 1 344 ? 47.801 17.762 -50.048 1.00 74.06 344 ARG A N 1
ATOM 2715 C CA . ARG A 1 344 ? 46.721 17.212 -50.889 1.00 74.06 344 ARG A CA 1
ATOM 2716 C C . ARG A 1 344 ? 45.836 16.254 -50.098 1.00 74.06 344 ARG A C 1
ATOM 2718 O O . ARG A 1 344 ? 44.624 16.259 -50.318 1.00 74.06 344 ARG A O 1
ATOM 2725 N N . ALA A 1 345 ? 46.425 15.480 -49.187 1.00 73.12 345 ALA A N 1
ATOM 2726 C CA . ALA A 1 345 ? 45.689 14.607 -48.279 1.00 73.12 345 ALA A CA 1
ATOM 2727 C C . ALA A 1 345 ? 44.782 15.424 -47.342 1.00 73.12 345 ALA A C 1
ATOM 2729 O O . ALA A 1 345 ? 43.591 15.128 -47.246 1.00 73.12 345 ALA A O 1
ATOM 2730 N N . ASP A 1 346 ? 45.294 16.521 -46.777 1.00 76.50 346 ASP A N 1
ATOM 2731 C CA . ASP A 1 346 ? 44.517 17.424 -45.916 1.00 76.50 346 ASP A CA 1
ATOM 2732 C C . ASP A 1 346 ? 43.362 18.102 -46.665 1.00 76.50 346 ASP A C 1
ATOM 2734 O O . ASP A 1 346 ? 42.243 18.213 -46.154 1.00 76.50 346 ASP A O 1
ATOM 2738 N N . ARG A 1 347 ? 43.584 18.521 -47.920 1.00 78.38 347 ARG A N 1
ATOM 2739 C CA . ARG A 1 347 ? 42.502 19.062 -48.760 1.00 78.38 347 ARG A CA 1
ATOM 2740 C C . ARG A 1 347 ? 41.427 18.019 -49.056 1.00 78.38 347 ARG A C 1
ATOM 2742 O O . ARG A 1 347 ? 40.244 18.337 -48.949 1.00 78.38 347 ARG A O 1
ATOM 2749 N N . LEU A 1 348 ? 41.819 16.795 -49.413 1.00 77.31 348 LEU A N 1
ATOM 2750 C CA . LEU A 1 348 ? 40.879 15.701 -49.666 1.00 77.31 348 LEU A CA 1
ATOM 2751 C C . LEU A 1 348 ? 40.063 15.382 -48.410 1.00 77.31 348 LEU A C 1
ATOM 2753 O O . LEU A 1 348 ? 38.841 15.285 -48.485 1.00 77.31 348 LEU A O 1
ATOM 2757 N N . ARG A 1 349 ? 40.727 15.295 -47.255 1.00 78.12 349 ARG A N 1
ATOM 2758 C CA . ARG A 1 349 ? 40.094 15.111 -45.950 1.00 78.12 349 ARG A CA 1
ATOM 2759 C C . ARG A 1 349 ? 39.031 16.172 -45.694 1.00 78.12 349 ARG A C 1
ATOM 2761 O O . ARG A 1 349 ? 37.891 15.817 -45.422 1.00 78.12 349 ARG A O 1
ATOM 2768 N N . ASN A 1 350 ? 39.369 17.455 -45.822 1.00 79.62 350 ASN A N 1
ATOM 2769 C CA . ASN A 1 350 ? 38.422 18.537 -45.543 1.00 79.62 350 ASN A CA 1
ATOM 2770 C C . ASN A 1 350 ? 37.214 18.502 -46.491 1.00 79.62 350 ASN A C 1
ATOM 2772 O O . ASN A 1 350 ? 36.082 18.648 -46.039 1.00 79.62 350 ASN A O 1
ATOM 2776 N N . VAL A 1 351 ? 37.423 18.218 -47.781 1.00 79.69 351 VAL A N 1
ATOM 2777 C CA . VAL A 1 351 ? 36.318 18.055 -48.744 1.00 79.69 351 VAL A CA 1
ATOM 2778 C C . VAL A 1 351 ? 35.425 16.863 -48.383 1.00 79.69 351 VAL A C 1
ATOM 2780 O O . VAL A 1 351 ? 34.201 16.968 -48.474 1.00 79.69 351 VAL A O 1
ATOM 2783 N N . LEU A 1 352 ? 36.008 15.738 -47.960 1.00 75.88 352 LEU A N 1
ATOM 2784 C CA . LEU A 1 352 ? 35.252 14.555 -47.543 1.00 75.88 352 LEU A CA 1
ATOM 2785 C C . LEU A 1 352 ? 34.491 14.788 -46.234 1.00 75.88 352 LEU A C 1
ATOM 2787 O O . LEU A 1 352 ? 33.337 14.383 -46.148 1.00 75.88 352 LEU A O 1
ATOM 2791 N N . VAL A 1 353 ? 35.088 15.473 -45.254 1.00 76.69 353 VAL A N 1
ATOM 2792 C CA . VAL A 1 353 ? 34.419 15.854 -43.999 1.00 76.69 353 VAL A CA 1
ATOM 2793 C C . VAL A 1 353 ? 33.195 16.710 -44.302 1.00 76.69 353 VAL A C 1
ATOM 2795 O O . VAL A 1 353 ? 32.094 16.347 -43.901 1.00 76.69 353 VAL A O 1
ATOM 2798 N N . GLU A 1 354 ? 33.355 17.790 -45.069 1.00 79.56 354 GLU A N 1
ATOM 2799 C CA . GLU A 1 354 ? 32.240 18.678 -45.423 1.00 79.56 354 GLU A CA 1
ATOM 2800 C C . GLU A 1 354 ? 31.170 17.950 -46.251 1.00 79.56 354 GLU A C 1
ATOM 2802 O O . GLU A 1 354 ? 29.974 18.157 -46.051 1.00 79.56 354 GLU A O 1
ATOM 2807 N N . ARG A 1 355 ? 31.564 17.025 -47.138 1.00 78.06 355 ARG A N 1
ATOM 2808 C CA . ARG A 1 355 ? 30.606 16.211 -47.900 1.00 78.06 355 ARG A CA 1
ATOM 2809 C C . ARG A 1 355 ? 29.831 15.233 -47.017 1.00 78.06 355 ARG A C 1
ATOM 2811 O O . ARG A 1 355 ? 28.628 15.078 -47.214 1.00 78.06 355 ARG A O 1
ATOM 2818 N N . VAL A 1 356 ? 30.499 14.559 -46.084 1.00 76.50 356 VAL A N 1
ATOM 2819 C CA . VAL A 1 356 ? 29.848 13.634 -45.145 1.00 76.50 356 VAL A CA 1
ATOM 2820 C C . VAL A 1 356 ? 28.912 14.408 -44.222 1.00 76.50 356 VAL A C 1
ATOM 2822 O O . VAL A 1 356 ? 27.773 13.991 -44.049 1.00 76.50 356 VAL A O 1
ATOM 2825 N N . LEU A 1 357 ? 29.334 15.567 -43.710 1.00 77.44 357 LEU A N 1
ATOM 2826 C CA . LEU A 1 357 ? 28.481 16.444 -42.904 1.00 77.44 357 LEU A CA 1
ATOM 2827 C C . LEU A 1 357 ? 27.260 16.926 -43.685 1.00 77.44 357 LEU A C 1
ATOM 2829 O O . LEU A 1 357 ? 26.149 16.842 -43.175 1.00 77.44 357 LEU A O 1
ATOM 2833 N N . TYR A 1 358 ? 27.439 17.341 -44.940 1.00 78.56 358 TYR A N 1
ATOM 2834 C CA . TYR A 1 358 ? 26.329 17.718 -45.813 1.00 78.56 358 TYR A CA 1
ATOM 2835 C C . TYR A 1 358 ? 25.324 16.572 -46.002 1.00 78.56 358 TYR A C 1
ATOM 2837 O O . TYR A 1 358 ? 24.116 16.782 -45.914 1.00 78.56 358 TYR A O 1
ATOM 2845 N N . LEU A 1 359 ? 25.808 15.343 -46.222 1.00 74.75 359 LEU A N 1
ATOM 2846 C CA . LEU A 1 359 ? 24.942 14.167 -46.330 1.00 74.75 359 LEU A CA 1
ATOM 2847 C C . LEU A 1 359 ? 24.223 13.868 -45.010 1.00 74.75 359 LEU A C 1
ATOM 2849 O O . LEU A 1 359 ? 23.038 13.551 -45.030 1.00 74.75 359 LEU A O 1
ATOM 2853 N N . LEU A 1 360 ? 24.898 14.000 -43.868 1.00 77.00 360 LEU A N 1
ATOM 2854 C CA . LEU A 1 360 ? 24.292 13.796 -42.549 1.00 77.00 360 LEU A CA 1
ATOM 2855 C C . LEU A 1 360 ? 23.254 14.874 -42.206 1.00 77.00 360 LEU A C 1
ATOM 2857 O O . LEU A 1 360 ? 22.263 14.578 -41.552 1.00 77.00 360 LEU A O 1
ATOM 2861 N N . GLN A 1 361 ? 23.436 16.103 -42.683 1.00 76.62 361 GLN A N 1
ATOM 2862 C CA . GLN A 1 361 ? 22.474 17.194 -42.504 1.00 76.62 361 GLN A CA 1
ATOM 2863 C C . GLN A 1 361 ? 21.284 17.110 -43.470 1.00 76.62 361 GLN A C 1
ATOM 2865 O O . GLN A 1 361 ? 20.301 17.831 -43.301 1.00 76.62 361 GLN A O 1
ATOM 2870 N N . HIS A 1 362 ? 21.347 16.245 -44.486 1.00 78.75 362 HIS A N 1
ATOM 2871 C CA . HIS A 1 362 ? 20.265 16.107 -45.448 1.00 78.75 362 HIS A CA 1
ATOM 2872 C C . HIS A 1 362 ? 19.021 15.470 -44.788 1.00 78.75 362 HIS A C 1
ATOM 2874 O O . HIS A 1 362 ? 19.151 14.419 -44.153 1.00 78.75 362 HIS A O 1
ATOM 2880 N N . PRO A 1 363 ? 17.800 16.012 -44.990 1.00 75.19 363 PRO A N 1
ATOM 2881 C CA . PRO A 1 363 ? 16.571 15.497 -44.362 1.00 75.19 363 PRO A CA 1
ATOM 2882 C C . PRO A 1 363 ? 16.298 14.012 -44.642 1.00 75.19 363 PRO A C 1
ATOM 2884 O O . PRO A 1 363 ? 15.750 13.286 -43.817 1.00 75.19 363 PRO A O 1
ATOM 2887 N N . THR A 1 364 ? 16.719 13.530 -45.812 1.00 78.81 364 THR A N 1
ATOM 2888 C CA . THR A 1 364 ? 16.588 12.117 -46.204 1.00 78.81 364 THR A CA 1
ATOM 2889 C C . THR A 1 364 ? 17.398 11.175 -45.310 1.00 78.81 364 THR A C 1
ATOM 2891 O O . THR A 1 364 ? 17.019 10.018 -45.152 1.00 78.81 364 THR A O 1
ATOM 2894 N N . THR A 1 365 ? 18.492 11.642 -44.707 1.00 80.00 365 THR A N 1
ATOM 2895 C CA . THR A 1 365 ? 19.343 10.811 -43.846 1.00 80.00 365 THR A CA 1
ATOM 2896 C C . THR A 1 365 ? 18.687 10.559 -42.496 1.00 80.00 365 THR A C 1
ATOM 2898 O O . THR A 1 365 ? 18.703 9.426 -42.019 1.00 80.00 365 THR A O 1
ATOM 2901 N N . GLU A 1 366 ? 18.024 11.570 -41.928 1.00 79.94 366 GLU A N 1
ATOM 2902 C CA . GLU A 1 366 ? 17.172 11.392 -40.748 1.00 79.94 366 GLU A CA 1
ATOM 2903 C C . GLU A 1 366 ? 16.070 10.369 -41.034 1.00 79.94 366 GLU A C 1
ATOM 2905 O O . GLU A 1 366 ? 15.923 9.391 -40.304 1.00 79.94 366 GLU A O 1
ATOM 2910 N N . GLN A 1 367 ? 15.337 10.556 -42.136 1.00 81.12 367 GLN A N 1
ATOM 2911 C CA . GLN A 1 367 ? 14.258 9.650 -42.533 1.00 81.12 367 GLN A CA 1
ATOM 2912 C C . GLN A 1 367 ? 14.759 8.220 -42.743 1.00 81.12 367 GLN A C 1
ATOM 2914 O O . GLN A 1 367 ? 14.087 7.271 -42.348 1.00 81.12 367 GLN A O 1
ATOM 2919 N N . PHE A 1 368 ? 15.949 8.052 -43.322 1.00 79.56 368 PHE A N 1
ATOM 2920 C CA . PHE A 1 368 ? 16.560 6.741 -43.503 1.00 79.56 368 PHE A CA 1
ATOM 2921 C C . PHE A 1 368 ? 16.924 6.084 -42.165 1.00 79.56 368 PHE A C 1
ATOM 2923 O O . PHE A 1 368 ? 16.603 4.917 -41.953 1.00 79.56 368 PHE A O 1
ATOM 2930 N N . ILE A 1 369 ? 17.571 6.811 -41.250 1.00 77.81 369 ILE A N 1
ATOM 2931 C CA . ILE A 1 369 ? 18.026 6.264 -39.961 1.00 77.81 369 ILE A CA 1
ATOM 2932 C C . ILE A 1 369 ? 16.839 5.975 -39.042 1.00 77.81 369 ILE A C 1
ATOM 2934 O O . ILE A 1 369 ? 16.721 4.867 -38.517 1.00 77.81 369 ILE A O 1
ATOM 2938 N N . VAL A 1 370 ? 15.937 6.944 -38.885 1.00 84.25 370 VAL A N 1
ATOM 2939 C CA . VAL A 1 370 ? 14.743 6.809 -38.042 1.00 84.25 370 VAL A CA 1
ATOM 2940 C C . VAL A 1 370 ? 13.774 5.798 -38.649 1.00 84.25 370 VAL A C 1
ATOM 2942 O O . VAL A 1 370 ? 13.249 4.964 -37.923 1.00 84.25 370 VAL A O 1
ATOM 2945 N N . GLY A 1 371 ? 13.592 5.793 -39.972 1.00 81.38 371 GLY A N 1
ATOM 2946 C CA . GLY A 1 371 ? 12.769 4.793 -40.657 1.00 81.38 371 GLY A CA 1
ATOM 2947 C C . GLY A 1 371 ? 13.353 3.381 -40.567 1.00 81.38 371 GLY A C 1
ATOM 2948 O O . GLY A 1 371 ? 12.614 2.403 -40.470 1.00 81.38 371 GLY A O 1
ATOM 2949 N N . ARG A 1 372 ? 14.686 3.240 -40.534 1.00 81.94 372 ARG A N 1
ATOM 2950 C CA . ARG A 1 372 ? 15.316 1.938 -40.286 1.00 81.94 372 ARG A CA 1
ATOM 2951 C C . ARG A 1 372 ? 15.118 1.480 -38.844 1.00 81.94 372 ARG A C 1
ATOM 2953 O O . ARG A 1 372 ? 14.907 0.289 -38.635 1.00 81.94 372 ARG A O 1
ATOM 2960 N N . LEU A 1 373 ? 15.183 2.397 -37.880 1.00 83.25 373 LEU A N 1
ATOM 2961 C CA . LEU A 1 373 ? 14.877 2.113 -36.480 1.00 83.25 373 LEU A CA 1
ATOM 2962 C C . LEU A 1 373 ? 13.415 1.680 -36.310 1.00 83.25 373 LEU A C 1
ATOM 2964 O O . LEU A 1 373 ? 13.176 0.653 -35.692 1.00 83.25 373 LEU A O 1
ATOM 2968 N N . ASP A 1 374 ? 12.472 2.394 -36.919 1.00 87.81 374 ASP A N 1
ATOM 2969 C CA . ASP A 1 374 ? 11.038 2.067 -36.938 1.00 87.81 374 ASP A CA 1
ATOM 2970 C C . ASP A 1 374 ? 10.775 0.660 -37.505 1.00 87.81 374 ASP A C 1
ATOM 2972 O O . ASP A 1 374 ? 10.147 -0.186 -36.868 1.00 87.81 374 ASP A O 1
ATOM 2976 N N . ALA A 1 375 ? 11.389 0.336 -38.648 1.00 82.56 375 ALA A N 1
ATOM 2977 C CA . ALA A 1 375 ? 11.303 -1.003 -39.228 1.00 82.56 375 ALA A CA 1
ATOM 2978 C C . ALA A 1 375 ? 11.894 -2.097 -38.315 1.00 82.56 375 ALA A C 1
ATOM 2980 O O . ALA A 1 375 ? 11.401 -3.224 -38.307 1.00 82.56 375 ALA A O 1
ATOM 2981 N N . LEU A 1 376 ? 12.952 -1.790 -37.556 1.00 80.31 376 LEU A N 1
ATOM 2982 C CA . LEU A 1 376 ? 13.545 -2.724 -36.594 1.00 80.31 376 LEU A CA 1
ATOM 2983 C C . LEU A 1 376 ? 12.684 -2.890 -35.340 1.00 80.31 376 LEU A C 1
ATOM 2985 O O . LEU A 1 376 ? 12.590 -4.006 -34.842 1.00 80.31 376 LEU A O 1
ATOM 2989 N N . LEU A 1 377 ? 12.071 -1.814 -34.844 1.00 81.06 377 LEU A N 1
ATOM 2990 C CA . LEU A 1 377 ? 11.148 -1.849 -33.708 1.00 81.06 377 LEU A CA 1
ATOM 2991 C C . LEU A 1 377 ? 9.901 -2.658 -34.065 1.00 81.06 377 LEU A C 1
ATOM 2993 O O . LEU A 1 377 ? 9.577 -3.604 -33.357 1.00 81.06 377 LEU A O 1
ATOM 2997 N N . THR A 1 378 ? 9.312 -2.396 -35.232 1.00 84.56 378 THR A N 1
ATOM 2998 C CA . THR A 1 378 ? 8.181 -3.168 -35.771 1.00 84.56 378 THR A CA 1
ATOM 2999 C C . THR A 1 378 ? 8.540 -4.650 -35.935 1.00 84.56 378 THR A C 1
ATOM 3001 O O . THR A 1 378 ? 7.813 -5.531 -35.490 1.00 84.56 378 THR A O 1
ATOM 3004 N N . ALA A 1 379 ? 9.709 -4.959 -36.507 1.00 80.56 379 ALA A N 1
ATOM 3005 C CA . ALA A 1 379 ? 10.168 -6.345 -36.642 1.00 80.56 379 ALA A CA 1
ATOM 3006 C C . ALA A 1 379 ? 10.513 -7.012 -35.296 1.00 80.56 379 ALA A C 1
ATOM 3008 O O . ALA A 1 379 ? 10.587 -8.240 -35.218 1.00 80.56 379 ALA A O 1
ATOM 3009 N N . ALA A 1 380 ? 10.782 -6.223 -34.255 1.00 78.62 380 ALA A N 1
ATOM 3010 C CA . ALA A 1 380 ? 11.049 -6.708 -32.910 1.00 78.62 380 ALA A CA 1
ATOM 3011 C C . ALA A 1 380 ? 9.758 -6.990 -32.130 1.00 78.62 380 ALA A C 1
ATOM 3013 O O . ALA A 1 380 ? 9.774 -7.906 -31.317 1.00 78.62 380 ALA A O 1
ATOM 3014 N N . GLU A 1 381 ? 8.655 -6.277 -32.391 1.00 79.38 381 GLU A N 1
ATOM 3015 C CA . GLU A 1 381 ? 7.354 -6.485 -31.729 1.00 79.38 381 GLU A CA 1
ATOM 3016 C C . GLU A 1 381 ? 6.839 -7.924 -31.874 1.00 79.38 381 GLU A C 1
ATOM 3018 O O . GLU A 1 381 ? 6.338 -8.506 -30.908 1.00 79.38 381 GLU A O 1
ATOM 3023 N N . GLU A 1 382 ? 7.016 -8.512 -33.059 1.00 77.12 382 GLU A N 1
ATOM 3024 C CA . GLU A 1 382 ? 6.588 -9.881 -33.370 1.00 77.12 382 GLU A CA 1
ATOM 3025 C C . GLU A 1 382 ? 7.525 -10.952 -32.790 1.00 77.12 382 GLU A C 1
ATOM 3027 O O . GLU A 1 382 ? 7.131 -12.110 -32.643 1.00 77.12 382 GLU A O 1
ATOM 3032 N N . LYS A 1 383 ? 8.753 -10.580 -32.419 1.00 80.69 383 LYS A N 1
ATOM 3033 C CA . LYS A 1 383 ? 9.763 -11.507 -31.901 1.00 80.69 383 LYS A CA 1
ATOM 3034 C C . LYS A 1 383 ? 9.613 -11.724 -30.403 1.00 80.69 383 LYS A C 1
ATOM 3036 O O . LYS A 1 383 ? 9.146 -10.858 -29.658 1.00 80.69 383 LYS A O 1
ATOM 3041 N N . THR A 1 384 ? 10.046 -12.891 -29.942 1.00 81.50 384 THR A N 1
ATOM 3042 C CA . THR A 1 384 ? 10.179 -13.140 -28.503 1.00 81.50 384 THR A CA 1
ATOM 3043 C C . THR A 1 384 ? 11.444 -12.484 -27.955 1.00 81.50 384 THR A C 1
ATOM 3045 O O . THR A 1 384 ? 12.403 -12.197 -28.683 1.00 81.50 384 THR A O 1
ATOM 3048 N N . VAL A 1 385 ? 11.461 -12.236 -26.644 1.00 74.38 385 VAL A N 1
ATOM 3049 C CA . VAL A 1 385 ? 12.649 -11.692 -25.968 1.00 74.38 385 VAL A CA 1
ATOM 3050 C C . VAL A 1 385 ? 13.847 -12.632 -26.160 1.00 74.38 385 VAL A C 1
ATOM 3052 O O . VAL A 1 385 ? 14.969 -12.164 -26.339 1.00 74.38 385 VAL A O 1
ATOM 3055 N N . GLU A 1 386 ? 13.622 -13.947 -26.190 1.00 75.75 386 GLU A N 1
ATOM 3056 C CA . GLU A 1 386 ? 14.650 -14.952 -26.476 1.00 75.75 386 GLU A CA 1
ATOM 3057 C C . GLU A 1 386 ? 15.237 -14.819 -27.889 1.00 75.75 386 GLU A C 1
ATOM 3059 O O . GLU A 1 386 ? 16.454 -14.696 -28.027 1.00 75.75 386 GLU A O 1
ATOM 3064 N N . GLU A 1 387 ? 14.397 -14.718 -28.920 1.00 75.31 387 GLU A N 1
ATOM 3065 C CA . GLU A 1 387 ? 14.845 -14.561 -30.312 1.00 75.31 387 GLU A CA 1
ATOM 3066 C C . GLU A 1 387 ? 15.655 -13.273 -30.537 1.00 75.31 387 GLU A C 1
ATOM 3068 O O . GLU A 1 387 ? 16.644 -13.265 -31.278 1.00 75.31 387 GLU A O 1
ATOM 3073 N N . LEU A 1 388 ? 15.273 -12.167 -29.886 1.00 74.50 388 LEU A N 1
ATOM 3074 C CA . LEU A 1 388 ? 16.045 -10.919 -29.942 1.00 74.50 388 LEU A CA 1
ATOM 3075 C C . LEU A 1 388 ? 17.388 -11.035 -29.216 1.00 74.50 388 LEU A C 1
ATOM 3077 O O . LEU A 1 388 ? 18.396 -10.497 -29.684 1.00 74.50 388 LEU A O 1
ATOM 3081 N N . LEU A 1 389 ? 17.428 -11.738 -28.083 1.00 71.75 389 LEU A N 1
ATOM 3082 C CA . LEU A 1 389 ? 18.668 -11.968 -27.344 1.00 71.75 389 LEU A CA 1
ATOM 3083 C C . LEU A 1 389 ? 19.620 -12.894 -28.117 1.00 71.75 389 LEU A C 1
ATOM 3085 O O . LEU A 1 389 ? 20.831 -12.659 -28.101 1.00 71.75 389 LEU A O 1
ATOM 3089 N N . GLU A 1 390 ? 19.101 -13.880 -28.848 1.00 75.12 390 GLU A N 1
ATOM 3090 C CA . GLU A 1 390 ? 19.895 -14.741 -29.732 1.00 75.12 390 GLU A CA 1
ATOM 3091 C C . GLU A 1 390 ? 20.535 -13.961 -30.889 1.00 75.12 390 GLU A C 1
ATOM 3093 O O . GLU A 1 390 ? 21.728 -14.137 -31.162 1.00 75.12 390 GLU A O 1
ATOM 3098 N N . LEU A 1 391 ? 19.800 -13.025 -31.500 1.00 73.19 391 LEU A N 1
ATOM 3099 C CA . LEU A 1 391 ? 20.315 -12.142 -32.558 1.00 73.19 391 LEU A CA 1
ATOM 3100 C C . LEU A 1 391 ? 21.462 -11.233 -32.081 1.00 73.19 391 LEU A C 1
ATOM 3102 O O . LEU A 1 391 ? 22.343 -10.873 -32.864 1.00 73.19 391 LEU A O 1
ATOM 3106 N N . LEU A 1 392 ? 21.489 -10.879 -30.792 1.00 69.56 392 LEU A N 1
ATOM 3107 C CA . LEU A 1 392 ? 22.549 -10.070 -30.175 1.00 69.56 392 LEU A CA 1
ATOM 3108 C C . LEU A 1 392 ? 23.805 -10.887 -29.803 1.00 69.56 392 LEU A C 1
ATOM 3110 O O . LEU A 1 392 ? 24.824 -10.305 -29.408 1.00 69.56 392 LEU A O 1
ATOM 3114 N N . GLY A 1 393 ? 23.752 -12.214 -29.954 1.00 73.06 393 GLY A N 1
ATOM 3115 C CA . GLY A 1 393 ? 24.831 -13.159 -29.675 1.00 73.06 393 GLY A CA 1
ATOM 3116 C C . GLY A 1 393 ? 24.887 -13.627 -28.214 1.00 73.06 393 GLY A C 1
ATOM 3117 O O . GLY A 1 393 ? 24.633 -12.869 -27.274 1.00 73.06 393 GLY A O 1
ATOM 3118 N N . GLN A 1 394 ? 25.313 -14.883 -28.004 1.00 71.06 394 GLN A N 1
ATOM 3119 C CA . GLN A 1 394 ? 25.252 -15.577 -26.702 1.00 71.06 394 GLN A CA 1
ATOM 3120 C C . GLN A 1 394 ? 25.896 -14.813 -25.530 1.00 71.06 394 GLN A C 1
ATOM 3122 O O . GLN A 1 394 ? 25.390 -14.851 -24.409 1.00 71.06 394 GLN A O 1
ATOM 3127 N N . LYS A 1 395 ? 26.987 -14.069 -25.769 1.00 72.31 395 LYS A N 1
ATOM 3128 C CA . LYS A 1 395 ? 27.642 -13.259 -24.723 1.00 72.31 395 LYS A CA 1
ATOM 3129 C C . LYS A 1 395 ? 26.767 -12.109 -24.216 1.00 72.31 395 LYS A C 1
ATOM 3131 O O . LYS A 1 395 ? 26.787 -11.825 -23.021 1.00 72.31 395 LYS A O 1
ATOM 3136 N N . ARG A 1 396 ? 26.025 -11.431 -25.099 1.00 72.56 396 ARG A N 1
ATOM 3137 C CA . ARG A 1 396 ? 25.158 -10.300 -24.723 1.00 72.56 396 ARG A CA 1
ATOM 3138 C C . ARG A 1 396 ? 23.838 -10.789 -24.134 1.00 72.56 396 ARG A C 1
ATOM 3140 O O . ARG A 1 396 ? 23.386 -10.217 -23.146 1.00 72.56 396 ARG A O 1
ATOM 3147 N N . ALA A 1 397 ? 23.308 -11.902 -24.645 1.00 68.50 397 ALA A N 1
ATOM 3148 C CA . ALA A 1 397 ? 22.155 -12.594 -24.069 1.00 68.50 397 ALA A CA 1
ATOM 3149 C C . ALA A 1 397 ? 22.382 -12.983 -22.597 1.00 68.50 397 ALA A C 1
ATOM 3151 O O . ALA A 1 397 ? 21.563 -12.682 -21.731 1.00 68.50 397 ALA A O 1
ATOM 3152 N N . ALA A 1 398 ? 23.542 -13.573 -22.285 1.00 73.19 398 ALA A N 1
ATOM 3153 C CA . ALA A 1 398 ? 23.896 -13.952 -20.916 1.00 73.19 398 ALA A CA 1
ATOM 3154 C C . ALA A 1 398 ? 24.104 -12.744 -19.979 1.00 73.19 398 ALA A C 1
ATOM 3156 O O . ALA A 1 398 ? 23.890 -12.850 -18.771 1.00 73.19 398 ALA A O 1
ATOM 3157 N N . ALA A 1 399 ? 24.502 -11.590 -20.525 1.00 79.56 399 ALA A N 1
ATOM 3158 C CA . ALA A 1 399 ? 24.729 -10.363 -19.761 1.00 79.56 399 ALA A CA 1
ATOM 3159 C C . ALA A 1 399 ? 23.447 -9.545 -19.506 1.00 79.56 399 ALA A C 1
ATOM 3161 O O . ALA A 1 399 ? 23.433 -8.705 -18.602 1.00 79.56 399 ALA A O 1
ATOM 3162 N N . PHE A 1 400 ? 22.367 -9.795 -20.255 1.00 77.88 400 PHE A N 1
ATOM 3163 C CA . PHE A 1 400 ? 21.130 -9.010 -20.209 1.00 77.88 400 PHE A CA 1
ATOM 3164 C C . PHE A 1 400 ? 20.500 -8.883 -18.808 1.00 77.88 400 PHE A C 1
ATOM 3166 O O . PHE A 1 400 ? 20.236 -7.753 -18.395 1.00 77.88 400 PHE A O 1
ATOM 3173 N N . PRO A 1 401 ? 20.336 -9.957 -18.004 1.00 78.19 401 PRO A N 1
ATOM 3174 C CA . PRO A 1 401 ? 19.766 -9.822 -16.661 1.00 78.19 401 PRO A CA 1
ATOM 3175 C C . PRO A 1 401 ? 20.620 -8.937 -15.742 1.00 78.19 401 PRO A C 1
ATOM 3177 O O . PRO A 1 401 ? 20.100 -8.241 -14.871 1.00 78.19 401 PRO A O 1
ATOM 3180 N N . GLY A 1 402 ? 21.943 -8.959 -15.937 1.00 79.69 402 GLY A N 1
ATOM 3181 C CA . GLY A 1 402 ? 22.882 -8.112 -15.207 1.00 79.69 402 GLY A CA 1
ATOM 3182 C C . GLY A 1 402 ? 22.789 -6.644 -15.622 1.00 79.69 402 GLY A C 1
ATOM 3183 O O . GLY A 1 402 ? 22.807 -5.776 -14.751 1.00 79.69 402 GLY A O 1
ATOM 3184 N N . ALA A 1 403 ? 22.640 -6.379 -16.922 1.00 77.81 403 ALA A N 1
ATOM 3185 C CA . ALA A 1 403 ? 22.438 -5.037 -17.463 1.00 77.81 403 ALA A CA 1
ATOM 3186 C C . ALA A 1 403 ? 21.093 -4.437 -17.018 1.00 77.81 403 ALA A C 1
ATOM 3188 O O . ALA A 1 403 ? 21.059 -3.298 -16.559 1.00 77.81 403 ALA A O 1
ATOM 3189 N N . LEU A 1 404 ? 20.012 -5.226 -17.051 1.00 76.69 404 LEU A N 1
ATOM 3190 C CA . LEU A 1 404 ? 18.690 -4.830 -16.557 1.00 76.69 404 LEU A CA 1
ATOM 3191 C C . LEU A 1 404 ? 18.732 -4.488 -15.063 1.00 76.69 404 LEU A C 1
ATOM 3193 O O . LEU A 1 404 ? 18.233 -3.447 -14.646 1.00 76.69 404 LEU A O 1
ATOM 3197 N N . ALA A 1 405 ? 19.374 -5.336 -14.252 1.00 78.75 405 ALA A N 1
ATOM 3198 C CA . ALA A 1 405 ? 19.549 -5.061 -12.829 1.00 78.75 405 ALA A CA 1
ATOM 3199 C C . ALA A 1 405 ? 20.351 -3.775 -12.583 1.00 78.75 405 ALA A C 1
ATOM 3201 O O . ALA A 1 405 ? 19.987 -2.995 -11.706 1.00 78.75 405 ALA A O 1
ATOM 3202 N N . GLY A 1 406 ? 21.418 -3.552 -13.359 1.00 81.44 406 GLY A N 1
ATOM 3203 C CA . GLY A 1 406 ? 22.225 -2.334 -13.297 1.00 81.44 406 GLY A CA 1
ATOM 3204 C C . GLY A 1 406 ? 21.401 -1.088 -13.606 1.00 81.44 406 GLY A C 1
ATOM 3205 O O . GLY A 1 406 ? 21.378 -0.166 -12.799 1.00 81.44 406 GLY A O 1
ATOM 3206 N N . TRP A 1 407 ? 20.639 -1.112 -14.702 1.00 80.56 407 TRP A N 1
ATOM 3207 C CA . TRP A 1 407 ? 19.757 -0.011 -15.087 1.00 80.56 407 TRP A CA 1
ATOM 3208 C C . TRP A 1 407 ? 18.697 0.300 -14.019 1.00 80.56 407 TRP A C 1
ATOM 3210 O O . TRP A 1 407 ? 18.502 1.467 -13.681 1.00 80.56 407 TRP A O 1
ATOM 3220 N N . ILE A 1 408 ? 18.052 -0.718 -13.432 1.00 77.69 408 ILE A N 1
ATOM 3221 C CA . ILE A 1 408 ? 17.063 -0.527 -12.353 1.00 77.69 408 ILE A CA 1
ATOM 3222 C C . ILE A 1 408 ? 17.718 0.118 -11.126 1.00 77.69 408 ILE A C 1
ATOM 3224 O O . ILE A 1 408 ? 17.179 1.068 -10.559 1.00 77.69 408 ILE A O 1
ATOM 3228 N N . VAL A 1 409 ? 18.886 -0.381 -10.712 1.00 81.88 409 VAL A N 1
ATOM 3229 C CA . VAL A 1 409 ? 19.613 0.145 -9.548 1.00 81.88 409 VAL A CA 1
ATOM 3230 C C . VAL A 1 409 ? 20.061 1.584 -9.789 1.00 81.88 409 VAL A C 1
ATOM 3232 O O . VAL A 1 409 ? 19.876 2.431 -8.920 1.00 81.88 409 VAL A O 1
ATOM 3235 N N . GLU A 1 410 ? 20.607 1.881 -10.963 1.00 79.88 410 GLU A N 1
ATOM 3236 C CA . GLU A 1 410 ? 21.096 3.212 -11.321 1.00 79.88 410 GLU A CA 1
ATOM 3237 C C . GLU A 1 410 ? 19.952 4.223 -11.456 1.00 79.88 410 GLU A C 1
ATOM 3239 O O . GLU A 1 410 ? 20.035 5.332 -10.930 1.00 79.88 410 GLU A O 1
ATOM 3244 N N . THR A 1 411 ? 18.827 3.807 -12.040 1.00 76.44 411 THR A N 1
ATOM 3245 C CA . THR A 1 411 ? 17.618 4.635 -12.140 1.00 76.44 411 THR A CA 1
ATOM 3246 C C . THR A 1 411 ? 17.029 4.936 -10.762 1.00 76.44 411 THR A C 1
ATOM 3248 O O . THR A 1 411 ? 16.688 6.085 -10.478 1.00 76.44 411 THR A O 1
ATOM 3251 N N . LEU A 1 412 ? 16.942 3.942 -9.872 1.00 76.62 412 LEU A N 1
ATOM 3252 C CA . LEU A 1 412 ? 16.390 4.125 -8.524 1.00 76.62 412 LEU A CA 1
ATOM 3253 C C . LEU A 1 412 ? 17.341 4.877 -7.581 1.00 76.62 412 LEU A C 1
ATOM 3255 O O . LEU A 1 412 ? 16.879 5.569 -6.678 1.00 76.62 412 LEU A O 1
ATOM 3259 N N . ARG A 1 413 ? 18.659 4.796 -7.806 1.00 80.06 413 ARG A N 1
ATOM 3260 C CA . ARG A 1 413 ? 19.670 5.593 -7.086 1.00 80.06 413 ARG A CA 1
ATOM 3261 C C . ARG A 1 413 ? 19.865 6.993 -7.679 1.00 80.06 413 ARG A C 1
ATOM 3263 O O . ARG A 1 413 ? 20.455 7.852 -7.023 1.00 80.06 413 ARG A O 1
ATOM 3270 N N . GLY A 1 414 ? 19.374 7.240 -8.892 1.00 77.94 414 GLY A N 1
ATOM 3271 C CA . GLY A 1 414 ? 19.571 8.486 -9.624 1.00 77.94 414 GLY A CA 1
ATOM 3272 C C . GLY A 1 414 ? 19.043 9.722 -8.889 1.00 77.94 414 GLY A C 1
ATOM 3273 O O . GLY A 1 414 ? 17.976 9.709 -8.270 1.00 77.94 414 GLY A O 1
ATOM 3274 N N . ALA A 1 415 ? 19.775 10.836 -9.007 1.00 67.38 415 ALA A N 1
ATOM 3275 C CA . ALA A 1 415 ? 19.428 12.114 -8.375 1.00 67.38 415 ALA A CA 1
ATOM 3276 C C . ALA A 1 415 ? 18.037 12.632 -8.793 1.00 67.38 415 ALA A C 1
ATOM 3278 O O . ALA A 1 415 ? 17.317 13.211 -7.982 1.00 67.38 415 ALA A O 1
ATOM 3279 N N . ARG A 1 416 ? 17.626 12.366 -10.042 1.00 64.94 416 ARG A N 1
ATOM 3280 C CA . ARG A 1 416 ? 16.309 12.745 -10.575 1.00 64.94 416 ARG A CA 1
ATOM 3281 C C . ARG A 1 416 ? 15.167 11.992 -9.886 1.00 64.94 416 ARG A C 1
ATOM 3283 O O . ARG A 1 416 ? 14.192 12.620 -9.491 1.00 64.94 416 ARG A O 1
ATOM 3290 N N . THR A 1 417 ? 15.299 10.679 -9.702 1.00 67.44 417 THR A N 1
ATOM 3291 C CA . THR A 1 417 ? 14.291 9.833 -9.041 1.00 67.44 417 THR A CA 1
ATOM 3292 C C . THR A 1 417 ? 14.159 10.194 -7.568 1.00 67.44 417 THR A C 1
ATOM 3294 O O . THR A 1 417 ? 13.050 10.388 -7.080 1.00 67.44 417 THR A O 1
ATOM 3297 N N . ASN A 1 418 ? 15.289 10.404 -6.887 1.00 67.50 418 ASN A N 1
ATOM 3298 C CA . ASN A 1 418 ? 15.309 10.887 -5.507 1.00 67.50 418 ASN A CA 1
ATOM 3299 C C . ASN A 1 418 ? 14.596 12.240 -5.353 1.00 67.50 418 ASN A C 1
ATOM 3301 O O . ASN A 1 418 ? 13.789 12.394 -4.442 1.00 67.50 418 ASN A O 1
ATOM 3305 N N . ALA A 1 419 ? 14.832 13.188 -6.266 1.00 67.75 419 ALA A N 1
ATOM 3306 C CA . ALA A 1 419 ? 14.174 14.493 -6.232 1.00 67.75 419 ALA A CA 1
ATOM 3307 C C . ALA A 1 419 ? 12.661 14.411 -6.503 1.00 67.75 419 ALA A C 1
ATOM 3309 O O . ALA A 1 419 ? 11.895 15.190 -5.939 1.00 67.75 419 ALA A O 1
ATOM 3310 N N . VAL A 1 420 ? 12.211 13.485 -7.358 1.00 67.44 420 VAL A N 1
ATOM 3311 C CA . VAL A 1 420 ? 10.776 13.239 -7.587 1.00 67.44 420 VAL A CA 1
ATOM 3312 C C . VAL A 1 420 ? 10.134 12.643 -6.334 1.00 67.44 420 VAL A C 1
ATOM 3314 O O . VAL A 1 420 ? 9.128 13.169 -5.869 1.00 67.44 420 VAL A O 1
ATOM 3317 N N . VAL A 1 421 ? 10.753 11.618 -5.740 1.00 66.44 421 VAL A N 1
ATOM 3318 C CA . VAL A 1 421 ? 10.282 10.975 -4.502 1.00 66.44 421 VAL A CA 1
ATOM 3319 C C . VAL A 1 421 ? 10.197 11.984 -3.350 1.00 66.44 421 VAL A C 1
ATOM 3321 O O . VAL A 1 421 ? 9.177 12.039 -2.665 1.00 66.44 421 VAL A O 1
ATOM 3324 N N . GLU A 1 422 ? 11.211 12.837 -3.179 1.00 66.38 422 GLU A N 1
ATOM 3325 C CA . GLU A 1 422 ? 11.201 13.909 -2.174 1.00 66.38 422 GLU A CA 1
ATOM 3326 C C . GLU A 1 422 ? 10.094 14.934 -2.414 1.00 66.38 422 GLU A C 1
ATOM 3328 O O . GLU A 1 422 ? 9.355 15.252 -1.487 1.00 66.38 422 GLU A O 1
ATOM 3333 N N . ARG A 1 423 ? 9.940 15.446 -3.643 1.00 66.50 423 ARG A N 1
ATOM 3334 C CA . ARG A 1 423 ? 8.905 16.452 -3.943 1.00 66.50 423 ARG A CA 1
ATOM 3335 C C . ARG A 1 423 ? 7.500 15.906 -3.741 1.00 66.50 423 ARG A C 1
ATOM 3337 O O . ARG A 1 423 ? 6.644 16.637 -3.243 1.00 66.50 423 ARG A O 1
ATOM 3344 N N . THR A 1 424 ? 7.274 14.648 -4.120 1.00 60.66 424 THR A N 1
ATOM 3345 C CA . THR A 1 424 ? 5.990 13.978 -3.927 1.00 60.66 424 THR A CA 1
ATOM 3346 C C . THR A 1 424 ? 5.698 13.799 -2.442 1.00 60.66 424 THR A C 1
ATOM 3348 O O . THR A 1 424 ? 4.611 14.163 -2.015 1.00 60.66 424 THR A O 1
ATOM 3351 N N . LEU A 1 425 ? 6.649 13.317 -1.637 1.00 61.38 425 LEU A N 1
ATOM 3352 C CA . LEU A 1 425 ? 6.416 13.037 -0.214 1.00 61.38 425 LEU A CA 1
ATOM 3353 C C . LEU A 1 425 ? 6.384 14.293 0.671 1.00 61.38 425 LEU A C 1
ATOM 3355 O O . LEU A 1 425 ? 5.597 14.333 1.613 1.00 61.38 425 LEU A O 1
ATOM 3359 N N . ALA A 1 426 ? 7.138 15.343 0.332 1.00 57.41 426 ALA A N 1
ATOM 3360 C CA . ALA A 1 426 ? 7.188 16.593 1.100 1.00 57.41 426 ALA A CA 1
ATOM 3361 C C . ALA A 1 426 ? 5.873 17.404 1.092 1.00 57.41 426 ALA A C 1
ATOM 3363 O O . ALA A 1 426 ? 5.714 18.308 1.903 1.00 57.41 426 ALA A O 1
ATOM 3364 N N . HIS A 1 427 ? 4.925 17.099 0.196 1.00 56.31 427 HIS A N 1
ATOM 3365 C CA . HIS A 1 427 ? 3.639 17.811 0.089 1.00 56.31 427 HIS A CA 1
ATOM 3366 C C . HIS A 1 427 ? 2.420 16.958 0.489 1.00 56.31 427 HIS A C 1
ATOM 3368 O O . HIS A 1 427 ? 1.285 17.433 0.425 1.00 56.31 427 HIS A O 1
ATOM 3374 N N . GLN A 1 428 ? 2.617 15.697 0.888 1.00 61.41 428 GLN A N 1
ATOM 3375 C CA . GLN A 1 428 ? 1.520 14.735 1.073 1.00 61.41 428 GLN A CA 1
ATOM 3376 C C . GLN A 1 428 ? 0.887 14.752 2.467 1.00 61.41 428 GLN A C 1
ATOM 3378 O O . GLN A 1 428 ? -0.230 14.263 2.609 1.00 61.41 428 GLN A O 1
ATOM 3383 N N . THR A 1 429 ? 1.517 15.330 3.492 1.00 59.69 429 THR A N 1
ATOM 3384 C CA . THR A 1 429 ? 0.949 15.315 4.854 1.00 59.69 429 THR A CA 1
ATOM 3385 C C . THR A 1 429 ? -0.357 16.091 4.970 1.00 59.69 429 THR A C 1
ATOM 3387 O O . THR A 1 429 ? -1.291 15.621 5.615 1.00 59.69 429 THR A O 1
ATOM 3390 N N . SER A 1 430 ? -0.485 17.209 4.254 1.00 61.25 430 SER A N 1
ATOM 3391 C CA . SER A 1 430 ? -1.744 17.963 4.156 1.00 61.25 430 SER A CA 1
ATOM 3392 C C . SER A 1 430 ? -2.852 17.169 3.438 1.00 61.25 430 SER A C 1
ATOM 3394 O O . SER A 1 430 ? -4.017 17.171 3.849 1.00 61.25 430 SER A O 1
ATOM 3396 N N . TRP A 1 431 ? -2.487 16.416 2.394 1.00 59.69 431 TRP A N 1
ATOM 3397 C CA . TRP A 1 431 ? -3.412 15.529 1.683 1.00 59.69 431 TRP A CA 1
ATOM 3398 C C . TRP A 1 431 ? -3.863 14.357 2.569 1.00 59.69 431 TRP A C 1
ATOM 3400 O O . TRP A 1 431 ? -5.058 14.113 2.699 1.00 59.69 431 TRP A O 1
ATOM 3410 N N . MET A 1 432 ? -2.947 13.704 3.288 1.00 59.56 432 MET A N 1
ATOM 3411 C CA . MET A 1 432 ? -3.276 12.606 4.209 1.00 59.56 432 MET A CA 1
ATOM 3412 C C . MET A 1 432 ? -4.224 13.028 5.344 1.00 59.56 432 MET A C 1
ATOM 3414 O O . MET A 1 432 ? -5.033 12.223 5.795 1.00 59.56 432 MET A O 1
ATOM 3418 N N . MET A 1 433 ? -4.173 14.290 5.784 1.00 59.84 433 MET A N 1
ATOM 3419 C CA . MET A 1 433 ? -5.100 14.830 6.789 1.00 59.84 433 MET A CA 1
ATOM 3420 C C . MET A 1 433 ? -6.512 15.104 6.257 1.00 59.84 433 MET A C 1
ATOM 3422 O O . MET A 1 433 ? -7.455 15.203 7.046 1.00 59.84 433 MET A O 1
ATOM 3426 N N . SER A 1 434 ? -6.660 15.264 4.941 1.00 60.78 434 SER A N 1
ATOM 3427 C CA . SER A 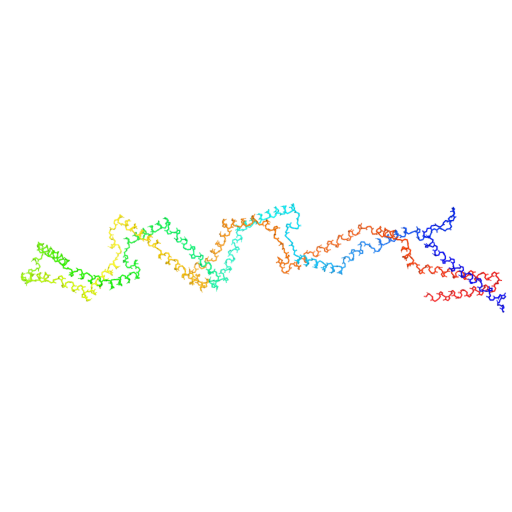1 434 ? -7.905 15.673 4.279 1.00 60.78 434 SER A CA 1
ATOM 3428 C C . SER A 1 434 ? -8.593 14.550 3.502 1.00 60.78 434 SER A C 1
ATOM 3430 O O . SER A 1 434 ? -9.760 14.699 3.139 1.00 60.78 434 SER A O 1
ATOM 3432 N N . VAL A 1 435 ? -7.922 13.416 3.292 1.00 58.94 435 VAL A N 1
ATOM 3433 C CA . VAL A 1 435 ? -8.529 12.221 2.699 1.00 58.94 435 VAL A CA 1
ATOM 3434 C C . VAL A 1 435 ? -9.362 11.483 3.755 1.00 58.94 435 VAL A C 1
ATOM 3436 O O . VAL A 1 435 ? -8.837 11.163 4.824 1.00 58.94 435 VAL A O 1
ATOM 3439 N N . PRO A 1 436 ? -10.651 11.195 3.490 1.00 57.69 436 PRO A N 1
ATOM 3440 C CA . PRO A 1 436 ? -11.434 10.323 4.354 1.00 57.69 436 PRO A CA 1
ATOM 3441 C C . PRO A 1 436 ? -10.806 8.930 4.371 1.00 57.69 436 PRO A C 1
ATOM 3443 O O . PRO A 1 436 ? -10.554 8.350 3.316 1.00 57.69 436 PRO A O 1
ATOM 3446 N N . ILE A 1 437 ? -10.562 8.398 5.572 1.00 59.91 437 ILE A N 1
ATOM 3447 C CA . ILE A 1 437 ? -9.963 7.068 5.761 1.00 59.91 437 ILE A CA 1
ATOM 3448 C C . ILE A 1 437 ? -10.846 5.984 5.119 1.00 59.91 437 ILE A C 1
ATOM 3450 O O . ILE A 1 437 ? -10.342 4.941 4.718 1.00 59.91 437 ILE A O 1
ATOM 3454 N N . GLY A 1 438 ? -12.152 6.231 4.976 1.00 64.81 438 GLY A N 1
ATOM 3455 C CA . GLY A 1 438 ? -13.070 5.311 4.309 1.00 64.81 438 GLY A CA 1
ATOM 3456 C C . GLY A 1 438 ? -13.340 4.075 5.164 1.00 64.81 438 GLY A C 1
ATOM 3457 O O . GLY A 1 438 ? -13.249 4.129 6.392 1.00 64.81 438 GLY A O 1
ATOM 3458 N N . ARG A 1 439 ? -13.715 2.957 4.534 1.00 66.44 439 ARG A N 1
ATOM 3459 C CA . ARG A 1 439 ? -13.933 1.695 5.258 1.00 66.44 439 ARG A CA 1
ATOM 3460 C C . ARG A 1 439 ? -12.603 1.025 5.529 1.00 66.44 439 ARG A C 1
ATOM 3462 O O . ARG A 1 439 ? -11.910 0.621 4.596 1.00 66.44 439 ARG A O 1
ATOM 3469 N N . VAL A 1 440 ? -12.292 0.833 6.805 1.00 65.44 440 VAL A N 1
ATOM 3470 C CA . VAL A 1 440 ? -11.047 0.189 7.246 1.00 65.44 440 VAL A CA 1
ATOM 3471 C C . VAL A 1 440 ? -10.902 -1.209 6.628 1.00 65.44 440 VAL A C 1
ATOM 3473 O O . VAL A 1 440 ? -9.802 -1.603 6.243 1.00 65.44 440 VAL A O 1
ATOM 3476 N N . GLY A 1 441 ? -12.018 -1.916 6.419 1.00 63.62 441 GLY A N 1
ATOM 3477 C CA . GLY A 1 441 ? -12.050 -3.218 5.749 1.00 63.62 441 GLY A CA 1
ATOM 3478 C C . GLY A 1 441 ? -11.514 -3.251 4.313 1.00 63.62 441 GLY A C 1
ATOM 3479 O O . GLY A 1 441 ? -11.116 -4.318 3.863 1.00 63.62 441 GLY A O 1
ATOM 3480 N N . GLN A 1 442 ? -11.439 -2.124 3.594 1.00 67.00 442 GLN A N 1
ATOM 3481 C CA . GLN A 1 442 ? -10.898 -2.089 2.222 1.00 67.00 442 GLN A CA 1
ATOM 3482 C C . GLN A 1 442 ? -9.365 -2.081 2.169 1.00 67.00 442 GLN A C 1
ATOM 3484 O O . GLN A 1 442 ? -8.781 -2.444 1.151 1.00 67.00 442 GLN A O 1
ATOM 3489 N N . TYR A 1 443 ? -8.716 -1.671 3.259 1.00 64.50 443 TYR A N 1
ATOM 3490 C CA . TYR A 1 443 ? -7.257 -1.560 3.352 1.00 64.50 443 TYR A CA 1
ATOM 3491 C C . TYR A 1 443 ? -6.623 -2.731 4.103 1.00 64.50 443 TYR A C 1
ATOM 3493 O O . TYR A 1 443 ? -5.399 -2.841 4.183 1.00 64.50 443 TYR A O 1
ATOM 3501 N N . LEU A 1 444 ? -7.454 -3.600 4.672 1.00 69.00 444 LEU A N 1
ATOM 3502 C CA . LEU A 1 444 ? -7.036 -4.746 5.453 1.00 69.00 444 LEU A CA 1
ATOM 3503 C C . LEU A 1 444 ? -7.095 -6.025 4.603 1.00 69.00 444 LEU A C 1
ATOM 3505 O O . LEU A 1 444 ? -8.026 -6.199 3.816 1.00 69.00 444 LEU A O 1
ATOM 3509 N N . PRO A 1 445 ? -6.121 -6.942 4.749 1.00 71.38 445 PRO A N 1
ATOM 3510 C CA . PRO A 1 445 ? -6.203 -8.244 4.102 1.00 71.38 445 PRO A CA 1
ATOM 3511 C C . PRO A 1 445 ? -7.450 -9.009 4.592 1.00 71.38 445 PRO A C 1
ATOM 3513 O O . PRO A 1 445 ? -7.904 -8.779 5.715 1.00 71.38 445 PRO A O 1
ATOM 3516 N N . PRO A 1 446 ? -8.016 -9.923 3.783 1.00 73.06 446 PRO A N 1
ATOM 3517 C CA . PRO A 1 446 ? -9.295 -10.578 4.081 1.00 73.06 446 PRO A CA 1
ATOM 3518 C C . PRO A 1 446 ? -9.295 -11.393 5.387 1.00 73.06 446 PRO A C 1
ATOM 3520 O O . PRO A 1 446 ? -10.356 -11.695 5.921 1.00 73.06 446 PRO A O 1
ATOM 3523 N N . ASP A 1 447 ? -8.122 -11.718 5.932 1.00 79.56 447 ASP A N 1
ATOM 3524 C CA . ASP A 1 447 ? -7.942 -12.412 7.209 1.00 79.56 447 ASP A CA 1
ATOM 3525 C C . ASP A 1 447 ? -7.680 -11.474 8.405 1.00 79.56 447 ASP A C 1
ATOM 3527 O O . ASP A 1 447 ? -7.435 -11.937 9.520 1.00 79.56 447 ASP A O 1
ATOM 3531 N N . ALA A 1 448 ? -7.732 -10.154 8.218 1.00 77.31 448 ALA A N 1
ATOM 3532 C CA . ALA A 1 448 ? -7.413 -9.187 9.266 1.00 77.31 448 ALA A CA 1
ATOM 3533 C C . ALA A 1 448 ? -8.382 -9.220 10.451 1.00 77.31 448 ALA A C 1
ATOM 3535 O O . ALA A 1 448 ? -7.942 -9.029 11.582 1.00 77.31 448 ALA A O 1
ATOM 3536 N N . ALA A 1 449 ? -9.672 -9.477 10.209 1.00 79.25 449 ALA A N 1
ATOM 3537 C CA . ALA A 1 449 ? -10.649 -9.655 11.280 1.00 79.25 449 ALA A CA 1
ATOM 3538 C C . ALA A 1 449 ? -10.238 -10.832 12.172 1.00 79.25 449 ALA A C 1
ATOM 3540 O O . ALA A 1 449 ? -10.080 -10.654 13.373 1.00 79.25 449 ALA A O 1
ATOM 3541 N N . GLN A 1 450 ? -9.923 -11.980 11.563 1.00 82.88 450 GLN A N 1
ATOM 3542 C CA . GLN A 1 450 ? -9.469 -13.180 12.267 1.00 82.88 450 GLN A CA 1
ATOM 3543 C C . GLN A 1 450 ? -8.192 -12.917 13.080 1.00 82.88 450 GLN A C 1
ATOM 3545 O O . GLN A 1 450 ? -8.146 -13.212 14.269 1.00 82.88 450 GLN A O 1
ATOM 3550 N N . ARG A 1 451 ? -7.182 -12.271 12.476 1.00 82.31 451 ARG A N 1
ATOM 3551 C CA . ARG A 1 451 ? -5.950 -11.893 13.193 1.00 82.31 451 ARG A CA 1
ATOM 3552 C C . ARG A 1 451 ? -6.217 -10.905 14.331 1.00 82.31 451 ARG A C 1
ATOM 3554 O O . ARG A 1 451 ? -5.524 -10.941 15.342 1.00 82.31 451 ARG A O 1
ATOM 3561 N N . GLY A 1 452 ? -7.180 -10.002 14.161 1.00 83.81 452 GLY A N 1
ATOM 3562 C CA . GLY A 1 452 ? -7.609 -9.063 15.193 1.00 83.81 452 GLY A CA 1
ATOM 3563 C C . GLY A 1 452 ? -8.261 -9.769 16.378 1.00 83.81 452 GLY A C 1
ATOM 3564 O O . GLY A 1 452 ? -7.969 -9.415 17.518 1.00 83.81 452 GLY A O 1
ATOM 3565 N N . GLU A 1 453 ? -9.079 -10.793 16.121 1.00 87.19 453 GLU A N 1
ATOM 3566 C CA . GLU A 1 453 ? -9.629 -11.654 17.174 1.00 87.19 453 GLU A CA 1
ATOM 3567 C C . GLU A 1 453 ? -8.503 -12.337 17.955 1.00 87.19 453 GLU A C 1
ATOM 3569 O O . GLU A 1 453 ? -8.415 -12.169 19.173 1.00 87.19 453 GLU A O 1
ATOM 3574 N N . ASP A 1 454 ? -7.585 -13.000 17.246 1.00 85.31 454 ASP A N 1
ATOM 3575 C CA . ASP A 1 454 ? -6.469 -13.738 17.851 1.00 85.31 454 ASP A CA 1
ATOM 3576 C C . ASP A 1 454 ? -5.543 -12.827 18.680 1.00 85.31 454 ASP A C 1
ATOM 3578 O O . ASP A 1 454 ? -5.026 -13.225 19.725 1.00 85.31 454 ASP A O 1
ATOM 3582 N N . LEU A 1 455 ? -5.331 -11.584 18.232 1.00 85.75 455 LEU A N 1
ATOM 3583 C CA . LEU A 1 455 ? -4.445 -10.630 18.903 1.00 85.75 455 LEU A CA 1
ATOM 3584 C C . LEU A 1 455 ? -5.104 -9.891 20.071 1.00 85.75 455 LEU A C 1
ATOM 3586 O O . LEU A 1 455 ? -4.402 -9.531 21.016 1.00 85.75 455 LEU A O 1
ATOM 3590 N N . LEU A 1 456 ? -6.408 -9.600 20.010 1.00 87.81 456 LEU A N 1
ATOM 3591 C CA . LEU A 1 456 ? -7.066 -8.703 20.969 1.00 87.81 456 LEU A CA 1
ATOM 3592 C C . LEU A 1 456 ? -7.906 -9.439 22.012 1.00 87.81 456 LEU A C 1
ATOM 3594 O O . LEU A 1 456 ? -7.975 -8.977 23.154 1.00 87.81 456 LEU A O 1
ATOM 3598 N N . PHE A 1 457 ? -8.537 -10.562 21.664 1.00 92.00 457 PHE A N 1
ATOM 3599 C CA . PHE A 1 457 ? -9.562 -11.159 22.527 1.00 92.00 457 PHE A CA 1
ATOM 3600 C C . PHE A 1 457 ? -8.940 -11.755 23.787 1.00 92.00 457 PHE A C 1
ATOM 3602 O O . PHE A 1 457 ? -9.395 -11.459 24.892 1.00 92.00 457 PHE A O 1
ATOM 3609 N N . ASP A 1 458 ? -7.841 -12.499 23.645 1.00 90.06 458 ASP A N 1
ATOM 3610 C CA . ASP A 1 458 ? -7.130 -13.098 24.778 1.00 90.06 458 ASP A CA 1
ATOM 3611 C C . ASP A 1 458 ? -6.561 -12.043 25.754 1.00 90.06 458 ASP A C 1
ATOM 3613 O O . ASP A 1 458 ? -6.800 -12.157 26.966 1.00 90.06 458 ASP A O 1
ATOM 3617 N N . PRO A 1 459 ? -5.861 -10.979 25.300 1.00 88.88 459 PRO A N 1
ATOM 3618 C CA . PRO A 1 459 ? -5.416 -9.911 26.194 1.00 88.88 459 PRO A CA 1
ATOM 3619 C C . PRO A 1 459 ? -6.556 -9.170 26.894 1.00 88.88 459 PRO A C 1
ATOM 3621 O O . PRO A 1 459 ? -6.454 -8.901 28.095 1.00 88.88 459 PRO A O 1
ATOM 3624 N N . LEU A 1 460 ? -7.642 -8.852 26.182 1.00 89.56 460 LEU A N 1
ATOM 3625 C CA . LEU A 1 460 ? -8.797 -8.158 26.761 1.00 89.56 460 LEU A CA 1
ATOM 3626 C C . LEU A 1 460 ? -9.524 -9.037 27.781 1.00 89.56 460 LEU A C 1
ATOM 3628 O O . LEU A 1 460 ? -9.888 -8.565 28.861 1.00 89.56 460 LEU A O 1
ATOM 3632 N N . TRP A 1 461 ? -9.663 -10.326 27.486 1.00 91.38 461 TRP A N 1
ATOM 3633 C CA . TRP A 1 461 ? -10.227 -11.302 28.406 1.00 91.38 461 TRP A CA 1
ATOM 3634 C C . TRP A 1 461 ? -9.387 -11.424 29.684 1.00 91.38 461 TRP A C 1
ATOM 3636 O O . TRP A 1 461 ? -9.904 -11.296 30.796 1.00 91.38 461 TRP A O 1
ATOM 3646 N N . SER A 1 462 ? -8.068 -11.565 29.534 1.00 88.06 462 SER A N 1
ATOM 3647 C CA . SER A 1 462 ? -7.106 -11.585 30.646 1.00 88.06 462 SER A CA 1
ATOM 3648 C C . SER A 1 462 ? -7.164 -10.299 31.479 1.00 88.06 462 SER A C 1
ATOM 3650 O O . SER A 1 462 ? -7.102 -10.350 32.712 1.00 88.06 462 SER A O 1
ATOM 3652 N N . PHE A 1 463 ? -7.334 -9.138 30.836 1.00 88.75 463 PHE A N 1
ATOM 3653 C CA . PHE A 1 463 ? -7.518 -7.861 31.523 1.00 88.75 463 PHE A CA 1
ATOM 3654 C C . PHE A 1 463 ? -8.797 -7.855 32.366 1.00 88.75 463 PHE A C 1
ATOM 3656 O O . PHE A 1 463 ? -8.739 -7.511 33.547 1.00 88.75 463 PHE A O 1
ATOM 3663 N N . ILE A 1 464 ? -9.930 -8.282 31.802 1.00 87.75 464 ILE A N 1
ATOM 3664 C CA . ILE A 1 464 ? -11.218 -8.325 32.508 1.00 87.75 464 ILE A CA 1
ATOM 3665 C C . ILE A 1 464 ? -11.161 -9.286 33.692 1.00 87.75 464 ILE A C 1
ATOM 3667 O O . ILE A 1 464 ? -11.505 -8.892 34.808 1.00 87.75 464 ILE A O 1
ATOM 3671 N N . GLN A 1 465 ? -10.651 -10.502 33.485 1.00 87.38 465 GLN A N 1
ATOM 3672 C CA . GLN A 1 465 ? -10.527 -11.502 34.546 1.00 87.38 465 GLN A CA 1
ATOM 3673 C C . GLN A 1 465 ? -9.653 -11.021 35.709 1.00 87.38 465 GLN A C 1
ATOM 3675 O O . GLN A 1 465 ? -9.941 -11.330 36.863 1.00 87.38 465 GLN A O 1
ATOM 3680 N N . LYS A 1 466 ? -8.602 -10.241 35.431 1.00 85.50 466 LYS A N 1
ATOM 3681 C CA . LYS A 1 466 ? -7.685 -9.742 36.467 1.00 85.50 466 LYS A CA 1
ATOM 3682 C C . LYS A 1 466 ? -8.155 -8.452 37.130 1.00 85.50 466 LYS A C 1
ATOM 3684 O O . LYS A 1 466 ? -7.874 -8.243 38.307 1.00 85.50 466 LYS A O 1
ATOM 3689 N N . ARG A 1 467 ? -8.802 -7.548 36.389 1.00 86.56 467 ARG A N 1
ATOM 3690 C CA . ARG A 1 467 ? -9.097 -6.184 36.863 1.00 86.56 467 ARG A CA 1
ATOM 3691 C C . ARG A 1 467 ? -10.523 -6.004 37.357 1.00 86.56 467 ARG A C 1
ATOM 3693 O O . ARG A 1 467 ? -10.708 -5.267 38.321 1.00 86.56 467 ARG A O 1
ATOM 3700 N N . VAL A 1 468 ? -11.512 -6.668 36.758 1.00 87.25 468 VAL A N 1
ATOM 3701 C CA . VAL A 1 468 ? -12.920 -6.471 37.138 1.00 87.25 468 VAL A CA 1
ATOM 3702 C C . VAL A 1 468 ? -13.218 -6.997 38.544 1.00 87.25 468 VAL A C 1
ATOM 3704 O O . VAL A 1 468 ? -13.789 -6.230 39.314 1.00 87.25 468 VAL A O 1
ATOM 3707 N N . PRO A 1 469 ? -12.786 -8.207 38.959 1.00 83.12 469 PRO A N 1
ATOM 3708 C CA . PRO A 1 469 ? -13.004 -8.654 40.337 1.00 83.12 469 PRO A CA 1
ATOM 3709 C C . PRO A 1 469 ? -12.399 -7.703 41.375 1.00 83.12 469 PRO A C 1
ATOM 3711 O O . PRO A 1 469 ? -13.037 -7.386 42.373 1.00 83.12 469 PRO A O 1
ATOM 3714 N N . VAL A 1 470 ? -11.196 -7.184 41.102 1.00 83.94 470 VAL A N 1
ATOM 3715 C CA . VAL A 1 470 ? -10.509 -6.219 41.975 1.00 83.94 470 VAL A CA 1
ATOM 3716 C C . VAL A 1 470 ? -11.266 -4.892 42.039 1.00 83.94 470 VAL A C 1
ATOM 3718 O O . VAL A 1 470 ? -11.415 -4.321 43.116 1.00 83.94 470 VAL A O 1
ATOM 3721 N N . ALA A 1 471 ? -11.776 -4.407 40.905 1.00 84.88 471 ALA A N 1
ATOM 3722 C CA . ALA A 1 471 ? -12.573 -3.186 40.856 1.00 84.88 471 ALA A CA 1
ATOM 3723 C C . ALA A 1 471 ? -13.897 -3.337 41.623 1.00 84.88 471 ALA A C 1
ATOM 3725 O O . ALA A 1 471 ? -14.279 -2.439 42.369 1.00 84.88 471 ALA A O 1
ATOM 3726 N N . VAL A 1 472 ? -14.573 -4.482 41.481 1.00 83.25 472 VAL A N 1
ATOM 3727 C CA . VAL A 1 472 ? -15.850 -4.742 42.157 1.00 83.25 472 VAL A CA 1
ATOM 3728 C C . VAL A 1 472 ? -15.664 -4.986 43.656 1.00 83.25 472 VAL A C 1
ATOM 3730 O O . VAL A 1 472 ? -16.501 -4.546 44.437 1.00 83.25 472 VAL A O 1
ATOM 3733 N N . ALA A 1 473 ? -14.546 -5.580 44.084 1.00 80.69 473 ALA A N 1
ATOM 3734 C CA . ALA A 1 473 ? -14.215 -5.722 45.505 1.00 80.69 473 ALA A CA 1
ATOM 3735 C C . ALA A 1 473 ? -14.096 -4.372 46.237 1.00 80.69 473 ALA A C 1
ATOM 3737 O O . ALA A 1 473 ? -14.328 -4.295 47.442 1.00 80.69 473 ALA A O 1
ATOM 3738 N N . GLY A 1 474 ? -13.755 -3.299 45.514 1.00 82.25 474 GLY A N 1
ATOM 3739 C CA . GLY A 1 474 ? -13.722 -1.938 46.050 1.00 82.25 474 GLY A CA 1
ATOM 3740 C C . GLY A 1 474 ? -15.096 -1.269 46.171 1.00 82.25 474 GLY A C 1
ATOM 3741 O O . GLY A 1 474 ? -15.194 -0.203 46.782 1.00 82.25 474 GLY A O 1
ATOM 3742 N N . LEU A 1 475 ? -16.158 -1.854 45.604 1.00 85.50 475 LEU A N 1
ATOM 3743 C CA . LEU A 1 475 ? -17.500 -1.279 45.658 1.00 85.50 475 LEU A CA 1
ATOM 3744 C C . LEU A 1 475 ? -18.169 -1.604 47.002 1.00 85.50 475 LEU A C 1
ATOM 3746 O O . LEU A 1 475 ? -18.279 -2.773 47.376 1.00 85.50 475 LEU A O 1
ATOM 3750 N N . PRO A 1 476 ? -18.689 -0.604 47.736 1.00 87.44 476 PRO A N 1
ATOM 3751 C CA . PRO A 1 476 ? -19.362 -0.831 49.008 1.00 87.44 476 PRO A CA 1
ATOM 3752 C C . PRO A 1 476 ? -20.807 -1.309 48.784 1.00 87.44 476 PRO A C 1
ATOM 3754 O O . PRO A 1 476 ? -21.756 -0.606 49.135 1.00 87.44 476 PRO A O 1
ATOM 3757 N N . ILE A 1 477 ? -20.987 -2.515 48.225 1.00 88.38 477 ILE A N 1
ATOM 3758 C CA . ILE A 1 477 ? -22.302 -3.097 47.881 1.00 88.38 477 ILE A CA 1
ATOM 3759 C C . ILE A 1 477 ? -23.258 -3.042 49.078 1.00 88.38 477 ILE A C 1
ATOM 3761 O O . ILE A 1 477 ? -24.413 -2.649 48.931 1.00 88.38 477 ILE A O 1
ATOM 3765 N N . ALA A 1 478 ? -22.759 -3.339 50.282 1.00 88.00 478 ALA A N 1
ATOM 3766 C CA . ALA A 1 478 ? -23.558 -3.277 51.502 1.00 88.00 478 ALA A CA 1
ATOM 3767 C C . ALA A 1 478 ? -24.169 -1.888 51.756 1.00 88.00 478 ALA A C 1
ATOM 3769 O O . ALA A 1 478 ? -25.353 -1.792 52.075 1.00 88.00 478 ALA A O 1
ATOM 3770 N N . ARG A 1 479 ? -23.393 -0.810 51.552 1.00 90.06 479 ARG A N 1
ATOM 3771 C CA . ARG A 1 479 ? -23.899 0.566 51.686 1.00 90.06 479 ARG A CA 1
ATOM 3772 C C . ARG A 1 479 ? -24.869 0.919 50.568 1.00 90.06 479 ARG A C 1
ATOM 3774 O O . ARG A 1 479 ? -25.892 1.530 50.840 1.00 90.06 479 ARG A O 1
ATOM 3781 N N . MET A 1 480 ? -24.585 0.497 49.335 1.00 90.31 480 MET A N 1
ATOM 3782 C CA . MET A 1 480 ? -25.470 0.754 48.193 1.00 90.31 480 MET A CA 1
ATOM 3783 C C . MET A 1 480 ? -26.858 0.134 48.402 1.00 90.31 480 MET A C 1
ATOM 3785 O O . MET A 1 480 ? -27.870 0.772 48.120 1.00 90.31 480 MET A O 1
ATOM 3789 N N . VAL A 1 481 ? -26.916 -1.098 48.919 1.00 89.19 481 VAL A N 1
ATOM 3790 C CA . VAL A 1 481 ? -28.176 -1.786 49.237 1.00 89.19 481 VAL A CA 1
ATOM 3791 C C . VAL A 1 481 ? -28.884 -1.120 50.421 1.00 89.19 481 VAL A C 1
ATOM 3793 O O . VAL A 1 481 ? -30.092 -0.896 50.346 1.00 89.19 481 VAL A O 1
ATOM 3796 N N . GLU A 1 482 ? -28.150 -0.748 51.477 1.00 90.81 482 GLU A N 1
ATOM 3797 C CA . GLU A 1 482 ? -28.693 -0.007 52.626 1.00 90.81 482 GLU A CA 1
ATOM 3798 C C . GLU A 1 482 ? -29.335 1.322 52.191 1.00 90.81 482 GLU A C 1
ATOM 3800 O O . GLU A 1 482 ? -30.492 1.587 52.519 1.00 90.81 482 GLU A O 1
ATOM 3805 N N . GLU A 1 483 ? -28.617 2.141 51.421 1.00 91.12 483 GLU A N 1
ATOM 3806 C CA . GLU A 1 483 ? -29.104 3.431 50.916 1.00 91.12 483 GLU A CA 1
ATOM 3807 C C . GLU A 1 483 ? -30.304 3.258 49.980 1.00 91.12 483 GLU A C 1
ATOM 3809 O O . GLU A 1 483 ? -31.276 4.012 50.067 1.00 91.12 483 GLU A O 1
ATOM 3814 N N . LYS A 1 484 ? -30.284 2.228 49.123 1.00 89.12 484 LYS A N 1
ATOM 3815 C CA . LYS A 1 484 ? -31.403 1.934 48.222 1.00 89.12 484 LYS A CA 1
ATOM 3816 C C . LYS A 1 484 ? -32.671 1.554 48.989 1.00 89.12 484 LYS A C 1
ATOM 3818 O O . LYS A 1 484 ? -33.745 2.022 48.619 1.00 89.12 484 LYS A O 1
ATOM 3823 N N . LEU A 1 485 ? -32.544 0.753 50.049 1.00 87.62 485 LEU A N 1
ATOM 3824 C CA . LEU A 1 485 ? -33.656 0.357 50.921 1.00 87.62 485 LEU A CA 1
ATOM 3825 C C . LEU A 1 485 ? -34.205 1.538 51.729 1.00 87.62 485 LEU A C 1
ATOM 3827 O O . LEU A 1 485 ? -35.420 1.674 51.838 1.00 87.62 485 LEU A O 1
ATOM 3831 N N . LYS A 1 486 ? -33.339 2.421 52.242 1.00 86.88 486 LYS A N 1
ATOM 3832 C CA . LYS A 1 486 ? -33.760 3.655 52.935 1.00 86.88 486 LYS A CA 1
ATOM 3833 C C . LYS A 1 486 ? -34.471 4.645 52.015 1.00 86.88 486 LYS A C 1
ATOM 3835 O O . LYS A 1 486 ? -35.305 5.417 52.475 1.00 86.88 486 LYS A O 1
ATOM 3840 N N . GLY A 1 487 ? -34.139 4.629 50.724 1.00 87.12 487 GLY A N 1
ATOM 3841 C CA . GLY A 1 487 ? -34.789 5.457 49.710 1.00 87.12 487 GLY A CA 1
ATOM 3842 C C . GLY A 1 487 ? -36.184 4.978 49.296 1.00 87.12 487 GLY A C 1
ATOM 3843 O O . GLY A 1 487 ? -36.870 5.694 48.566 1.00 87.12 487 GLY A O 1
ATOM 3844 N N . PHE A 1 488 ? -36.617 3.785 49.714 1.00 89.06 488 PHE A N 1
ATOM 3845 C CA . PHE A 1 488 ? -37.963 3.298 49.423 1.00 89.06 488 PHE A CA 1
ATOM 3846 C C . PHE A 1 488 ? -39.008 3.911 50.368 1.00 89.06 488 PHE A C 1
ATOM 3848 O O . PHE A 1 488 ? -38.734 4.096 51.554 1.00 89.06 488 PHE A O 1
ATOM 3855 N N . PRO A 1 489 ? -40.232 4.186 49.875 1.00 90.19 489 PRO A N 1
ATOM 3856 C CA . PRO A 1 489 ? -41.367 4.490 50.740 1.00 90.19 489 PRO A CA 1
ATOM 3857 C C . PRO A 1 489 ? -41.579 3.379 51.777 1.00 90.19 489 PRO A C 1
ATOM 3859 O O . PRO A 1 489 ? -41.402 2.195 51.468 1.00 90.19 489 PRO A O 1
ATOM 3862 N N . ILE A 1 490 ? -41.975 3.754 52.997 1.00 85.38 490 ILE A N 1
ATOM 3863 C CA . ILE A 1 490 ? -42.149 2.832 54.135 1.00 85.38 490 ILE A CA 1
ATOM 3864 C C . ILE A 1 490 ? -43.094 1.680 53.767 1.00 85.38 490 ILE A C 1
ATOM 3866 O O . ILE A 1 490 ? -42.843 0.531 54.126 1.00 85.38 490 ILE A O 1
ATOM 3870 N N . GLU A 1 491 ? -44.123 1.970 52.977 1.00 86.81 491 GLU A N 1
ATOM 3871 C CA . GLU A 1 491 ? -45.134 1.024 52.512 1.00 86.81 491 GLU A CA 1
ATOM 3872 C C . GLU A 1 491 ? -44.530 -0.065 51.608 1.00 86.81 491 GLU A C 1
ATOM 3874 O O . GLU A 1 491 ? -44.939 -1.225 51.657 1.00 86.81 491 GLU A O 1
ATOM 3879 N N . GLN A 1 492 ? -43.522 0.275 50.793 1.00 87.56 492 GLN A N 1
ATOM 3880 C CA . GLN A 1 492 ? -42.838 -0.699 49.933 1.00 87.56 492 GLN A CA 1
ATOM 3881 C C . GLN A 1 492 ? -41.929 -1.625 50.745 1.00 87.56 492 GLN A C 1
ATOM 3883 O O . GLN A 1 492 ? -41.885 -2.830 50.484 1.00 87.56 492 GLN A O 1
ATOM 3888 N N . VAL A 1 493 ? -41.222 -1.078 51.741 1.00 86.31 493 VAL A N 1
ATOM 3889 C CA . VAL A 1 493 ? -40.373 -1.866 52.648 1.00 86.31 493 VAL A CA 1
ATOM 3890 C C . VAL A 1 493 ? -41.228 -2.806 53.496 1.00 86.31 493 VAL A C 1
ATOM 3892 O O . VAL A 1 493 ? -40.913 -3.989 53.619 1.00 86.31 493 VAL A O 1
ATOM 3895 N N . GLU A 1 494 ? -42.353 -2.318 54.014 1.00 86.31 494 GLU A N 1
ATOM 3896 C CA . GLU A 1 494 ? -43.345 -3.153 54.687 1.00 86.31 494 GLU A CA 1
ATOM 3897 C C . GLU A 1 494 ? -43.847 -4.273 53.777 1.00 86.31 494 GLU A C 1
ATOM 3899 O O . GLU A 1 494 ? -43.853 -5.427 54.198 1.00 86.31 494 GLU A O 1
ATOM 3904 N N . ALA A 1 495 ? -44.238 -3.967 52.537 1.00 88.69 495 ALA A N 1
ATOM 3905 C CA . ALA A 1 495 ? -44.770 -4.970 51.619 1.00 88.69 495 ALA A CA 1
ATOM 3906 C C . ALA A 1 495 ? -43.754 -6.088 51.327 1.00 88.69 495 ALA A C 1
ATOM 3908 O O . ALA A 1 495 ? -44.141 -7.252 51.188 1.00 88.69 495 ALA A O 1
ATOM 3909 N N . LEU A 1 496 ? -42.461 -5.752 51.257 1.00 88.75 496 LEU A N 1
ATOM 3910 C CA . LEU A 1 496 ? -41.374 -6.727 51.133 1.00 88.75 496 LEU A CA 1
ATOM 3911 C C . LEU A 1 496 ? -41.286 -7.620 52.375 1.00 88.75 496 LEU A C 1
ATOM 3913 O O . LEU A 1 496 ? -41.292 -8.845 52.245 1.00 88.75 496 LEU A O 1
ATOM 3917 N N . ILE A 1 497 ? -41.259 -7.023 53.569 1.00 87.75 497 ILE A N 1
ATOM 3918 C CA . ILE A 1 497 ? -41.161 -7.762 54.835 1.00 87.75 497 ILE A CA 1
ATOM 3919 C C . ILE A 1 497 ? -42.400 -8.637 55.052 1.00 87.75 497 ILE A C 1
ATOM 3921 O O . ILE A 1 497 ? -42.276 -9.806 55.410 1.00 87.75 497 ILE A O 1
ATOM 3925 N N . TRP A 1 498 ? -43.593 -8.113 54.775 1.00 88.44 498 TRP A N 1
ATOM 3926 C CA . TRP A 1 498 ? -44.841 -8.865 54.847 1.00 88.44 498 TRP A CA 1
ATOM 3927 C C . TRP A 1 498 ? -44.826 -10.061 53.898 1.00 88.44 498 TRP A C 1
ATOM 3929 O O . TRP A 1 498 ? -45.174 -11.164 54.305 1.00 88.44 498 TRP A O 1
ATOM 3939 N N . ARG A 1 499 ? -44.382 -9.884 52.646 1.00 90.94 499 ARG A N 1
ATOM 3940 C CA . ARG A 1 499 ? -44.338 -10.978 51.663 1.00 90.94 499 ARG A CA 1
ATOM 3941 C C . ARG A 1 499 ? -43.435 -12.126 52.110 1.00 90.94 499 ARG A C 1
ATOM 3943 O O . ARG A 1 499 ? -43.780 -13.276 51.853 1.00 90.94 499 ARG A O 1
ATOM 3950 N N . VAL A 1 500 ? -42.316 -11.814 52.762 1.00 89.62 500 VAL A N 1
ATOM 3951 C CA . VAL A 1 500 ? -41.368 -12.822 53.256 1.00 89.62 500 VAL A CA 1
ATOM 3952 C C . VAL A 1 500 ? -41.862 -13.477 54.549 1.00 89.62 500 VAL A C 1
ATOM 3954 O O . VAL A 1 500 ? -41.731 -14.686 54.673 1.00 89.62 500 VAL A O 1
ATOM 3957 N N . SER A 1 501 ? -42.471 -12.716 55.467 1.00 89.38 501 SER A N 1
ATOM 3958 C CA . SER A 1 501 ? -42.818 -13.187 56.822 1.00 89.38 501 SER A CA 1
ATOM 3959 C C . SER A 1 501 ? -44.289 -13.589 57.020 1.00 89.38 501 SER A C 1
ATOM 3961 O O . SER A 1 501 ? -44.706 -13.904 58.137 1.00 89.38 501 SER A O 1
ATOM 3963 N N . ARG A 1 502 ? -45.135 -13.507 55.982 1.00 90.88 502 ARG A N 1
ATOM 3964 C CA . ARG A 1 502 ? -46.592 -13.714 56.105 1.00 90.88 502 ARG A CA 1
ATOM 3965 C C . ARG A 1 502 ? -46.938 -15.077 56.693 1.00 90.88 502 ARG A C 1
ATOM 3967 O O . ARG A 1 502 ? -47.862 -15.162 57.498 1.00 90.88 502 ARG A O 1
ATOM 3974 N N . ASN A 1 503 ? -46.244 -16.132 56.279 1.00 89.81 503 ASN A N 1
ATOM 3975 C CA . ASN A 1 503 ? -46.574 -17.493 56.700 1.00 89.81 503 ASN A CA 1
ATOM 3976 C C . ASN A 1 503 ? -46.287 -17.691 58.196 1.00 89.81 503 ASN A C 1
ATOM 3978 O O . ASN A 1 503 ? -47.097 -18.279 58.915 1.00 89.81 503 ASN A O 1
ATOM 3982 N N . GLU A 1 504 ? -45.183 -17.125 58.672 1.00 91.81 504 GLU A N 1
ATOM 3983 C CA . GLU A 1 504 ? -44.724 -17.165 60.057 1.00 91.81 504 GLU A CA 1
ATOM 3984 C C . GLU A 1 504 ? -45.638 -16.326 60.956 1.00 91.81 504 GLU A C 1
ATOM 3986 O O . GLU A 1 504 ? -46.053 -16.770 62.026 1.00 91.81 504 GLU A O 1
ATOM 3991 N N . LEU A 1 505 ? -46.022 -15.132 60.502 1.00 91.00 505 LEU A N 1
ATOM 3992 C CA . LEU A 1 505 ? -46.940 -14.257 61.234 1.00 91.00 505 LEU A CA 1
ATOM 3993 C C . LEU A 1 505 ? -48.345 -14.867 61.332 1.00 91.00 505 LEU A C 1
ATOM 3995 O O . LEU A 1 505 ? -48.949 -14.889 62.403 1.00 91.00 505 LEU A O 1
ATOM 3999 N N . VAL A 1 506 ? -48.861 -15.434 60.242 1.00 88.69 506 VAL A N 1
ATOM 4000 C CA . VAL A 1 506 ? -50.165 -16.114 60.255 1.00 88.69 506 VAL A CA 1
ATOM 4001 C C . VAL A 1 506 ? -50.153 -17.320 61.201 1.00 88.69 506 VAL A C 1
ATOM 4003 O O . VAL A 1 506 ? -51.140 -17.553 61.903 1.00 88.69 506 VAL A O 1
ATOM 4006 N N . LEU A 1 507 ? -49.035 -18.048 61.297 1.00 89.75 507 LEU A N 1
ATOM 4007 C CA . LEU A 1 507 ? -48.884 -19.134 62.268 1.00 89.75 507 LEU A CA 1
ATOM 4008 C C . LEU A 1 507 ? -49.016 -18.638 63.716 1.00 89.75 507 LEU A C 1
ATOM 4010 O O . LEU A 1 507 ? -49.667 -19.302 64.521 1.00 89.75 507 LEU A O 1
ATOM 4014 N N . ILE A 1 508 ? -48.467 -17.462 64.042 1.00 90.00 508 ILE A N 1
ATOM 4015 C CA . ILE A 1 508 ? -48.597 -16.857 65.378 1.00 90.00 508 ILE A CA 1
ATOM 4016 C C . ILE A 1 508 ? -50.069 -16.552 65.700 1.00 90.00 508 ILE A C 1
ATOM 4018 O O . ILE A 1 508 ? -50.506 -16.797 66.825 1.00 90.00 508 ILE A O 1
ATOM 4022 N N . ILE A 1 509 ? -50.868 -16.086 64.732 1.00 91.06 509 ILE A N 1
ATOM 4023 C CA . ILE A 1 509 ? -52.317 -15.870 64.931 1.00 91.06 509 ILE A CA 1
ATOM 4024 C C . ILE A 1 509 ? -53.008 -17.190 65.270 1.00 91.06 509 ILE A C 1
ATOM 4026 O O . ILE A 1 509 ? -53.699 -17.270 66.286 1.00 91.06 509 ILE A O 1
ATOM 4030 N N . TYR A 1 510 ? -52.774 -18.242 64.479 1.00 88.88 510 TYR A N 1
ATOM 4031 C CA . TYR A 1 510 ? -53.358 -19.561 64.739 1.00 88.88 510 TYR A CA 1
ATOM 4032 C C . TYR A 1 510 ? -52.930 -20.141 66.090 1.00 88.88 510 TYR A C 1
ATOM 4034 O O . TYR A 1 510 ? -53.766 -20.695 66.803 1.00 88.88 510 TYR A O 1
ATOM 4042 N N . LEU A 1 511 ? -51.663 -19.968 66.477 1.00 89.25 511 LEU A N 1
ATOM 4043 C CA . LEU A 1 511 ? -51.166 -20.383 67.788 1.00 89.25 511 LEU A CA 1
ATOM 4044 C C . LEU A 1 511 ? -51.864 -19.621 68.925 1.00 89.25 511 LEU A C 1
ATOM 4046 O O . LEU A 1 511 ? -52.190 -20.217 69.948 1.00 89.25 511 LEU A O 1
ATOM 4050 N N . GLY A 1 512 ? -52.148 -18.331 68.731 1.00 89.31 512 GLY A N 1
ATOM 4051 C CA . GLY A 1 512 ? -52.930 -17.523 69.670 1.00 89.31 512 GLY A CA 1
ATOM 4052 C C . GLY A 1 512 ? -54.353 -18.046 69.844 1.00 89.31 512 GLY A C 1
ATOM 4053 O O . GLY A 1 512 ? -54.819 -18.198 70.970 1.00 89.31 512 GLY A O 1
ATOM 4054 N N . GLY A 1 513 ? -55.023 -18.401 68.744 1.00 89.44 513 GLY A N 1
ATOM 4055 C CA . GLY A 1 513 ? -56.339 -19.047 68.788 1.00 89.44 513 GLY A CA 1
ATOM 4056 C C . GLY A 1 513 ? -56.314 -20.408 69.486 1.00 89.44 513 GLY A C 1
ATOM 4057 O O . GLY A 1 513 ? -57.189 -20.709 70.296 1.00 89.44 513 GLY A O 1
ATOM 4058 N N . PHE A 1 514 ? -55.277 -21.205 69.226 1.00 89.56 514 PHE A N 1
ATOM 4059 C CA . PHE A 1 514 ? -55.060 -22.497 69.875 1.00 89.56 514 PHE A CA 1
ATOM 4060 C C . PHE A 1 514 ? -54.831 -22.358 71.389 1.00 89.56 514 PHE A C 1
ATOM 4062 O O . PHE A 1 514 ? -55.457 -23.062 72.179 1.00 89.56 514 PHE A O 1
ATOM 4069 N N . LEU A 1 515 ? -53.991 -21.412 71.815 1.00 89.25 515 LEU A N 1
ATOM 4070 C CA . LEU A 1 515 ? -53.771 -21.121 73.233 1.00 89.25 515 LEU A CA 1
ATOM 4071 C C . LEU A 1 515 ? -55.042 -20.567 73.895 1.00 89.25 515 LEU A C 1
ATOM 4073 O O . LEU A 1 515 ? -55.361 -20.918 75.027 1.00 89.25 515 LEU A O 1
ATOM 4077 N N . GLY A 1 516 ? -55.801 -19.748 73.169 1.00 89.94 516 GLY A N 1
ATOM 4078 C CA . GLY A 1 516 ? -57.106 -19.254 73.594 1.00 89.94 516 GLY A CA 1
ATOM 4079 C C . GLY A 1 516 ? -58.115 -20.378 73.843 1.00 89.94 516 GLY A C 1
ATOM 4080 O O . GLY A 1 516 ? -58.799 -20.371 74.865 1.00 89.94 516 GLY A O 1
ATOM 4081 N N . ALA A 1 517 ? -58.157 -21.389 72.968 1.00 88.31 517 ALA A N 1
ATOM 4082 C CA . ALA A 1 517 ? -58.960 -22.596 73.175 1.00 88.31 517 ALA A CA 1
ATOM 4083 C C . ALA A 1 517 ? -58.527 -23.382 74.422 1.00 88.31 517 ALA A C 1
ATOM 4085 O O . ALA A 1 517 ? -59.379 -23.859 75.175 1.00 88.31 517 ALA A O 1
ATOM 4086 N N . LEU A 1 518 ? -57.216 -23.490 74.668 1.00 88.81 518 LEU A N 1
ATOM 4087 C CA . LEU A 1 518 ? -56.682 -24.137 75.869 1.00 88.81 518 LEU A CA 1
ATOM 4088 C C . LEU A 1 518 ? -57.115 -23.398 77.140 1.00 88.81 518 LEU A C 1
ATOM 4090 O O . LEU A 1 518 ? -57.602 -24.024 78.078 1.00 88.81 518 LEU A O 1
ATOM 4094 N N . ILE A 1 519 ? -56.983 -22.069 77.163 1.00 88.44 519 ILE A N 1
ATOM 4095 C CA . ILE A 1 519 ? -57.392 -21.239 78.304 1.00 88.44 519 ILE A CA 1
ATOM 4096 C C . ILE A 1 519 ? -58.907 -21.328 78.515 1.00 88.44 519 ILE A C 1
ATOM 4098 O O . ILE A 1 519 ? -59.344 -21.494 79.649 1.00 88.44 519 ILE A O 1
ATOM 4102 N N . GLY A 1 520 ? -59.709 -21.289 77.446 1.00 87.50 520 GLY A N 1
ATOM 4103 C CA . GLY A 1 520 ? -61.162 -21.477 77.526 1.00 87.50 520 GLY A CA 1
ATOM 4104 C C . GLY A 1 520 ? -61.553 -22.852 78.082 1.00 87.50 520 GLY A C 1
ATOM 4105 O O . GLY A 1 520 ? -62.451 -22.949 78.917 1.00 87.50 520 GLY A O 1
ATOM 4106 N N . SER A 1 521 ? -60.822 -23.903 77.697 1.00 85.38 521 SER A N 1
ATOM 4107 C CA . SER A 1 521 ? -60.997 -25.261 78.239 1.00 85.38 521 SER A CA 1
ATOM 4108 C C . SER A 1 521 ? -60.622 -25.343 79.721 1.00 85.38 521 SER A C 1
ATOM 4110 O O . SER A 1 521 ? -61.325 -25.976 80.507 1.00 85.38 521 SER A O 1
ATOM 4112 N N . LEU A 1 522 ? -59.551 -24.654 80.125 1.00 85.62 522 LEU A N 1
ATOM 4113 C CA . LEU A 1 522 ? -59.135 -24.551 81.522 1.00 85.62 522 LEU A CA 1
ATOM 4114 C C . LEU A 1 522 ? -60.138 -23.735 82.353 1.00 85.62 522 LEU A C 1
ATOM 4116 O O . LEU A 1 522 ? -60.398 -24.061 83.505 1.00 85.62 522 LEU A O 1
ATOM 4120 N N . MET A 1 523 ? -60.740 -22.699 81.770 1.00 85.12 523 MET A N 1
ATOM 4121 C CA . MET A 1 523 ? -61.756 -21.874 82.423 1.00 85.12 523 MET A CA 1
ATOM 4122 C C . MET A 1 523 ? -63.032 -22.675 82.711 1.00 85.12 523 MET A C 1
ATOM 4124 O O . MET A 1 523 ? -63.654 -22.464 83.745 1.00 85.12 523 MET A O 1
ATOM 4128 N N . LEU A 1 524 ? -63.375 -23.668 81.883 1.00 84.69 524 LEU A N 1
ATOM 4129 C CA . LEU A 1 524 ? -64.483 -24.589 82.169 1.00 84.69 524 LEU A CA 1
ATOM 4130 C C . LEU A 1 524 ? -64.261 -25.426 83.441 1.00 84.69 524 LEU A C 1
ATOM 4132 O O . LEU A 1 524 ? -65.241 -25.788 84.091 1.00 84.69 524 LEU A O 1
ATOM 4136 N N . LEU A 1 525 ? -63.009 -25.685 83.852 1.00 82.56 525 LEU A N 1
ATOM 4137 C CA . LEU A 1 525 ? -62.714 -26.387 85.113 1.00 82.56 525 LEU A CA 1
ATOM 4138 C C . LEU A 1 525 ? -63.182 -25.604 86.343 1.00 82.56 525 LEU A C 1
ATOM 4140 O O . LEU A 1 525 ? -63.499 -26.221 87.358 1.00 82.56 525 LEU A O 1
ATOM 4144 N N . THR A 1 526 ? -63.213 -24.267 86.275 1.00 81.62 526 THR A N 1
ATOM 4145 C CA . THR A 1 526 ? -63.642 -23.433 87.410 1.00 81.62 526 THR A CA 1
ATOM 4146 C C . THR A 1 526 ? -65.160 -23.427 87.572 1.00 81.62 526 THR A C 1
ATOM 4148 O O . THR A 1 526 ? -65.646 -23.244 88.685 1.00 81.62 526 THR A O 1
ATOM 4151 N N . SER A 1 527 ? -65.909 -23.675 86.491 1.00 80.25 527 SER A N 1
ATOM 4152 C CA . SER A 1 527 ? -67.368 -23.832 86.520 1.00 80.25 527 SER A CA 1
ATOM 4153 C C . SER A 1 527 ? -67.794 -25.265 86.856 1.00 80.25 527 SER A C 1
ATOM 4155 O O . SER A 1 527 ? -68.716 -25.465 87.641 1.00 80.25 527 SER A O 1
ATOM 4157 N N . SER A 1 528 ? -67.125 -26.275 86.289 1.00 81.81 528 SER A N 1
ATOM 4158 C CA . SER A 1 528 ? -67.376 -27.695 86.561 1.00 81.81 528 SER A CA 1
ATOM 4159 C C . SER A 1 528 ? -66.117 -28.523 86.296 1.00 81.81 528 SER A C 1
ATOM 4161 O O . SER A 1 528 ? -65.614 -28.585 85.173 1.00 81.81 528 SER A O 1
ATOM 4163 N N . VAL A 1 529 ? -65.627 -29.223 87.325 1.00 80.38 529 VAL A N 1
ATOM 4164 C CA . VAL A 1 529 ? -64.419 -30.066 87.234 1.00 80.38 529 VAL A CA 1
ATOM 4165 C C . VAL A 1 529 ? -64.582 -31.159 86.172 1.00 80.38 529 VAL A C 1
ATOM 4167 O O . VAL A 1 529 ? -63.665 -31.414 85.394 1.00 80.38 529 VAL A O 1
ATOM 4170 N N . ALA A 1 530 ? -65.767 -31.773 86.094 1.00 78.81 530 ALA A N 1
ATOM 4171 C CA . ALA A 1 530 ? -66.062 -32.800 85.098 1.00 78.81 530 ALA A CA 1
ATOM 4172 C C . ALA A 1 530 ? -66.083 -32.223 83.673 1.00 78.81 530 ALA A C 1
ATOM 4174 O O . ALA A 1 530 ? -65.522 -32.827 82.758 1.00 78.81 530 ALA A O 1
ATOM 4175 N N . ALA A 1 531 ? -66.679 -31.040 83.488 1.00 75.88 531 ALA A N 1
ATOM 4176 C CA . ALA A 1 531 ? -66.753 -30.396 82.181 1.00 75.88 531 ALA A CA 1
ATOM 4177 C C . ALA A 1 531 ? -65.369 -29.972 81.672 1.00 75.88 531 ALA A C 1
ATOM 4179 O O . ALA A 1 531 ? -65.004 -30.248 80.528 1.00 75.88 531 ALA A O 1
ATOM 4180 N N . GLY A 1 532 ? -64.560 -29.369 82.542 1.00 77.38 532 GLY A N 1
ATOM 4181 C CA . GLY A 1 532 ? -63.217 -28.935 82.183 1.00 77.38 532 GLY A CA 1
ATOM 4182 C C . GLY A 1 532 ? -62.251 -30.090 81.894 1.00 77.38 532 GLY A C 1
ATOM 4183 O O . GLY A 1 532 ? -61.439 -29.973 80.976 1.00 77.38 532 GLY A O 1
ATOM 4184 N N . LEU A 1 533 ? -62.354 -31.233 82.591 1.00 81.81 533 LEU A N 1
ATOM 4185 C CA . LEU A 1 533 ? -61.534 -32.420 82.293 1.00 81.81 533 LEU A CA 1
ATOM 4186 C C . LEU A 1 533 ? -61.862 -33.003 80.912 1.00 81.81 533 LEU A C 1
ATOM 4188 O O . LEU A 1 533 ? -60.951 -33.366 80.168 1.00 81.81 533 LEU A O 1
ATOM 4192 N N . VAL A 1 534 ? -63.145 -33.034 80.539 1.00 83.25 534 VAL A N 1
ATOM 4193 C CA . VAL A 1 534 ? -63.591 -33.492 79.214 1.00 83.25 534 VAL A CA 1
ATOM 4194 C C . VAL A 1 534 ? -63.171 -32.510 78.119 1.00 83.25 534 VAL A C 1
ATOM 4196 O O . VAL A 1 534 ? -62.633 -32.942 77.103 1.00 83.25 534 VAL A O 1
ATOM 4199 N N . ALA A 1 535 ? -63.349 -31.201 78.325 1.00 79.88 535 ALA A N 1
ATOM 4200 C CA . ALA A 1 535 ? -62.934 -30.176 77.362 1.00 79.88 535 ALA A CA 1
ATOM 4201 C C . ALA A 1 535 ? -61.414 -30.181 77.141 1.00 79.88 535 ALA A C 1
ATOM 4203 O O . ALA A 1 535 ? -60.949 -30.166 76.003 1.00 79.88 535 ALA A O 1
ATOM 4204 N N . THR A 1 536 ? -60.637 -30.282 78.221 1.00 80.75 536 THR A N 1
ATOM 4205 C CA . THR A 1 536 ? -59.171 -30.352 78.157 1.00 80.75 536 THR A CA 1
ATOM 4206 C C . THR A 1 536 ? -58.706 -31.662 77.515 1.00 80.75 536 THR A C 1
ATOM 4208 O O . THR A 1 536 ? -57.800 -31.647 76.686 1.00 80.75 536 THR A O 1
ATOM 4211 N N . GLY A 1 537 ? -59.353 -32.791 77.826 1.00 81.62 537 GLY A N 1
ATOM 4212 C CA . GLY A 1 537 ? -59.079 -34.080 77.184 1.00 81.62 537 GLY A CA 1
ATOM 4213 C C . GLY A 1 537 ? -59.391 -34.076 75.685 1.00 81.62 537 GLY A C 1
ATOM 4214 O O . GLY A 1 537 ? -58.580 -34.538 74.885 1.00 81.62 537 GLY A O 1
ATOM 4215 N N . PHE A 1 538 ? -60.523 -33.486 75.289 1.00 83.06 538 PHE A N 1
ATOM 4216 C CA . PHE A 1 538 ? -60.892 -33.299 73.884 1.00 83.06 538 PHE A CA 1
ATOM 4217 C C . PHE A 1 538 ? -59.909 -32.373 73.161 1.00 83.06 538 PHE A C 1
ATOM 4219 O O . PHE A 1 538 ? -59.456 -32.688 72.063 1.00 83.06 538 PHE A O 1
ATOM 4226 N N . PHE A 1 539 ? -59.513 -31.268 73.793 1.00 83.00 539 PHE A N 1
ATOM 4227 C CA . PHE A 1 539 ? -58.509 -30.354 73.257 1.00 83.00 539 PHE A CA 1
ATOM 4228 C C . PHE A 1 539 ? -57.154 -31.042 73.044 1.00 83.00 539 PHE A C 1
ATOM 4230 O O . PHE A 1 539 ? -56.556 -30.900 71.978 1.00 83.00 539 PHE A O 1
ATOM 4237 N N . LEU A 1 540 ? -56.682 -31.828 74.019 1.00 82.69 540 LEU A N 1
ATOM 4238 C CA . LEU A 1 540 ? -55.440 -32.596 73.900 1.00 82.69 540 LEU A CA 1
ATOM 4239 C C . LEU A 1 540 ? -55.523 -33.648 72.789 1.00 82.69 540 LEU A C 1
ATOM 4241 O O . LEU A 1 540 ? -54.559 -33.805 72.045 1.00 82.69 540 LEU A O 1
ATOM 4245 N N . LEU A 1 541 ? -56.672 -34.311 72.624 1.00 83.12 541 LEU A N 1
ATOM 4246 C CA . LEU A 1 541 ? -56.909 -35.258 71.532 1.00 83.12 541 LEU A CA 1
ATOM 4247 C C . LEU A 1 541 ? -56.860 -34.563 70.162 1.00 83.12 541 LEU A C 1
ATOM 4249 O O . LEU A 1 541 ? -56.153 -35.018 69.268 1.00 83.12 541 LEU A O 1
ATOM 4253 N N . VAL A 1 542 ? -57.571 -33.442 69.999 1.00 81.19 542 VAL A N 1
ATOM 4254 C CA . VAL A 1 542 ? -57.587 -32.662 68.748 1.00 81.19 542 VAL A CA 1
ATOM 4255 C C . VAL A 1 542 ? -56.199 -32.104 68.434 1.00 81.19 542 VAL A C 1
ATOM 4257 O O . VAL A 1 542 ? -55.753 -32.178 67.291 1.00 81.19 542 VAL A O 1
ATOM 4260 N N . SER A 1 543 ? -55.490 -31.601 69.446 1.00 78.12 543 SER A N 1
ATOM 4261 C CA . SER A 1 543 ? -54.102 -31.148 69.327 1.00 78.12 543 SER A CA 1
ATOM 4262 C C . SER A 1 543 ? -53.170 -32.280 68.886 1.00 78.12 543 SER A C 1
ATOM 4264 O O . SER A 1 543 ? -52.380 -32.108 67.958 1.00 78.12 543 SER A O 1
ATOM 4266 N N . PHE A 1 544 ? -53.299 -33.461 69.499 1.00 80.69 544 PHE A N 1
ATOM 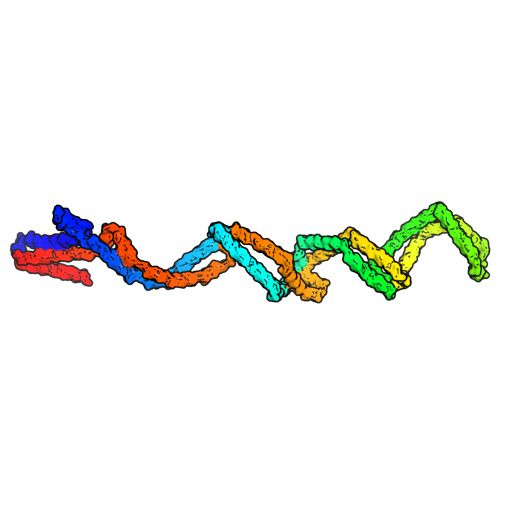4267 C CA . PHE A 1 544 ? -52.510 -34.643 69.156 1.00 80.69 544 PHE A CA 1
ATOM 4268 C C . PHE A 1 544 ? -52.763 -35.095 67.713 1.00 80.69 544 PHE A C 1
ATOM 4270 O O . PHE A 1 544 ? -51.813 -35.317 66.965 1.00 80.69 544 PHE A O 1
ATOM 4277 N N . VAL A 1 545 ? -54.030 -35.141 67.287 1.00 79.88 545 VAL A N 1
ATOM 4278 C CA . VAL A 1 545 ? -54.405 -35.460 65.900 1.00 79.88 545 VAL A CA 1
ATOM 4279 C C . VAL A 1 545 ? -53.824 -34.427 64.930 1.00 79.88 545 VAL A C 1
ATOM 4281 O O . VAL A 1 545 ? -53.220 -34.800 63.925 1.00 79.88 545 VAL A O 1
ATOM 4284 N N . PHE A 1 546 ? -53.924 -33.135 65.248 1.00 74.25 546 PHE A N 1
ATOM 4285 C CA . PHE A 1 546 ? -53.395 -32.060 64.406 1.00 74.25 546 PHE A CA 1
ATOM 4286 C C . PHE A 1 546 ? -51.866 -32.104 64.269 1.00 74.25 546 PHE A C 1
ATOM 4288 O O . PHE A 1 546 ? -51.344 -31.873 63.180 1.00 74.25 546 PHE A O 1
ATOM 4295 N N . LEU A 1 547 ? -51.147 -32.439 65.345 1.00 70.62 547 LEU A N 1
ATOM 4296 C CA . LEU A 1 547 ? -49.693 -32.625 65.327 1.00 70.62 547 LEU A CA 1
ATOM 4297 C C . LEU A 1 547 ? -49.287 -33.885 64.547 1.00 70.62 547 LEU A C 1
ATOM 4299 O O . LEU A 1 547 ? -48.324 -33.837 63.788 1.00 70.62 547 LEU A O 1
ATOM 4303 N N . SER A 1 548 ? -50.048 -34.977 64.668 1.00 71.19 548 SER A N 1
ATOM 4304 C CA . SER A 1 548 ? -49.783 -36.235 63.952 1.00 71.19 548 SER A CA 1
ATOM 4305 C C . SER A 1 548 ? -50.047 -36.176 62.442 1.00 71.19 548 SER A C 1
ATOM 4307 O O . SER A 1 548 ? -49.522 -36.998 61.704 1.00 71.19 548 SER A O 1
ATOM 4309 N N . LEU A 1 549 ? -50.846 -35.208 61.978 1.00 64.62 549 LEU A N 1
ATOM 4310 C CA . LEU A 1 549 ? -51.148 -34.986 60.557 1.00 64.62 549 LEU A CA 1
ATOM 4311 C C . LEU A 1 549 ? -50.163 -34.031 59.861 1.00 64.62 549 LEU A C 1
ATOM 4313 O O . LEU A 1 549 ? -50.236 -33.867 58.644 1.00 64.62 549 LEU A O 1
ATOM 4317 N N . LYS A 1 550 ? -49.301 -33.346 60.623 1.00 52.50 550 LYS A N 1
ATOM 4318 C CA . LYS A 1 550 ? -48.366 -32.324 60.118 1.00 52.50 550 LYS A CA 1
ATOM 4319 C C . LYS A 1 550 ? -46.887 -32.712 60.220 1.00 52.50 550 LYS A C 1
ATOM 4321 O O . LYS A 1 550 ? -46.066 -31.983 59.664 1.00 52.50 550 LYS A O 1
ATOM 4326 N N . ALA A 1 551 ? -46.568 -33.786 60.940 1.00 41.16 551 ALA A N 1
ATOM 4327 C CA . ALA A 1 551 ? -45.285 -34.487 60.861 1.00 41.16 551 ALA A CA 1
ATOM 4328 C C . ALA A 1 551 ? -45.344 -35.504 59.718 1.00 41.16 551 ALA A C 1
ATOM 4330 O O . ALA A 1 551 ? -44.311 -35.659 59.031 1.00 41.16 551 ALA A O 1
#

Sequence (551 aa):
MEFLGLTPWEWLLPLIIGIVAGLGTNAVAIWMLFHPYRPVYAGPVRVLPMGAIPKEIDRIAKRIGETVGKELLTPEDIARTLSSASFRGRFDEVLRGALQAAIDRELPALRELVTPDQAAQLQEVLDRLLEKLLQGIRIYLASPEFELRVRRLARGIATDFRGNHVGMVLTPELHADILRAARELWESVRESDEMRRVIAEALDRFIANLIVSEKPLRSYVPTGAVNLGEAVVAQYLPILLERLGQVLDDPATRLRLQETLRRFVDRFLEEQQTWKRIVGRLVVTERTLSQTVAAIEQGGVEEISGLLRAPEVQARVAAAVNDGVEEVLNRPVRRLLGELTPERADRLRNVLVERVLYLLQHPTTEQFIVGRLDALLTAAEEKTVEELLELLGQKRAAAFPGALAGWIVETLRGARTNAVVERTLAHQTSWMMSVPIGRVGQYLPPDAAQRGEDLLFDPLWSFIQKRVPVAVAGLPIARMVEEKLKGFPIEQVEALIWRVSRNELVLIIYLGGFLGALIGSLMLLTSSVAAGLVATGFFLLVSFVFLSLKA

pLDDT: mean 78.53, std 9.39, range [41.16, 93.69]